Protein 5HFK (pdb70)

Structure (mmCIF, N/CA/C/O backbone):
data_5HFK
#
_entry.id   5HFK
#
_cell.length_a   83.267
_cell.length_b   83.267
_cell.length_c   171.153
_cell.angle_alpha   90.000
_cell.angle_beta   90.000
_cell.angle_gamma   90.000
#
_symmetry.space_group_name_H-M   'P 41 21 2'
#
loop_
_entity.id
_entity.type
_entity.pdbx_description
1 polymer 'Disulfide-bond oxidoreductase YfcG'
2 non-polymer GLUTATHIONE
3 water water
#
loop_
_atom_site.group_PDB
_atom_site.id
_atom_site.type_symbol
_atom_site.label_atom_id
_atom_site.label_alt_id
_atom_site.label_comp_id
_atom_site.label_asym_id
_atom_site.label_entity_id
_atom_site.label_seq_id
_atom_site.pdbx_PDB_ins_code
_atom_site.Cartn_x
_atom_site.Cartn_y
_atom_site.Cartn_z
_atom_site.occupancy
_atom_site.B_iso_or_equiv
_atom_site.auth_seq_id
_atom_site.auth_comp_id
_atom_site.auth_asym_id
_atom_site.auth_atom_id
_atom_site.pdbx_PDB_model_num
ATOM 1 N N . MET A 1 23 ? 76.045 58.676 63.358 1.00 48.97 1 MET A N 1
ATOM 2 C CA . MET A 1 23 ? 74.596 58.680 63.340 1.00 45.16 1 MET A CA 1
ATOM 3 C C . MET A 1 23 ? 74.061 57.249 63.377 1.00 33.95 1 MET A C 1
ATOM 4 O O . MET A 1 23 ? 74.519 56.368 62.636 1.00 33.58 1 MET A O 1
ATOM 9 N N A ILE A 1 24 ? 73.093 57.025 64.256 0.50 28.47 2 ILE A N 1
ATOM 10 N N B ILE A 1 24 ? 73.085 57.039 64.249 0.50 28.47 2 ILE A N 1
ATOM 11 C CA A ILE A 1 24 ? 72.405 55.746 64.357 0.50 25.18 2 ILE A CA 1
ATOM 12 C CA B ILE A 1 24 ? 72.384 55.774 64.364 0.50 25.18 2 ILE A CA 1
ATOM 13 C C A ILE A 1 24 ? 70.973 55.905 63.860 0.50 23.79 2 ILE A C 1
ATOM 14 C C B ILE A 1 24 ? 70.967 55.934 63.834 0.50 23.79 2 ILE A C 1
ATOM 15 O O A ILE A 1 24 ? 70.259 56.803 64.300 0.50 24.52 2 ILE A O 1
ATOM 16 O O B ILE A 1 24 ? 70.253 56.850 64.234 0.50 24.52 2 ILE A O 1
ATOM 25 N N . ASP A 1 25 ? 70.566 55.061 62.919 1.00 21.95 3 ASP A N 1
ATOM 26 C CA . ASP A 1 25 ? 69.173 54.954 62.553 1.00 20.41 3 ASP A CA 1
ATOM 27 C C . ASP A 1 25 ? 68.571 53.822 63.378 1.00 18.94 3 ASP A C 1
ATOM 28 O O . ASP A 1 25 ? 69.107 52.703 63.395 1.00 18.69 3 ASP A O 1
ATOM 33 N N . LEU A 1 26 ? 67.495 54.121 64.077 1.00 16.87 4 LEU A N 1
ATOM 34 C CA . LEU A 1 26 ? 66.780 53.138 64.862 1.00 16.12 4 LEU A CA 1
ATOM 35 C C . LEU A 1 26 ? 65.428 52.879 64.245 1.00 16.54 4 LEU A C 1
ATOM 36 O O . LEU A 1 26 ? 64.570 53.771 64.211 1.00 17.44 4 LEU A O 1
ATOM 41 N N . TYR A 1 27 ? 65.262 51.664 63.736 1.00 14.56 5 TYR A N 1
ATOM 42 C CA . TYR A 1 27 ? 64.007 51.158 63.199 1.00 14.35 5 TYR A CA 1
ATOM 43 C C . TYR A 1 27 ? 63.171 50.641 64.366 1.00 15.04 5 TYR A C 1
ATOM 44 O O . TYR A 1 27 ? 63.588 49.738 65.060 1.00 14.18 5 TYR A O 1
ATOM 53 N N . PHE A 1 28 ? 61.996 51.242 64.552 1.00 16.00 6 PHE A N 1
ATOM 54 C CA . PHE A 1 28 ? 61.328 51.293 65.848 1.00 17.30 6 PHE A CA 1
ATOM 55 C C . PHE A 1 28 ? 59.820 51.125 65.750 1.00 19.47 6 PHE A C 1
ATOM 56 O O . PHE A 1 28 ? 59.176 51.571 64.778 1.00 20.25 6 PHE A O 1
ATOM 64 N N . ALA A 1 29 ? 59.251 50.508 66.784 1.00 17.83 7 ALA A N 1
ATOM 65 C CA . ALA A 1 29 ? 57.838 50.602 67.067 1.00 18.19 7 ALA A CA 1
ATOM 66 C C . ALA A 1 29 ? 57.723 50.756 68.581 1.00 18.29 7 ALA A C 1
ATOM 67 O O . ALA A 1 29 ? 58.602 50.299 69.297 1.00 18.52 7 ALA A O 1
ATOM 69 N N . PRO A 1 30 ? 56.675 51.443 69.058 1.00 19.25 8 PRO A N 1
ATOM 70 C CA . PRO A 1 30 ? 56.538 51.685 70.506 1.00 20.21 8 PRO A CA 1
ATOM 71 C C . PRO A 1 30 ? 56.097 50.417 71.249 1.00 20.39 8 PRO A C 1
ATOM 72 O O . PRO A 1 30 ? 54.940 50.175 71.445 1.00 21.81 8 PRO A O 1
ATOM 76 N N . THR A 1 31 ? 57.082 49.607 71.581 1.00 19.24 9 THR A N 1
ATOM 77 C CA . THR A 1 31 ? 56.920 48.293 72.166 1.00 19.78 9 THR A CA 1
ATOM 78 C C . THR A 1 31 ? 58.036 48.094 73.196 1.00 17.30 9 THR A C 1
ATOM 79 O O . THR A 1 31 ? 59.002 48.849 73.213 1.00 16.77 9 THR A O 1
ATOM 83 N N . PRO A 1 32 ? 57.901 47.082 74.067 1.00 16.96 10 PRO A N 1
ATOM 84 C CA . PRO A 1 32 ? 58.976 46.887 75.053 1.00 17.22 10 PRO A CA 1
ATOM 85 C C . PRO A 1 32 ? 60.352 46.716 74.418 1.00 17.00 10 PRO A C 1
ATOM 86 O O . PRO A 1 32 ? 61.342 47.294 74.892 1.00 17.77 10 PRO A O 1
ATOM 90 N N . ASN A 1 33 ? 60.436 46.002 73.295 1.00 16.29 11 ASN A N 1
ATOM 91 C CA . ASN A 1 33 ? 61.748 45.813 72.682 1.00 15.80 11 ASN A CA 1
ATOM 92 C C . ASN A 1 33 ? 62.287 47.069 71.980 1.00 15.56 11 ASN A C 1
ATOM 93 O O . ASN A 1 33 ? 63.490 47.329 71.992 1.00 14.53 11 ASN A O 1
ATOM 98 N N . GLY A 1 34 ? 61.378 47.882 71.415 1.00 16.12 12 GLY A N 1
ATOM 99 C CA . GLY A 1 34 ? 61.781 49.173 70.864 1.00 16.60 12 GLY A CA 1
ATOM 100 C C . GLY A 1 34 ? 62.337 50.122 71.920 1.00 16.37 12 GLY A C 1
ATOM 101 O O . GLY A 1 34 ? 63.385 50.761 71.708 1.00 16.21 12 GLY A O 1
ATOM 102 N N . HIS A 1 35 ? 61.636 50.209 73.063 1.00 15.94 13 HIS A N 1
ATOM 103 C CA . HIS A 1 35 ? 62.039 51.100 74.138 1.00 16.07 13 HIS A CA 1
ATOM 104 C C . HIS A 1 35 ? 63.400 50.750 74.741 1.00 14.89 13 HIS A C 1
ATOM 105 O O . HIS A 1 35 ? 64.090 51.620 75.297 1.00 15.46 13 HIS A O 1
ATOM 112 N N . LYS A 1 36 ? 63.821 49.505 74.621 1.00 13.43 14 LYS A N 1
ATOM 113 C CA . LYS A 1 36 ? 65.136 49.152 75.117 1.00 12.97 14 LYS A CA 1
ATOM 114 C C . LYS A 1 36 ? 66.198 50.050 74.492 1.00 13.45 14 LYS A C 1
ATOM 115 O O . LYS A 1 36 ? 67.140 50.485 75.144 1.00 14.20 14 LYS A O 1
ATOM 121 N N . ILE A 1 37 ? 66.073 50.255 73.180 1.00 13.79 15 ILE A N 1
ATOM 122 C CA . ILE A 1 37 ? 67.117 50.924 72.450 1.00 14.36 15 ILE A CA 1
ATOM 123 C C . ILE A 1 37 ? 67.052 52.415 72.612 1.00 15.35 15 ILE A C 1
ATOM 124 O O . ILE A 1 37 ? 68.073 53.052 72.724 1.00 14.68 15 ILE A O 1
ATOM 129 N N . THR A 1 38 ? 65.840 52.994 72.631 1.00 16.84 16 THR A N 1
ATOM 130 C CA . THR A 1 38 ? 65.727 54.410 72.905 1.00 17.50 16 THR A CA 1
ATOM 131 C C . THR A 1 38 ? 66.271 54.719 74.300 1.00 17.33 16 THR A C 1
ATOM 132 O O . THR A 1 38 ? 66.938 55.747 74.518 1.00 17.56 16 THR A O 1
ATOM 136 N N . LEU A 1 39 ? 65.989 53.835 75.252 1.00 16.86 17 LEU A N 1
ATOM 137 C CA . LEU A 1 39 ? 66.549 54.005 76.601 1.00 17.68 17 LEU A CA 1
ATOM 138 C C . LEU A 1 39 ? 68.065 54.111 76.549 1.00 16.60 17 LEU A C 1
ATOM 139 O O . LEU A 1 39 ? 68.655 55.055 77.093 1.00 16.12 17 LEU A O 1
ATOM 144 N N . PHE A 1 40 ? 68.701 53.152 75.858 1.00 16.13 18 PHE A N 1
ATOM 145 C CA . PHE A 1 40 ? 70.131 53.169 75.778 1.00 15.29 18 PHE A CA 1
ATOM 146 C C . PHE A 1 40 ? 70.659 54.445 75.116 1.00 15.41 18 PHE A C 1
ATOM 147 O O . PHE A 1 40 ? 71.585 55.123 75.640 1.00 15.05 18 PHE A O 1
ATOM 155 N N . LEU A 1 41 ? 70.066 54.778 73.967 1.00 15.84 19 LEU A N 1
ATOM 156 C CA . LEU A 1 41 ? 70.549 55.921 73.202 1.00 16.97 19 LEU A CA 1
ATOM 157 C C . LEU A 1 41 ? 70.413 57.233 73.975 1.00 18.28 19 LEU A C 1
ATOM 158 O O . LEU A 1 41 ? 71.315 58.113 73.939 1.00 18.88 19 LEU A O 1
ATOM 163 N N . GLU A 1 42 ? 69.318 57.374 74.704 1.00 18.00 20 GLU A N 1
ATOM 164 C CA . GLU A 1 42 ? 69.130 58.556 75.528 1.00 19.80 20 GLU A CA 1
ATOM 165 C C . GLU A 1 42 ? 70.105 58.550 76.692 1.00 19.55 20 GLU A C 1
ATOM 166 O O . GLU A 1 42 ? 70.700 59.582 76.995 1.00 18.98 20 GLU A O 1
ATOM 172 N N . GLU A 1 43 ? 70.317 57.397 77.312 1.00 19.15 21 GLU A N 1
ATOM 173 C CA . GLU A 1 43 ? 71.270 57.326 78.437 1.00 19.43 21 GLU A CA 1
ATOM 174 C C . GLU A 1 43 ? 72.704 57.620 77.988 1.00 20.78 21 GLU A C 1
ATOM 175 O O . GLU A 1 43 ? 73.466 58.281 78.699 1.00 21.71 21 GLU A O 1
ATOM 181 N N . ALA A 1 44 ? 73.051 57.145 76.798 1.00 20.13 22 ALA A N 1
ATOM 182 C CA . ALA A 1 44 ? 74.400 57.322 76.257 1.00 21.07 22 ALA A CA 1
ATOM 183 C C . ALA A 1 44 ? 74.613 58.663 75.599 1.00 23.18 22 ALA A C 1
ATOM 184 O O . ALA A 1 44 ? 75.744 59.038 75.322 1.00 24.72 22 ALA A O 1
ATOM 186 N N . GLY A 1 45 ? 73.533 59.404 75.369 1.00 24.13 23 GLY A N 1
ATOM 187 C CA . GLY A 1 45 ? 73.633 60.704 74.747 1.00 24.60 23 GLY A CA 1
ATOM 188 C C . GLY A 1 45 ? 74.032 60.616 73.291 1.00 25.89 23 GLY A C 1
ATOM 189 O O . GLY A 1 45 ? 74.688 61.512 72.780 1.00 27.97 23 GLY A O 1
ATOM 190 N N . LEU A 1 46 ? 73.651 59.533 72.627 1.00 24.37 24 LEU A N 1
ATOM 191 C CA . LEU A 1 46 ? 73.953 59.362 71.201 1.00 26.27 24 LEU A CA 1
ATOM 192 C C . LEU A 1 46 ? 72.875 60.025 70.340 1.00 30.09 24 LEU A C 1
ATOM 193 O O . LEU A 1 46 ? 71.690 59.939 70.646 1.00 30.71 24 LEU A O 1
ATOM 198 N N . ASP A 1 47 ? 73.306 60.680 69.269 1.00 30.05 25 ASP A N 1
ATOM 199 C CA . ASP A 1 47 ? 72.383 61.202 68.280 1.00 32.85 25 ASP A CA 1
ATOM 200 C C . ASP A 1 47 ? 71.835 60.034 67.484 1.00 28.48 25 ASP A C 1
ATOM 201 O O . ASP A 1 47 ? 72.577 59.122 67.101 1.00 29.07 25 ASP A O 1
ATOM 206 N N . TYR A 1 48 ? 70.527 60.037 67.277 1.00 23.73 26 TYR A N 1
ATOM 207 C CA . TYR A 1 48 ? 69.880 58.993 66.476 1.00 21.39 26 TYR A CA 1
ATOM 208 C C . TYR A 1 48 ? 68.637 59.494 65.780 1.00 22.85 26 TYR A C 1
ATOM 209 O O . TYR A 1 48 ? 68.048 60.490 66.196 1.00 23.44 26 TYR A O 1
ATOM 218 N N . ARG A 1 49 ? 68.257 58.810 64.706 1.00 23.71 27 ARG A N 1
ATOM 219 C CA . ARG A 1 49 ? 67.010 59.090 64.015 1.00 26.63 27 ARG A CA 1
ATOM 220 C C . ARG A 1 49 ? 66.053 57.940 64.255 1.00 25.06 27 ARG A C 1
ATOM 221 O O . ARG A 1 49 ? 66.417 56.772 64.092 1.00 23.96 27 ARG A O 1
ATOM 229 N N . LEU A 1 50 ? 64.841 58.260 64.676 1.00 25.20 28 LEU A N 1
ATOM 230 C CA . LEU A 1 50 ? 63.823 57.247 64.885 1.00 24.78 28 LEU A CA 1
ATOM 231 C C . LEU A 1 50 ? 63.035 57.037 63.607 1.00 24.60 28 LEU A C 1
ATOM 232 O O . LEU A 1 50 ? 62.444 57.964 63.077 1.00 27.20 28 LEU A O 1
ATOM 237 N N . ILE A 1 51 ? 63.039 55.816 63.100 1.00 21.77 29 ILE A N 1
ATOM 238 C CA . ILE A 1 51 ? 62.322 55.485 61.889 1.00 22.70 29 ILE A CA 1
ATOM 239 C C . ILE A 1 51 ? 61.209 54.511 62.257 1.00 22.89 29 ILE A C 1
ATOM 240 O O . ILE A 1 51 ? 61.475 53.404 62.665 1.00 21.57 29 ILE A O 1
ATOM 245 N N . LYS A 1 52 ? 59.965 54.965 62.149 1.00 25.23 30 LYS A N 1
ATOM 246 C CA . LYS A 1 52 ? 58.843 54.176 62.624 1.00 27.45 30 LYS A CA 1
ATOM 247 C C . LYS A 1 52 ? 58.555 53.065 61.643 1.00 25.30 30 LYS A C 1
ATOM 248 O O . LYS A 1 52 ? 58.469 53.298 60.454 1.00 28.33 30 LYS A O 1
ATOM 254 N N . VAL A 1 53 ? 58.450 51.843 62.130 1.00 22.41 31 VAL A N 1
ATOM 255 C CA . VAL A 1 53 ? 58.024 50.733 61.296 1.00 20.47 31 VAL A CA 1
ATOM 256 C C . VAL A 1 53 ? 56.610 50.387 61.731 1.00 21.72 31 VAL A C 1
ATOM 257 O O . VAL A 1 53 ? 56.386 50.117 62.906 1.00 21.60 31 VAL A O 1
ATOM 261 N N . ASP A 1 54 ? 55.657 50.422 60.796 1.00 24.21 32 ASP A N 1
ATOM 262 C CA . ASP A 1 54 ? 54.275 50.157 61.115 1.00 26.59 32 ASP A CA 1
ATOM 263 C C . ASP A 1 54 ? 54.014 48.669 61.125 1.00 25.78 32 ASP A C 1
ATOM 264 O O . ASP A 1 54 ? 53.789 48.069 60.075 1.00 27.45 32 ASP A O 1
ATOM 269 N N . LEU A 1 55 ? 54.031 48.084 62.321 1.00 24.67 33 LEU A N 1
ATOM 270 C CA . LEU A 1 55 ? 53.868 46.644 62.476 1.00 24.85 33 LEU A CA 1
ATOM 271 C C . LEU A 1 55 ? 52.464 46.201 62.162 1.00 26.78 33 LEU A C 1
ATOM 272 O O . LEU A 1 55 ? 52.254 45.060 61.778 1.00 28.08 33 LEU A O 1
ATOM 277 N N . GLY A 1 56 ? 51.506 47.106 62.327 1.00 27.71 34 GLY A N 1
ATOM 278 C CA . GLY A 1 56 ? 50.106 46.797 62.081 1.00 30.55 34 GLY A CA 1
ATOM 279 C C . GLY A 1 56 ? 49.809 46.672 60.605 1.00 31.61 34 GLY A C 1
ATOM 280 O O . GLY A 1 56 ? 48.886 45.967 60.211 1.00 34.03 34 GLY A O 1
ATOM 281 N N . LYS A 1 57 ? 50.608 47.352 59.789 1.00 29.29 35 LYS A N 1
ATOM 282 C CA . LYS A 1 57 ? 50.420 47.338 58.342 1.00 29.70 35 LYS A CA 1
ATOM 283 C C . LYS A 1 57 ? 51.486 46.530 57.604 1.00 26.23 35 LYS A C 1
ATOM 284 O O . LYS A 1 57 ? 51.589 46.620 56.382 1.00 25.84 35 LYS A O 1
ATOM 290 N N . GLY A 1 58 ? 52.284 45.765 58.338 1.00 24.19 36 GLY A N 1
ATOM 291 C CA . GLY A 1 58 ? 53.236 44.876 57.694 1.00 23.41 36 GLY A CA 1
ATOM 292 C C . GLY A 1 58 ? 54.486 45.559 57.177 1.00 23.43 36 GLY A C 1
ATOM 293 O O . GLY A 1 58 ? 55.201 45.011 56.321 1.00 24.48 36 GLY A O 1
ATOM 294 N N . GLY A 1 59 ? 54.808 46.718 57.741 1.00 21.74 37 GLY A N 1
ATOM 295 C CA . GLY A 1 59 ? 56.064 47.397 57.436 1.00 20.18 37 GLY A CA 1
ATOM 296 C C . GLY A 1 59 ? 57.305 46.542 57.675 1.00 18.78 37 GLY A C 1
ATOM 297 O O . GLY A 1 59 ? 58.353 46.723 57.029 1.00 18.00 37 GLY A O 1
ATOM 298 N N . GLN A 1 60 ? 57.203 45.608 58.606 1.00 17.06 38 GLN A N 1
ATOM 299 C CA . GLN A 1 60 ? 58.355 44.759 58.929 1.00 15.76 38 GLN A CA 1
ATOM 300 C C . GLN A 1 60 ? 58.646 43.700 57.867 1.00 17.41 38 GLN A C 1
ATOM 301 O O . GLN A 1 60 ? 59.635 42.957 57.986 1.00 16.76 38 GLN A O 1
ATOM 307 N N . PHE A 1 61 ? 57.775 43.592 56.856 1.00 19.10 39 PHE A N 1
ATOM 308 C CA . PHE A 1 61 ? 57.968 42.639 55.767 1.00 20.17 39 PHE A CA 1
ATOM 309 C C . PHE A 1 61 ? 58.391 43.314 54.464 1.00 21.80 39 PHE A C 1
ATOM 310 O O . PHE A 1 61 ? 58.523 42.656 53.431 1.00 21.79 39 PHE A O 1
ATOM 318 N N . ARG A 1 62 ? 58.615 44.626 54.498 1.00 21.44 40 ARG A N 1
ATOM 319 C CA . ARG A 1 62 ? 59.069 45.305 53.285 1.00 21.63 40 ARG A CA 1
ATOM 320 C C . ARG A 1 62 ? 60.470 44.787 52.903 1.00 19.62 40 ARG A C 1
ATOM 321 O O . ARG A 1 62 ? 61.338 44.684 53.758 1.00 18.91 40 ARG A O 1
ATOM 329 N N . PRO A 1 63 ? 60.692 44.493 51.620 1.00 20.12 41 PRO A N 1
ATOM 330 C CA . PRO A 1 63 ? 61.966 43.931 51.180 1.00 20.87 41 PRO A CA 1
ATOM 331 C C . PRO A 1 63 ? 63.167 44.754 51.629 1.00 19.42 41 PRO A C 1
ATOM 332 O O . PRO A 1 63 ? 64.183 44.178 52.048 1.00 19.37 41 PRO A O 1
ATOM 336 N N . GLU A 1 64 ? 63.065 46.071 51.551 1.00 19.38 42 GLU A N 1
ATOM 337 C CA . GLU A 1 64 ? 64.205 46.911 51.943 1.00 21.26 42 GLU A CA 1
ATOM 338 C C . GLU A 1 64 ? 64.497 46.825 53.441 1.00 19.73 42 GLU A C 1
ATOM 339 O O . GLU A 1 64 ? 65.653 46.970 53.866 1.00 19.66 42 GLU A O 1
ATOM 345 N N . PHE A 1 65 ? 63.461 46.579 54.240 1.00 17.29 43 PHE A N 1
ATOM 346 C CA . PHE A 1 65 ? 63.659 46.424 55.676 1.00 15.90 43 PHE A CA 1
ATOM 347 C C . PHE A 1 65 ? 64.221 45.042 56.028 1.00 15.90 43 PHE A C 1
ATOM 348 O O . PHE A 1 65 ? 65.035 44.903 56.921 1.00 15.84 43 PHE A O 1
ATOM 356 N N . LEU A 1 66 ? 63.761 44.021 55.328 1.00 16.42 44 LEU A N 1
ATOM 357 C CA . LEU A 1 66 ? 64.254 42.675 55.530 1.00 17.35 44 LEU A CA 1
ATOM 358 C C . LEU A 1 66 ? 65.754 42.557 55.293 1.00 17.52 44 LEU A C 1
ATOM 359 O O . LEU A 1 66 ? 66.395 41.688 55.883 1.00 18.64 44 LEU A O 1
ATOM 364 N N . LEU A 1 67 ? 66.321 43.425 54.452 1.00 17.65 45 LEU A N 1
ATOM 365 C CA . LEU A 1 67 ? 67.770 43.452 54.280 1.00 18.79 45 LEU A CA 1
ATOM 366 C C . LEU A 1 67 ? 68.505 43.855 55.579 1.00 19.14 45 LEU A C 1
ATOM 367 O O . LEU A 1 67 ? 69.626 43.429 55.814 1.00 19.82 45 LEU A O 1
ATOM 372 N N . ILE A 1 68 ? 67.866 44.702 56.366 1.00 18.01 46 ILE A N 1
ATOM 373 C CA . ILE A 1 68 ? 68.390 45.201 57.647 1.00 18.40 46 ILE A CA 1
ATOM 374 C C . ILE A 1 68 ? 68.045 44.218 58.764 1.00 17.19 46 ILE A C 1
ATOM 375 O O . ILE A 1 68 ? 68.842 43.991 59.676 1.00 16.70 46 ILE A O 1
ATOM 380 N N . SER A 1 69 ? 66.835 43.658 58.693 1.00 16.25 47 SER A N 1
ATOM 381 C CA . SER A 1 69 ? 66.294 42.820 59.748 1.00 15.42 47 SER A CA 1
ATOM 382 C C . SER A 1 69 ? 65.624 41.594 59.128 1.00 14.61 47 SER A C 1
ATOM 383 O O . SER A 1 69 ? 64.412 41.567 58.938 1.00 14.59 47 SER A O 1
ATOM 386 N N . PRO A 1 70 ? 66.428 40.561 58.779 1.00 15.12 48 PRO A N 1
ATOM 387 C CA . PRO A 1 70 ? 65.857 39.430 58.070 1.00 15.80 48 PRO A CA 1
ATOM 388 C C . PRO A 1 70 ? 64.897 38.593 58.933 1.00 15.25 48 PRO A C 1
ATOM 389 O O . PRO A 1 70 ? 64.202 37.765 58.382 1.00 16.37 48 PRO A O 1
ATOM 393 N N . ASN A 1 71 ? 64.845 38.837 60.253 1.00 13.62 49 ASN A N 1
ATOM 394 C CA . ASN A 1 71 ? 63.893 38.150 61.130 1.00 14.03 49 ASN A CA 1
ATOM 395 C C . ASN A 1 71 ? 62.539 38.899 61.201 1.00 14.59 49 ASN A C 1
ATOM 396 O O . ASN A 1 71 ? 61.639 38.538 61.974 1.00 14.33 49 ASN A O 1
ATOM 401 N N . ASN A 1 72 ? 62.397 39.925 60.355 1.00 14.20 50 ASN A N 1
ATOM 402 C CA . ASN A 1 72 ? 61.154 40.709 60.215 1.00 14.93 50 ASN A CA 1
ATOM 403 C C . ASN A 1 72 ? 60.664 41.293 61.539 1.00 15.59 50 ASN A C 1
ATOM 404 O O . ASN A 1 72 ? 59.488 41.363 61.796 1.00 15.54 50 ASN A O 1
ATOM 409 N N . LYS A 1 73 ? 61.600 41.778 62.344 1.00 15.01 51 LYS A N 1
ATOM 410 C CA . LYS A 1 73 ? 61.247 42.365 63.617 1.00 15.30 51 LYS A CA 1
ATOM 411 C C . LYS A 1 73 ? 62.014 43.658 63.897 1.00 14.10 51 LYS A C 1
ATOM 412 O O . LYS A 1 73 ? 63.095 43.885 63.356 1.00 13.64 51 LYS A O 1
ATOM 418 N N . ILE A 1 74 ? 61.424 44.496 64.756 1.00 13.91 52 ILE A N 1
ATOM 419 C CA . ILE A 1 74 ? 62.129 45.615 65.359 1.00 12.84 52 ILE A CA 1
ATOM 420 C C . ILE A 1 74 ? 62.492 45.222 66.808 1.00 12.49 52 ILE A C 1
ATOM 421 O O . ILE A 1 74 ? 61.891 44.321 67.383 1.00 12.87 52 ILE A O 1
ATOM 426 N N . PRO A 1 75 ? 63.475 45.903 67.405 1.00 12.05 53 PRO A N 1
ATOM 427 C CA . PRO A 1 75 ? 64.295 46.968 66.826 1.00 12.49 53 PRO A CA 1
ATOM 428 C C . PRO A 1 75 ? 65.366 46.453 65.876 1.00 13.42 53 PRO A C 1
ATOM 429 O O . PRO A 1 75 ? 65.777 45.292 65.953 1.00 12.72 53 PRO A O 1
ATOM 433 N N . ALA A 1 76 ? 65.797 47.334 64.980 1.00 13.96 54 ALA A N 1
ATOM 434 C CA . ALA A 1 76 ? 67.013 47.133 64.221 1.00 13.81 54 ALA A CA 1
ATOM 435 C C . ALA A 1 76 ? 67.695 48.482 64.144 1.00 14.81 54 ALA A C 1
ATOM 436 O O . ALA A 1 76 ? 67.010 49.522 64.110 1.00 14.62 54 ALA A O 1
ATOM 438 N N . ILE A 1 77 ? 69.010 48.491 64.107 1.00 14.66 55 ILE A N 1
ATOM 439 C CA . ILE A 1 77 ? 69.740 49.743 63.846 1.00 15.20 55 ILE A CA 1
ATOM 440 C C . ILE A 1 77 ? 70.575 49.668 62.584 1.00 15.74 55 ILE A C 1
ATOM 441 O O . ILE A 1 77 ? 70.977 48.585 62.133 1.00 15.25 55 ILE A O 1
ATOM 446 N N . VAL A 1 78 ? 70.882 50.846 62.058 1.00 16.80 56 VAL A N 1
ATOM 447 C CA . VAL A 1 78 ? 71.926 51.008 61.074 1.00 17.48 56 VAL A CA 1
ATOM 448 C C . VAL A 1 78 ? 72.880 52.033 61.645 1.00 18.08 56 VAL A C 1
ATOM 449 O O . VAL A 1 78 ? 72.478 53.149 61.930 1.00 18.33 56 VAL A O 1
ATOM 453 N N . ASP A 1 79 ? 74.121 51.610 61.865 1.00 17.69 57 ASP A N 1
ATOM 454 C CA . ASP A 1 79 ? 75.170 52.486 62.381 1.00 18.84 57 ASP A CA 1
ATOM 455 C C . ASP A 1 79 ? 75.950 53.056 61.212 1.00 19.85 57 ASP A C 1
ATOM 456 O O . ASP A 1 79 ? 76.655 52.327 60.508 1.00 20.10 57 ASP A O 1
ATOM 461 N N . HIS A 1 80 ? 75.812 54.355 61.006 1.00 21.18 58 HIS A N 1
ATOM 462 C CA . HIS A 1 80 ? 76.495 55.035 59.908 1.00 23.38 58 HIS A CA 1
ATOM 463 C C . HIS A 1 80 ? 77.919 55.458 60.247 1.00 24.43 58 HIS A C 1
ATOM 464 O O . HIS A 1 80 ? 78.615 55.976 59.378 1.00 24.73 58 HIS A O 1
ATOM 471 N N . SER A 1 81 ? 78.365 55.260 61.487 1.00 25.14 59 SER A N 1
ATOM 472 C CA . SER A 1 81 ? 79.763 55.530 61.805 1.00 29.40 59 SER A CA 1
ATOM 473 C C . SER A 1 81 ? 80.347 54.365 62.595 1.00 27.13 59 SER A C 1
ATOM 474 O O . SER A 1 81 ? 80.724 54.510 63.751 1.00 24.74 59 SER A O 1
ATOM 477 N N . PRO A 1 82 ? 80.427 53.186 61.957 1.00 25.88 60 PRO A N 1
ATOM 478 C CA . PRO A 1 82 ? 80.983 52.027 62.625 1.00 26.21 60 PRO A CA 1
ATOM 479 C C . PRO A 1 82 ? 82.449 52.241 62.955 1.00 26.22 60 PRO A C 1
ATOM 480 O O . PRO A 1 82 ? 83.121 53.051 62.307 1.00 26.31 60 PRO A O 1
ATOM 484 N N . ALA A 1 83 ? 82.945 51.480 63.928 1.00 27.86 61 ALA A N 1
ATOM 485 C CA . ALA A 1 83 ? 84.316 51.670 64.422 1.00 29.62 61 ALA A CA 1
ATOM 486 C C . ALA A 1 83 ? 85.364 51.421 63.361 1.00 28.23 61 ALA A C 1
ATOM 487 O O . ALA A 1 83 ? 86.412 52.050 63.365 1.00 29.53 61 ALA A O 1
ATOM 489 N N . ASP A 1 84 ? 85.098 50.518 62.424 1.00 27.79 62 ASP A N 1
ATOM 490 C CA . ASP A 1 84 ? 86.099 50.209 61.407 1.00 27.59 62 ASP A CA 1
ATOM 491 C C . ASP A 1 84 ? 86.132 51.226 60.250 1.00 27.36 62 ASP A C 1
ATOM 492 O O . ASP A 1 84 ? 86.879 51.061 59.315 1.00 28.17 62 ASP A O 1
ATOM 497 N N . GLY A 1 85 ? 85.316 52.272 60.328 1.00 26.83 63 GLY A N 1
ATOM 498 C CA . GLY A 1 85 ? 85.257 53.294 59.285 1.00 27.38 63 GLY A CA 1
ATOM 499 C C . GLY A 1 85 ? 84.661 52.848 57.959 1.00 27.64 63 GLY A C 1
ATOM 500 O O . GLY A 1 85 ? 84.846 53.508 56.923 1.00 29.84 63 GLY A O 1
ATOM 501 N N . GLY A 1 86 ? 83.938 51.746 57.969 1.00 26.28 64 GLY A N 1
ATOM 502 C CA . GLY A 1 86 ? 83.410 51.174 56.735 1.00 26.71 64 GLY A CA 1
ATOM 503 C C . GLY A 1 86 ? 81.961 51.555 56.398 1.00 25.07 64 GLY A C 1
ATOM 504 O O . GLY A 1 86 ? 81.424 52.556 56.857 1.00 25.09 64 GLY A O 1
ATOM 505 N N . GLU A 1 87 ? 81.330 50.691 55.622 1.00 25.39 65 GLU A N 1
ATOM 506 C CA . GLU A 1 87 ? 79.950 50.861 55.178 1.00 25.70 65 GLU A CA 1
ATOM 507 C C . GLU A 1 87 ? 78.967 50.750 56.363 1.00 23.57 65 GLU A C 1
ATOM 508 O O . GLU A 1 87 ? 79.294 50.182 57.416 1.00 20.84 65 GLU A O 1
ATOM 514 N N . PRO A 1 88 ? 77.764 51.321 56.215 1.00 23.63 66 PRO A N 1
ATOM 515 C CA . PRO A 1 88 ? 76.801 51.240 57.313 1.00 24.16 66 PRO A CA 1
ATOM 516 C C . PRO A 1 88 ? 76.611 49.823 57.826 1.00 22.43 66 PRO A C 1
ATOM 517 O O . PRO A 1 88 ? 76.590 48.866 57.055 1.00 22.40 66 PRO A O 1
ATOM 521 N N . LEU A 1 89 ? 76.514 49.704 59.138 1.00 20.00 67 LEU A N 1
ATOM 522 C CA . LEU A 1 89 ? 76.445 48.420 59.769 1.00 18.91 67 LEU A CA 1
ATOM 523 C C . LEU A 1 89 ? 75.045 48.221 60.296 1.00 17.50 67 LEU A C 1
ATOM 524 O O . LEU A 1 89 ? 74.600 48.963 61.188 1.00 16.94 67 LEU A O 1
ATOM 529 N N . SER A 1 90 ? 74.347 47.210 59.759 1.00 16.84 68 SER A N 1
ATOM 530 C CA . SER A 1 90 ? 73.000 46.922 60.219 1.00 17.05 68 SER A CA 1
ATOM 531 C C . SER A 1 90 ? 73.017 45.830 61.280 1.00 15.49 68 SER A C 1
ATOM 532 O O . SER A 1 90 ? 73.844 44.912 61.224 1.00 14.31 68 SER A O 1
ATOM 535 N N . LEU A 1 91 ? 72.091 45.918 62.224 1.00 15.08 69 LEU A N 1
ATOM 536 C CA . LEU A 1 91 ? 72.008 44.948 63.296 1.00 15.68 69 LEU A CA 1
ATOM 537 C C . LEU A 1 91 ? 70.607 44.807 63.821 1.00 14.64 69 LEU A C 1
ATOM 538 O O . LEU A 1 91 ? 69.955 45.803 64.101 1.00 14.86 69 LEU A O 1
ATOM 543 N N . PHE A 1 92 ? 70.115 43.572 63.947 1.00 13.62 70 PHE A N 1
ATOM 544 C CA . PHE A 1 92 ? 68.848 43.330 64.648 1.00 13.90 70 PHE A CA 1
ATOM 545 C C . PHE A 1 92 ? 69.124 42.499 65.917 1.00 12.78 70 PHE A C 1
ATOM 546 O O . PHE A 1 92 ? 70.287 42.097 66.167 1.00 11.92 70 PHE A O 1
ATOM 554 N N . GLU A 1 93 ? 68.043 42.283 66.672 1.00 12.47 71 GLU A N 1
ATOM 555 C CA . GLU A 1 93 ? 68.020 41.703 68.036 1.00 12.83 71 GLU A CA 1
ATOM 556 C C . GLU A 1 93 ? 68.416 42.745 69.077 1.00 13.90 71 GLU A C 1
ATOM 557 O O . GLU A 1 93 ? 69.579 43.153 69.142 1.00 14.56 71 GLU A O 1
ATOM 563 N N . SER A 1 94 ? 67.439 43.154 69.889 1.00 13.29 72 SER A N 1
ATOM 564 C CA . SER A 1 94 ? 67.662 44.179 70.894 1.00 12.77 72 SER A CA 1
ATOM 565 C C . SER A 1 94 ? 68.884 43.877 71.780 1.00 12.38 72 SER A C 1
ATOM 566 O O . SER A 1 94 ? 69.655 44.766 72.102 1.00 13.41 72 SER A O 1
ATOM 569 N N . GLY A 1 95 ? 69.074 42.611 72.141 1.00 14.08 73 GLY A N 1
ATOM 570 C CA . GLY A 1 95 ? 70.205 42.243 72.983 1.00 14.41 73 GLY A CA 1
ATOM 571 C C . GLY A 1 95 ? 71.560 42.419 72.298 1.00 13.96 73 GLY A C 1
ATOM 572 O O . GLY A 1 95 ? 72.514 42.897 72.908 1.00 13.80 73 GLY A O 1
ATOM 573 N N . ALA A 1 96 ? 71.631 42.071 71.009 1.00 12.29 74 ALA A N 1
ATOM 574 C CA . ALA A 1 96 ? 72.843 42.274 70.244 1.00 12.16 74 ALA A CA 1
ATOM 575 C C . ALA A 1 96 ? 73.124 43.761 70.043 1.00 11.45 74 ALA A C 1
ATOM 576 O O . ALA A 1 96 ? 74.269 44.197 70.027 1.00 12.09 74 ALA A O 1
ATOM 578 N N . ILE A 1 97 ? 72.055 44.548 69.845 1.00 11.53 75 ILE A N 1
ATOM 579 C CA . ILE A 1 97 ? 72.174 45.971 69.679 1.00 11.83 75 ILE A CA 1
ATOM 580 C C . ILE A 1 97 ? 72.700 46.621 70.962 1.00 12.38 75 ILE A C 1
ATOM 581 O O . ILE A 1 97 ? 73.613 47.450 70.917 1.00 12.84 75 ILE A O 1
ATOM 586 N N . LEU A 1 98 ? 72.127 46.254 72.099 1.00 12.29 76 LEU A N 1
ATOM 587 C CA . LEU A 1 98 ? 72.586 46.794 73.371 1.00 12.79 76 LEU A CA 1
ATOM 588 C C . LEU A 1 98 ? 74.055 46.461 73.592 1.00 12.41 76 LEU A C 1
ATOM 589 O O . LEU A 1 98 ? 74.853 47.306 74.011 1.00 13.01 76 LEU A O 1
ATOM 594 N N . LEU A 1 99 ? 74.435 45.240 73.293 1.00 12.99 77 LEU A N 1
ATOM 595 C CA . LEU A 1 99 ? 75.800 44.787 73.529 1.00 13.61 77 LEU A CA 1
ATOM 596 C C . LEU A 1 99 ? 76.760 45.525 72.584 1.00 14.26 77 LEU A C 1
ATOM 597 O O . LEU A 1 99 ? 77.799 46.034 72.981 1.00 14.82 77 LEU A O 1
ATOM 602 N N . TYR A 1 100 ? 76.370 45.598 71.310 1.00 13.82 78 TYR A N 1
ATOM 603 C CA . TYR A 1 100 ? 77.140 46.326 70.336 1.00 13.64 78 TYR A CA 1
ATOM 604 C C . TYR A 1 100 ? 77.365 47.775 70.727 1.00 14.04 78 TYR A C 1
ATOM 605 O O . TYR A 1 100 ? 78.483 48.284 70.658 1.00 14.46 78 TYR A O 1
ATOM 614 N N . LEU A 1 101 ? 76.288 48.460 71.128 1.00 14.74 79 LEU A N 1
ATOM 615 C CA . LEU A 1 101 ? 76.406 49.864 71.447 1.00 15.17 79 LEU A CA 1
ATOM 616 C C . LEU A 1 101 ? 77.183 50.057 72.753 1.00 14.73 79 LEU A C 1
ATOM 617 O O . LEU A 1 101 ? 77.926 51.019 72.898 1.00 14.22 79 LEU A O 1
ATOM 622 N N . ALA A 1 102 ? 77.025 49.133 73.671 1.00 15.05 80 ALA A N 1
ATOM 623 C CA . ALA A 1 102 ? 77.757 49.194 74.936 1.00 14.77 80 ALA A CA 1
ATOM 624 C C . ALA A 1 102 ? 79.243 49.018 74.688 1.00 16.50 80 ALA A C 1
ATOM 625 O O . ALA A 1 102 ? 80.054 49.744 75.292 1.00 16.60 80 ALA A O 1
ATOM 627 N N . GLU A 1 103 ? 79.606 48.079 73.811 1.00 19.35 81 GLU A N 1
ATOM 628 C CA . GLU A 1 103 ? 80.996 47.877 73.481 1.00 21.14 81 GLU A CA 1
ATOM 629 C C . GLU A 1 103 ? 81.555 49.068 72.724 1.00 20.90 81 GLU A C 1
ATOM 630 O O . GLU A 1 103 ? 82.690 49.504 72.967 1.00 21.17 81 GLU A O 1
ATOM 636 N N . LYS A 1 104 ? 80.748 49.639 71.829 1.00 19.94 82 LYS A N 1
ATOM 637 C CA . LYS A 1 104 ? 81.201 50.750 71.031 1.00 19.25 82 LYS A CA 1
ATOM 638 C C . LYS A 1 104 ? 81.489 51.982 71.873 1.00 19.48 82 LYS A C 1
ATOM 639 O O . LYS A 1 104 ? 82.514 52.622 71.703 1.00 20.67 82 LYS A O 1
ATOM 645 N N . THR A 1 105 ? 80.572 52.304 72.776 1.00 18.69 83 THR A N 1
ATOM 646 C CA . THR A 1 105 ? 80.641 53.515 73.585 1.00 20.50 83 THR A CA 1
ATOM 647 C C . THR A 1 105 ? 81.424 53.357 74.879 1.00 21.25 83 THR A C 1
ATOM 648 O O . THR A 1 105 ? 81.856 54.340 75.449 1.00 20.67 83 THR A O 1
ATOM 652 N N . GLY A 1 106 ? 81.595 52.127 75.336 1.00 19.21 84 GLY A N 1
ATOM 653 C CA . GLY A 1 106 ? 82.203 51.893 76.640 1.00 20.29 84 GLY A CA 1
ATOM 654 C C . GLY A 1 106 ? 81.246 52.135 77.783 1.00 21.91 84 GLY A C 1
ATOM 655 O O . GLY A 1 106 ? 81.667 52.150 78.947 1.00 23.47 84 GLY A O 1
ATOM 656 N N . LEU A 1 107 ? 79.957 52.304 77.478 1.00 20.54 85 LEU A N 1
ATOM 657 C CA . LEU A 1 107 ? 78.972 52.666 78.491 1.00 19.78 85 LEU A CA 1
ATOM 658 C C . LEU A 1 107 ? 77.981 51.524 78.797 1.00 18.57 85 LEU A C 1
ATOM 659 O O . LEU A 1 107 ? 77.581 50.775 77.899 1.00 17.47 85 LEU A O 1
ATOM 664 N N . PHE A 1 108 ? 77.597 51.414 80.073 1.00 16.83 86 PHE A N 1
ATOM 665 C CA . PHE A 1 108 ? 76.541 50.486 80.518 1.00 16.05 86 PHE A CA 1
ATOM 666 C C . PHE A 1 108 ? 76.873 49.011 80.337 1.00 15.85 86 PHE A C 1
ATOM 667 O O . PHE A 1 108 ? 75.980 48.142 80.326 1.00 15.35 86 PHE A O 1
ATOM 675 N N . LEU A 1 109 ? 78.156 48.727 80.254 1.00 16.38 87 LEU A N 1
ATOM 676 C CA . LEU A 1 109 ? 78.653 47.362 80.345 1.00 16.52 87 LEU A CA 1
ATOM 677 C C . LEU A 1 109 ? 80.078 47.406 80.833 1.00 17.33 87 LEU A C 1
ATOM 678 O O . LEU A 1 109 ? 80.961 47.970 80.172 1.00 17.83 87 LEU A O 1
ATOM 683 N N . SER A 1 110 ? 80.308 46.807 81.986 1.00 19.12 88 SER A N 1
ATOM 684 C CA . SER A 1 110 ? 81.624 46.803 82.613 1.00 20.62 88 SER A CA 1
ATOM 685 C C . SER A 1 110 ? 82.634 45.994 81.792 1.00 20.67 88 SER A C 1
ATOM 686 O O . SER A 1 110 ? 82.268 45.038 81.113 1.00 20.27 88 SER A O 1
ATOM 689 N N . HIS A 1 111 ? 83.895 46.420 81.856 1.00 22.07 89 HIS A N 1
ATOM 690 C CA . HIS A 1 111 ? 84.998 45.634 81.313 1.00 24.95 89 HIS A CA 1
ATOM 691 C C . HIS A 1 111 ? 85.577 44.691 82.366 1.00 26.79 89 HIS A C 1
ATOM 692 O O . HIS A 1 111 ? 86.348 43.783 82.041 1.00 29.32 89 HIS A O 1
ATOM 699 N N . GLU A 1 112 ? 85.225 44.898 83.630 1.00 25.25 90 GLU A N 1
ATOM 700 C CA . GLU A 1 112 ? 85.731 44.040 84.712 1.00 26.50 90 GLU A CA 1
ATOM 701 C C . GLU A 1 112 ? 85.000 42.693 84.646 1.00 27.41 90 GLU A C 1
ATOM 702 O O . GLU A 1 112 ? 83.793 42.649 84.489 1.00 25.65 90 GLU A O 1
ATOM 708 N N . THR A 1 113 ? 85.736 41.597 84.788 1.00 29.41 91 THR A N 1
ATOM 709 C CA . THR A 1 113 ? 85.193 40.295 84.422 1.00 33.38 91 THR A CA 1
ATOM 710 C C . THR A 1 113 ? 83.968 39.861 85.207 1.00 27.98 91 THR A C 1
ATOM 711 O O . THR A 1 113 ? 83.056 39.310 84.614 1.00 27.18 91 THR A O 1
ATOM 715 N N . ARG A 1 114 ? 83.941 40.108 86.516 1.00 26.57 92 ARG A N 1
ATOM 716 C CA . ARG A 1 114 ? 82.809 39.679 87.359 1.00 29.21 92 ARG A CA 1
ATOM 717 C C . ARG A 1 114 ? 81.544 40.448 87.029 1.00 24.35 92 ARG A C 1
ATOM 718 O O . ARG A 1 114 ? 80.492 39.855 86.832 1.00 23.87 92 ARG A O 1
ATOM 726 N N . GLU A 1 115 ? 81.650 41.775 87.026 1.00 21.13 93 GLU A N 1
ATOM 727 C CA . GLU A 1 115 ? 80.485 42.602 86.749 1.00 20.41 93 GLU A CA 1
ATOM 728 C C . GLU A 1 115 ? 80.011 42.359 85.301 1.00 19.06 93 GLU A C 1
ATOM 729 O O . GLU A 1 115 ? 78.807 42.331 85.004 1.00 19.85 93 GLU A O 1
ATOM 735 N N . ARG A 1 116 ? 80.962 42.204 84.400 1.00 17.78 94 ARG A N 1
ATOM 736 C CA . ARG A 1 116 ? 80.632 41.966 82.990 1.00 18.27 94 ARG A CA 1
ATOM 737 C C . ARG A 1 116 ? 79.887 40.636 82.840 1.00 17.43 94 ARG A C 1
ATOM 738 O O . ARG A 1 116 ? 78.850 40.577 82.215 1.00 15.86 94 ARG A O 1
ATOM 746 N N . ALA A 1 117 ? 80.409 39.584 83.458 1.00 17.00 95 ALA A N 1
ATOM 747 C CA . ALA A 1 117 ? 79.724 38.293 83.437 1.00 18.26 95 ALA A CA 1
ATOM 748 C C . ALA A 1 117 ? 78.311 38.374 84.018 1.00 17.71 95 ALA A C 1
ATOM 749 O O . ALA A 1 117 ? 77.358 37.841 83.446 1.00 16.67 95 ALA A O 1
ATOM 751 N N . ALA A 1 118 ? 78.157 39.025 85.156 1.00 17.25 96 ALA A N 1
ATOM 752 C CA . ALA A 1 118 ? 76.836 39.103 85.806 1.00 17.79 96 ALA A CA 1
ATOM 753 C C . ALA A 1 118 ? 75.878 39.903 84.934 1.00 16.66 96 ALA A C 1
ATOM 754 O O . ALA A 1 118 ? 74.710 39.550 84.783 1.00 16.94 96 ALA A O 1
ATOM 756 N N . THR A 1 119 ? 76.400 40.956 84.313 1.00 15.16 97 THR A N 1
ATOM 757 C CA . THR A 1 119 ? 75.580 41.805 83.453 1.00 14.34 97 THR A CA 1
ATOM 758 C C . THR A 1 119 ? 75.062 41.003 82.236 1.00 13.99 97 THR A C 1
ATOM 759 O O . THR A 1 119 ? 73.878 41.062 81.892 1.00 13.72 97 THR A O 1
ATOM 763 N N . LEU A 1 120 ? 75.964 40.258 81.602 1.00 13.46 98 LEU A N 1
ATOM 764 C CA . LEU A 1 120 ? 75.616 39.457 80.448 1.00 13.68 98 LEU A CA 1
ATOM 765 C C . LEU A 1 120 ? 74.641 38.345 80.829 1.00 13.02 98 LEU A C 1
ATOM 766 O O . LEU A 1 120 ? 73.701 38.039 80.090 1.00 13.16 98 LEU A O 1
ATOM 771 N N . GLN A 1 121 ? 74.868 37.736 81.985 1.00 12.53 99 GLN A N 1
ATOM 772 C CA . GLN A 1 121 ? 73.952 36.725 82.501 1.00 13.48 99 GLN A CA 1
ATOM 773 C C . GLN A 1 121 ? 72.515 37.232 82.514 1.00 13.43 99 GLN A C 1
ATOM 774 O O . GLN A 1 121 ? 71.606 36.588 81.982 1.00 13.15 99 GLN A O 1
ATOM 780 N N . TRP A 1 122 ? 72.296 38.390 83.119 1.00 12.54 100 TRP A N 1
ATOM 781 C C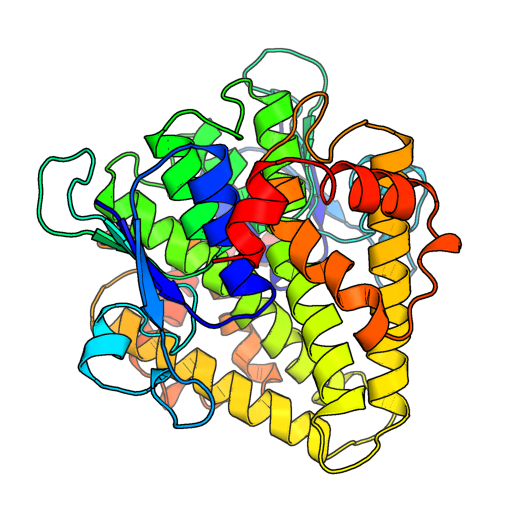A . TRP A 1 122 ? 70.949 38.918 83.239 1.00 12.35 100 TRP A CA 1
ATOM 782 C C . TRP A 1 122 ? 70.417 39.434 81.905 1.00 12.72 100 TRP A C 1
ATOM 783 O O . TRP A 1 122 ? 69.220 39.333 81.654 1.00 12.94 100 TRP A O 1
ATOM 794 N N . LEU A 1 123 ? 71.293 39.949 81.039 1.00 12.83 101 LEU A N 1
ATOM 795 C CA . LEU A 1 123 ? 70.869 40.362 79.705 1.00 12.21 101 LEU A CA 1
ATOM 796 C C . LEU A 1 123 ? 70.321 39.148 78.915 1.00 11.91 101 LEU A C 1
ATOM 797 O O . LEU A 1 123 ? 69.240 39.210 78.330 1.00 12.00 101 LEU A O 1
ATOM 802 N N . PHE A 1 124 ? 71.091 38.048 78.881 1.00 11.21 102 PHE A N 1
ATOM 803 C CA . PHE A 1 124 ? 70.626 36.876 78.190 1.00 10.98 102 PHE A CA 1
ATOM 804 C C . PHE A 1 124 ? 69.387 36.266 78.857 1.00 11.69 102 PHE A C 1
ATOM 805 O O . PHE A 1 124 ? 68.528 35.689 78.189 1.00 12.36 102 PHE A O 1
ATOM 813 N N . TRP A 1 125 ? 69.291 36.366 80.176 1.00 12.04 103 TRP A N 1
ATOM 814 C CA . TRP A 1 125 ? 68.091 35.872 80.883 1.00 12.10 103 TRP A CA 1
ATOM 815 C C . TRP A 1 125 ? 66.851 36.664 80.411 1.00 12.54 103 TRP A C 1
ATOM 816 O O . TRP A 1 125 ? 65.782 36.096 80.208 1.00 12.96 103 TRP A O 1
ATOM 827 N N . GLN A 1 126 ? 67.011 37.963 80.218 1.00 11.93 104 GLN A N 1
ATOM 828 C CA . GLN A 1 126 ? 65.913 38.789 79.693 1.00 11.78 104 GLN A CA 1
ATOM 829 C C . GLN A 1 126 ? 65.552 38.315 78.288 1.00 11.85 104 GLN A C 1
ATOM 830 O O . GLN A 1 126 ? 64.373 38.115 77.963 1.00 12.05 104 GLN A O 1
ATOM 836 N N . VAL A 1 127 ? 66.569 38.143 77.442 1.00 11.04 105 VAL A N 1
ATOM 837 C CA . VAL A 1 127 ? 66.303 37.836 76.038 1.00 11.23 105 VAL A CA 1
ATOM 838 C C . VAL A 1 127 ? 65.645 36.485 75.887 1.00 11.87 105 VAL A C 1
ATOM 839 O O . VAL A 1 127 ? 64.762 36.318 75.051 1.00 11.20 105 VAL A O 1
ATOM 843 N N . GLY A 1 128 ? 66.090 35.507 76.683 1.00 13.14 106 GLY A N 1
ATOM 844 C CA . GLY A 1 128 ? 65.634 34.135 76.525 1.00 13.59 106 GLY A CA 1
ATOM 845 C C . GLY A 1 128 ? 64.446 33.768 77.410 1.00 15.53 106 GLY A C 1
ATOM 846 O O . GLY A 1 128 ? 63.790 32.763 77.162 1.00 16.65 106 GLY A O 1
ATOM 847 N N . GLY A 1 129 ? 64.180 34.571 78.437 1.00 14.83 107 GLY A N 1
ATOM 848 C CA . GLY A 1 129 ? 63.151 34.238 79.413 1.00 14.36 107 GLY A CA 1
ATOM 849 C C . GLY A 1 129 ? 62.105 35.305 79.585 1.00 13.61 107 GLY A C 1
ATOM 850 O O . GLY A 1 129 ? 60.941 35.103 79.225 1.00 14.46 107 GLY A O 1
ATOM 851 N N . LEU A 1 130 ? 62.508 36.444 80.132 1.00 12.19 108 LEU A N 1
ATOM 852 C CA . LEU A 1 130 ? 61.548 37.512 80.461 1.00 12.97 108 LEU A CA 1
ATOM 853 C C . LEU A 1 130 ? 60.744 37.991 79.233 1.00 14.30 108 LEU A C 1
ATOM 854 O O . LEU A 1 130 ? 59.506 38.052 79.248 1.00 15.47 108 LEU A O 1
ATOM 859 N N . GLY A 1 131 ? 61.451 38.354 78.179 1.00 12.90 109 GLY A N 1
ATOM 860 C CA . GLY A 1 131 ? 60.794 38.846 76.975 1.00 13.62 109 GLY A CA 1
ATOM 861 C C . GLY A 1 131 ? 59.883 37.818 76.344 1.00 13.94 109 GLY A C 1
ATOM 862 O O . GLY A 1 131 ? 58.697 38.069 76.127 1.00 14.28 109 GLY A O 1
ATOM 863 N N . PRO A 1 132 ? 60.430 36.656 75.991 1.00 13.86 110 PRO A N 1
ATOM 864 C CA . PRO A 1 132 ? 59.588 35.650 75.312 1.00 14.66 110 PRO A CA 1
ATOM 865 C C . PRO A 1 132 ? 58.372 35.211 76.130 1.00 14.67 110 PRO A C 1
ATOM 866 O O . PRO A 1 132 ? 57.292 35.076 75.569 1.00 14.94 110 PRO A O 1
ATOM 870 N N . MET A 1 133 ? 58.535 35.006 77.433 1.00 14.19 111 MET A N 1
ATOM 871 C CA . MET A 1 133 ? 57.431 34.475 78.225 1.00 14.58 111 MET A CA 1
ATOM 872 C C . MET A 1 133 ? 56.386 35.538 78.499 1.00 15.01 111 MET A C 1
ATOM 873 O O . MET A 1 133 ? 55.202 35.273 78.450 1.00 15.22 111 MET A O 1
ATOM 878 N N . LEU A 1 134 ? 56.818 36.744 78.819 1.00 15.09 112 LEU A N 1
ATOM 879 C CA . LEU A 1 134 ? 55.840 37.821 79.034 1.00 15.41 112 LEU A CA 1
ATOM 880 C C . LEU A 1 134 ? 55.124 38.108 77.719 1.00 14.95 112 LEU A C 1
ATOM 881 O O . LEU A 1 134 ? 53.954 38.476 77.703 1.00 16.14 112 LEU A O 1
ATOM 886 N N . GLY A 1 135 ? 55.850 37.938 76.612 1.00 14.40 113 GLY A N 1
ATOM 887 C CA . GLY A 1 135 ? 55.236 38.119 75.297 1.00 15.47 113 GLY A CA 1
ATOM 888 C C . GLY A 1 135 ? 54.130 37.104 75.048 1.00 16.08 113 GLY A C 1
ATOM 889 O O . GLY A 1 135 ? 53.098 37.427 74.445 1.00 17.29 113 GLY A O 1
ATOM 890 N N . GLN A 1 136 ? 54.326 35.874 75.509 1.00 16.08 114 GLN A N 1
ATOM 891 C CA . GLN A 1 136 ? 53.276 34.859 75.345 1.00 16.72 114 GLN A CA 1
ATOM 892 C C . GLN A 1 136 ? 52.092 35.158 76.262 1.00 18.82 114 GLN A C 1
ATOM 893 O O . GLN A 1 136 ? 50.948 34.935 75.888 1.00 20.30 114 GLN A O 1
ATOM 899 N N . ASN A 1 137 ? 52.390 35.656 77.465 1.00 18.17 115 ASN A N 1
ATOM 900 C CA . ASN A 1 137 ? 51.376 36.145 78.381 1.00 18.15 115 ASN A CA 1
ATOM 901 C C . ASN A 1 137 ? 50.522 37.184 77.663 1.00 18.52 115 ASN A C 1
ATOM 902 O O . ASN A 1 137 ? 49.311 37.048 77.591 1.00 19.02 115 ASN A O 1
ATOM 907 N N . HIS A 1 138 ? 51.159 38.196 77.076 1.00 18.86 116 HIS A N 1
ATOM 908 C CA . HIS A 1 138 ? 50.413 39.235 76.329 1.00 19.57 116 HIS A CA 1
ATOM 909 C C . HIS A 1 138 ? 49.541 38.610 75.253 1.00 20.92 116 HIS A C 1
ATOM 910 O O . HIS A 1 138 ? 48.366 38.966 75.104 1.00 21.96 116 HIS A O 1
ATOM 917 N N . HIS A 1 139 ? 50.109 37.672 74.507 1.00 21.02 117 HIS A N 1
ATOM 918 C CA . HIS A 1 139 ? 49.399 37.097 73.378 1.00 20.37 117 HIS A CA 1
ATOM 919 C C . HIS A 1 139 ? 48.128 36.370 73.802 1.00 20.67 117 HIS A C 1
ATOM 920 O O . HIS A 1 139 ? 47.038 36.660 73.294 1.00 22.51 117 HIS A O 1
ATOM 927 N N . PHE A 1 140 ? 48.253 35.449 74.745 1.00 20.66 118 PHE A N 1
ATOM 928 C CA . PHE A 1 140 ? 47.110 34.625 75.122 1.00 21.34 118 PHE A CA 1
ATOM 929 C C . PHE A 1 140 ? 46.061 35.402 75.924 1.00 24.12 118 PHE A C 1
ATOM 930 O O . PHE A 1 140 ? 44.890 35.031 75.955 1.00 24.37 118 PHE A O 1
ATOM 938 N N . ASN A 1 141 ? 46.472 36.483 76.568 1.00 25.76 119 ASN A N 1
ATOM 939 C CA . ASN A 1 141 ? 45.495 37.290 77.307 1.00 26.55 119 ASN A CA 1
ATOM 940 C C . ASN A 1 141 ? 44.819 38.348 76.466 1.00 27.87 119 ASN A C 1
ATOM 941 O O . ASN A 1 141 ? 43.703 38.711 76.748 1.00 29.26 119 ASN A O 1
ATOM 946 N N . HIS A 1 142 ? 45.491 38.863 75.448 1.00 28.08 120 HIS A N 1
ATOM 947 C CA . HIS A 1 142 ? 44.983 40.040 74.734 1.00 29.48 120 HIS A CA 1
ATOM 948 C C . HIS A 1 142 ? 44.815 39.895 73.235 1.00 30.55 120 HIS A C 1
ATOM 949 O O . HIS A 1 142 ? 43.988 40.561 72.670 1.00 34.50 120 HIS A O 1
ATOM 956 N N . ALA A 1 143 ? 45.620 39.071 72.589 1.00 28.54 121 ALA A N 1
ATOM 957 C CA . ALA A 1 143 ? 45.601 39.001 71.131 1.00 28.39 121 ALA A CA 1
ATOM 958 C C . ALA A 1 143 ? 44.949 37.742 70.588 1.00 31.88 121 ALA A C 1
ATOM 959 O O . ALA A 1 143 ? 44.439 37.753 69.493 1.00 34.21 121 ALA A O 1
ATOM 961 N N . ALA A 1 144 ? 44.995 36.646 71.331 1.00 29.31 122 ALA A N 1
ATOM 962 C CA . ALA A 1 144 ? 44.450 35.378 70.842 1.00 28.45 122 ALA A CA 1
ATOM 963 C C . ALA A 1 144 ? 42.955 35.493 70.615 1.00 32.33 122 ALA A C 1
ATOM 964 O O . ALA A 1 144 ? 42.272 36.109 71.405 1.00 30.19 122 ALA A O 1
ATOM 966 N N . PRO A 1 145 ? 42.445 34.899 69.526 1.00 38.67 123 PRO A N 1
ATOM 967 C CA . PRO A 1 145 ? 41.020 35.027 69.200 1.00 40.68 123 PRO A CA 1
ATOM 968 C C . PRO A 1 145 ? 40.134 34.187 70.099 1.00 39.50 123 PRO A C 1
ATOM 969 O O . PRO A 1 145 ? 38.941 34.348 70.088 1.00 41.77 123 PRO A O 1
ATOM 973 N N . GLN A 1 146 ? 40.724 33.285 70.862 1.00 37.89 124 GLN A N 1
ATOM 974 C CA . GLN A 1 146 ? 39.950 32.430 71.756 1.00 42.31 124 GLN A CA 1
ATOM 975 C C . GLN A 1 146 ? 40.645 32.435 73.118 1.00 35.08 124 GLN A C 1
ATOM 976 O O . GLN A 1 146 ? 41.841 32.629 73.202 1.00 32.56 124 GLN A O 1
ATOM 982 N N . THR A 1 147 ? 39.864 32.252 74.175 1.00 36.48 125 THR A N 1
ATOM 983 C CA . THR A 1 147 ? 40.396 32.160 75.519 1.00 35.91 125 THR A CA 1
ATOM 984 C C . THR A 1 147 ? 40.816 30.726 75.775 1.00 32.87 125 THR A C 1
ATOM 985 O O . THR A 1 147 ? 40.004 29.816 75.724 1.00 31.24 125 THR A O 1
ATOM 989 N N . ILE A 1 148 ? 42.088 30.533 76.067 1.00 30.66 126 ILE A N 1
ATOM 990 C CA . ILE A 1 148 ? 42.647 29.190 76.243 1.00 29.92 126 ILE A CA 1
ATOM 991 C C . ILE A 1 148 ? 43.244 29.072 77.649 1.00 29.19 126 ILE A C 1
ATOM 992 O O . ILE A 1 148 ? 44.399 29.422 77.865 1.00 26.50 126 ILE A O 1
ATOM 997 N N . PRO A 1 149 ? 42.454 28.576 78.607 1.00 29.79 127 PRO A N 1
ATOM 998 C CA . PRO A 1 149 ? 42.876 28.617 80.003 1.00 29.49 127 PRO A CA 1
ATOM 999 C C . PRO A 1 149 ? 44.182 27.895 80.299 1.00 28.71 127 PRO A C 1
ATOM 1000 O O . PRO A 1 149 ? 44.948 28.379 81.133 1.00 31.24 127 PRO A O 1
ATOM 1004 N N . TYR A 1 150 ? 44.448 26.768 79.635 1.00 28.11 128 TYR A N 1
ATOM 1005 C CA . TYR A 1 150 ? 45.693 26.046 79.872 1.00 26.80 128 TYR A CA 1
ATOM 1006 C C . TYR A 1 150 ? 46.908 26.925 79.533 1.00 25.97 128 TYR A C 1
ATOM 1007 O O . TYR A 1 150 ? 47.877 27.001 80.285 1.00 25.43 128 TYR A O 1
ATOM 1016 N N . ALA A 1 151 ? 46.836 27.594 78.393 1.00 24.01 129 ALA A N 1
ATOM 1017 C CA . ALA A 1 151 ? 47.953 28.422 77.925 1.00 22.58 129 ALA A CA 1
ATOM 1018 C C . ALA A 1 151 ? 48.075 29.669 78.769 1.00 21.76 129 ALA A C 1
ATOM 1019 O O . ALA A 1 151 ? 49.161 30.098 79.101 1.00 21.42 129 ALA A O 1
ATOM 1021 N N . ILE A 1 152 ? 46.929 30.274 79.090 1.00 22.86 130 ILE A N 1
ATOM 1022 C CA . ILE A 1 152 ? 46.900 31.482 79.899 1.00 23.14 130 ILE A CA 1
ATOM 1023 C C . ILE A 1 152 ? 47.549 31.186 81.254 1.00 23.14 130 ILE A C 1
ATOM 1024 O O . ILE A 1 152 ? 48.367 31.954 81.755 1.00 22.74 130 ILE A O 1
ATOM 1029 N N . GLU A 1 153 ? 47.191 30.053 81.827 1.00 23.29 131 GLU A N 1
ATOM 1030 C CA . GLU A 1 153 ? 47.720 29.651 83.123 1.00 25.82 131 GLU A CA 1
ATOM 1031 C C . GLU A 1 153 ? 49.210 29.341 83.040 1.00 22.47 131 GLU A C 1
ATOM 1032 O O . GLU A 1 153 ? 49.987 29.752 83.908 1.00 22.74 131 GLU A O 1
ATOM 1038 N N . ARG A 1 154 ? 49.609 28.616 81.996 1.00 21.23 132 ARG A N 1
ATOM 1039 C CA . ARG A 1 154 ? 51.010 28.289 81.792 1.00 20.69 132 ARG A CA 1
ATOM 1040 C C . ARG A 1 154 ? 51.891 29.545 81.792 1.00 19.73 132 ARG A C 1
ATOM 1041 O O . ARG A 1 154 ? 52.890 29.581 82.473 1.00 19.47 132 ARG A O 1
ATOM 1049 N N . TYR A 1 155 ? 51.490 30.574 81.042 1.00 18.35 133 TYR A N 1
ATOM 1050 C CA . TYR A 1 155 ? 52.335 31.752 80.919 1.00 18.07 133 TYR A CA 1
ATOM 1051 C C . TYR A 1 155 ? 52.147 32.681 82.103 1.00 18.75 133 TYR A C 1
ATOM 1052 O O . TYR A 1 155 ? 53.036 33.479 82.409 1.00 18.69 133 TYR A O 1
ATOM 1061 N N . GLN A 1 156 ? 51.026 32.560 82.794 1.00 20.35 134 GLN A N 1
ATOM 1062 C CA . GLN A 1 156 ? 50.834 33.334 84.018 1.00 21.40 134 GLN A CA 1
ATOM 1063 C C . GLN A 1 156 ? 51.746 32.840 85.127 1.00 21.20 134 GLN A C 1
ATOM 1064 O O . GLN A 1 156 ? 52.465 33.626 85.769 1.00 21.28 134 GLN A O 1
ATOM 1070 N N . VAL A 1 157 ? 51.744 31.533 85.340 1.00 20.32 135 VAL A N 1
ATOM 1071 C CA . VAL A 1 157 ? 52.642 30.945 86.331 1.00 20.60 135 VAL A CA 1
ATOM 1072 C C . VAL A 1 157 ? 54.122 31.244 85.991 1.00 19.48 135 VAL A C 1
ATOM 1073 O O . VAL A 1 157 ? 54.908 31.603 86.867 1.00 18.78 135 VAL A O 1
ATOM 1077 N N . GLU A 1 158 ? 54.486 31.153 84.715 1.00 18.62 136 GLU A N 1
ATOM 1078 C CA . GLU A 1 158 ? 55.862 31.425 84.314 1.00 17.97 136 GLU A CA 1
ATOM 1079 C C . GLU A 1 158 ? 56.219 32.907 84.487 1.00 17.17 136 GLU A C 1
ATOM 1080 O O . GLU A 1 158 ? 57.316 33.241 84.886 1.00 16.77 136 GLU A O 1
ATOM 1086 N N . THR A 1 159 ? 55.263 33.788 84.211 1.00 16.98 137 THR A N 1
ATOM 1087 C CA . THR A 1 159 ? 55.448 35.223 84.431 1.00 17.11 137 THR A CA 1
ATOM 1088 C C . THR A 1 159 ? 55.743 35.508 85.903 1.00 16.66 137 THR A C 1
ATOM 1089 O O . THR A 1 159 ? 56.690 36.225 86.237 1.00 16.72 137 THR A O 1
ATOM 1093 N N . GLN A 1 160 ? 54.946 34.924 86.790 1.00 17.09 138 GLN A N 1
ATOM 1094 C CA . GLN A 1 160 ? 55.174 35.057 88.224 1.00 19.28 138 GLN A CA 1
ATOM 1095 C C . GLN A 1 160 ? 56.529 34.497 88.646 1.00 18.59 138 GLN A C 1
ATOM 1096 O O . GLN A 1 160 ? 57.206 35.088 89.488 1.00 18.96 138 GLN A O 1
ATOM 1102 N N . ARG A 1 161 ? 56.921 33.367 88.068 1.00 17.38 139 ARG A N 1
ATOM 1103 C CA . ARG A 1 161 ? 58.227 32.792 88.391 1.00 16.60 139 ARG A CA 1
ATOM 1104 C C . ARG A 1 161 ? 59.324 33.781 88.016 1.00 16.12 139 ARG A C 1
ATOM 1105 O O . ARG A 1 161 ? 60.254 34.011 88.786 1.00 16.83 139 ARG A O 1
ATOM 1113 N N . LEU A 1 162 ? 59.202 34.383 86.836 1.00 15.75 140 LEU A N 1
ATOM 1114 C CA . LEU A 1 162 ? 60.236 35.294 86.359 1.00 16.38 140 LEU A CA 1
ATOM 1115 C C . LEU A 1 162 ? 60.321 36.549 87.229 1.00 16.87 140 LEU A C 1
ATOM 1116 O O . LEU A 1 162 ? 61.414 37.051 87.493 1.00 17.33 140 LEU A O 1
ATOM 1121 N N . TYR A 1 163 ? 59.167 37.060 87.658 1.00 17.59 141 TYR A N 1
ATOM 1122 C CA . TYR A 1 163 ? 59.170 38.231 88.523 1.00 18.36 141 TYR A CA 1
ATOM 1123 C C . TYR A 1 163 ? 59.779 37.888 89.878 1.00 18.22 141 TYR A C 1
ATOM 1124 O O . TYR A 1 163 ? 60.485 38.692 90.487 1.00 18.18 141 TYR A O 1
ATOM 1133 N N . HIS A 1 164 ? 59.534 36.672 90.328 1.00 18.70 142 HIS A N 1
ATOM 1134 C CA . HIS A 1 164 ? 60.131 36.195 91.588 1.00 19.33 142 HIS A CA 1
ATOM 1135 C C . HIS A 1 164 ? 61.649 36.111 91.498 1.00 17.77 142 HIS A C 1
ATOM 1136 O O . HIS A 1 164 ? 62.354 36.568 92.402 1.00 17.85 142 HIS A O 1
ATOM 1143 N N . VAL A 1 165 ? 62.163 35.565 90.388 1.00 15.69 143 VAL A N 1
ATOM 1144 C CA . VAL A 1 165 ? 63.605 35.501 90.179 1.00 16.04 143 VAL A CA 1
ATOM 1145 C C . VAL A 1 165 ? 64.201 36.904 90.112 1.00 15.78 143 VAL A C 1
ATOM 1146 O O . VAL A 1 165 ? 65.218 37.210 90.732 1.00 15.17 143 VAL A O 1
ATOM 1150 N N . LEU A 1 166 ? 63.521 37.785 89.379 1.00 17.31 144 LEU A N 1
ATOM 1151 C CA . LEU A 1 166 ? 64.008 39.132 89.197 1.00 15.98 144 LEU A CA 1
ATOM 1152 C C . LEU A 1 166 ? 64.052 39.869 90.537 1.00 15.58 144 LEU A C 1
ATOM 1153 O O . LEU A 1 166 ? 65.028 40.562 90.862 1.00 16.12 144 LEU A O 1
ATOM 1158 N N . ASN A 1 167 ? 62.981 39.716 91.302 1.00 15.80 145 ASN A N 1
ATOM 1159 C CA . ASN A 1 167 ? 62.864 40.303 92.628 1.00 16.94 145 ASN A CA 1
ATOM 1160 C C . ASN A 1 167 ? 63.956 39.824 93.576 1.00 17.96 145 ASN A C 1
ATOM 1161 O O . ASN A 1 167 ? 64.559 40.634 94.296 1.00 18.10 145 ASN A O 1
ATOM 1166 N N . LYS A 1 168 ? 64.234 38.521 93.553 1.00 18.62 146 LYS A N 1
ATOM 1167 C CA . LYS A 1 168 ? 65.260 37.970 94.462 1.00 20.26 146 LYS A CA 1
ATOM 1168 C C . LYS A 1 168 ? 66.622 38.586 94.113 1.00 17.76 146 LYS A C 1
ATOM 1169 O O . LYS A 1 168 ? 67.409 38.906 95.000 1.00 18.64 146 LYS A O 1
ATOM 1175 N N . ARG A 1 169 ? 66.896 38.768 92.836 1.00 16.44 147 ARG A N 1
ATOM 1176 C CA . ARG A 1 169 ? 68.174 39.381 92.467 1.00 16.55 147 ARG A CA 1
ATOM 1177 C C . ARG A 1 169 ? 68.226 40.831 92.932 1.00 17.40 147 ARG A C 1
ATOM 1178 O O . ARG A 1 169 ? 69.232 41.279 93.478 1.00 17.76 147 ARG A O 1
ATOM 1186 N N . LEU A 1 170 ? 67.146 41.570 92.704 1.00 17.98 148 LEU A N 1
ATOM 1187 C CA . LEU A 1 170 ? 67.131 42.991 93.020 1.00 18.25 148 LEU A CA 1
ATOM 1188 C C . LEU A 1 170 ? 67.079 43.259 94.527 1.00 20.08 148 LEU A C 1
ATOM 1189 O O . LEU A 1 170 ? 67.411 44.347 94.975 1.00 20.52 148 LEU A O 1
ATOM 1194 N N . GLU A 1 171 ? 66.703 42.248 95.303 1.00 21.24 149 GLU A N 1
ATOM 1195 C CA . GLU A 1 171 ? 66.831 42.330 96.757 1.00 24.58 149 GLU A CA 1
ATOM 1196 C C . GLU A 1 171 ? 68.290 42.252 97.200 1.00 27.15 149 GLU A C 1
ATOM 1197 O O . GLU A 1 171 ? 68.612 42.632 98.325 1.00 29.93 149 GLU A O 1
ATOM 1203 N N . ASN A 1 172 ? 69.158 41.760 96.321 1.00 25.76 150 ASN A N 1
ATOM 1204 C CA . ASN A 1 172 ? 70.528 41.435 96.703 1.00 24.94 150 ASN A CA 1
ATOM 1205 C C . ASN A 1 172 ? 71.530 42.410 96.099 1.00 23.94 150 ASN A C 1
ATOM 1206 O O . ASN A 1 172 ? 72.696 42.438 96.480 1.00 25.16 150 ASN A O 1
ATOM 1211 N N . SER A 1 173 ? 71.059 43.211 95.152 1.00 21.31 151 SER A N 1
ATOM 1212 C CA . SER A 1 173 ? 71.911 44.136 94.416 1.00 19.47 151 SER A CA 1
ATOM 1213 C C . SER A 1 173 ? 71.070 45.309 93.935 1.00 19.73 151 SER A C 1
ATOM 1214 O O . SER A 1 173 ? 69.927 45.113 93.550 1.00 19.67 151 SER A O 1
ATOM 1217 N N . PRO A 1 174 ? 71.644 46.523 93.905 1.00 21.90 152 PRO A N 1
ATOM 1218 C CA . PRO A 1 174 ? 70.901 47.695 93.445 1.00 22.33 152 PRO A CA 1
ATOM 1219 C C . PRO A 1 174 ? 70.470 47.553 91.996 1.00 19.75 152 PRO A C 1
ATOM 1220 O O . PRO A 1 174 ? 69.392 47.970 91.608 1.00 19.89 152 PRO A O 1
ATOM 1224 N N . TRP A 1 175 ? 71.354 46.972 91.207 1.00 18.14 153 TRP A N 1
ATOM 1225 C CA . TRP A 1 175 ? 71.114 46.782 89.786 1.00 17.12 153 TRP A CA 1
ATOM 1226 C C . TRP A 1 175 ? 71.414 45.332 89.425 1.00 16.78 153 TRP A C 1
ATOM 1227 O O . TRP A 1 175 ? 72.091 44.630 90.182 1.00 16.25 153 TRP A O 1
ATOM 1238 N N . LEU A 1 176 ? 70.925 44.880 88.261 1.00 17.12 154 LEU A N 1
ATOM 1239 C CA . LEU A 1 176 ? 71.046 43.469 87.923 1.00 17.39 154 LEU A CA 1
ATOM 1240 C C . LEU A 1 176 ? 72.486 42.990 87.850 1.00 17.48 154 LEU A C 1
ATOM 1241 O O . LEU A 1 176 ? 72.804 41.894 88.320 1.00 18.15 154 LEU A O 1
ATOM 1246 N N . GLY A 1 177 ? 73.371 43.808 87.303 1.00 16.72 155 GLY A N 1
ATOM 1247 C CA . GLY A 1 177 ? 74.730 43.358 87.037 1.00 17.72 155 GLY A CA 1
ATOM 1248 C C . GLY A 1 177 ? 75.733 43.650 88.138 1.00 18.63 155 GLY A C 1
ATOM 1249 O O . GLY A 1 177 ? 76.883 43.192 88.065 1.00 18.71 155 GLY A O 1
ATOM 1250 N N . GLY A 1 178 ? 75.291 44.382 89.161 1.00 18.98 156 GLY A N 1
ATOM 1251 C CA . GLY A 1 178 ? 76.156 44.838 90.240 1.00 20.02 156 GLY A CA 1
ATOM 1252 C C . GLY A 1 178 ? 75.763 46.222 90.723 1.00 21.31 156 GLY A C 1
ATOM 1253 O O . GLY A 1 178 ? 74.580 46.537 90.833 1.00 21.53 156 GLY A O 1
ATOM 1254 N N . GLU A 1 179 ? 76.769 47.060 90.999 1.00 22.62 157 GLU A N 1
ATOM 1255 C CA . GLU A 1 179 ? 76.539 48.369 91.584 1.00 22.81 157 GLU A CA 1
ATOM 1256 C C . GLU A 1 179 ? 76.205 49.437 90.557 1.00 21.98 157 GLU A C 1
ATOM 1257 O O . GLU A 1 179 ? 75.911 50.568 90.944 1.00 23.68 157 GLU A O 1
ATOM 1263 N N . ASN A 1 180 ? 76.279 49.093 89.268 1.00 20.21 158 ASN A N 1
ATOM 1264 C CA . ASN A 1 180 ? 76.077 50.073 88.197 1.00 20.03 158 ASN A CA 1
ATOM 1265 C C . ASN A 1 180 ? 74.942 49.688 87.271 1.00 18.84 158 ASN A C 1
ATOM 1266 O O . ASN A 1 180 ? 74.803 48.544 86.881 1.00 18.13 158 ASN A O 1
ATOM 1271 N N . TYR A 1 181 ? 74.115 50.678 86.942 1.00 19.22 159 TYR A N 1
ATOM 1272 C CA . TYR A 1 181 ? 73.098 50.556 85.931 1.00 17.95 159 TYR A CA 1
ATOM 1273 C C . TYR A 1 181 ? 73.764 50.068 84.647 1.00 15.97 159 TYR A C 1
ATOM 1274 O O . TYR A 1 181 ? 74.848 50.525 84.298 1.00 15.35 159 TYR A O 1
ATOM 1283 N N . SER A 1 182 ? 73.118 49.137 83.957 1.00 14.52 160 SER A N 1
ATOM 1284 C CA . SER A 1 182 ? 73.714 48.520 82.782 1.00 14.00 160 SER A CA 1
ATOM 1285 C C . SER A 1 182 ? 72.681 48.085 81.759 1.00 13.98 160 SER A C 1
ATOM 1286 O O . SER A 1 182 ? 71.462 48.239 81.959 1.00 13.36 160 SER A O 1
ATOM 1289 N N . ILE A 1 183 ? 73.176 47.540 80.650 1.00 13.86 161 ILE A N 1
ATOM 1290 C CA . ILE A 1 183 ? 72.298 47.067 79.601 1.00 13.14 161 ILE A CA 1
ATOM 1291 C C . ILE A 1 183 ? 71.388 45.953 80.051 1.00 12.96 161 ILE A C 1
ATOM 1292 O O . ILE A 1 183 ? 70.361 45.734 79.428 1.00 13.47 161 ILE A O 1
ATOM 1297 N N . ALA A 1 184 ? 71.752 45.244 81.121 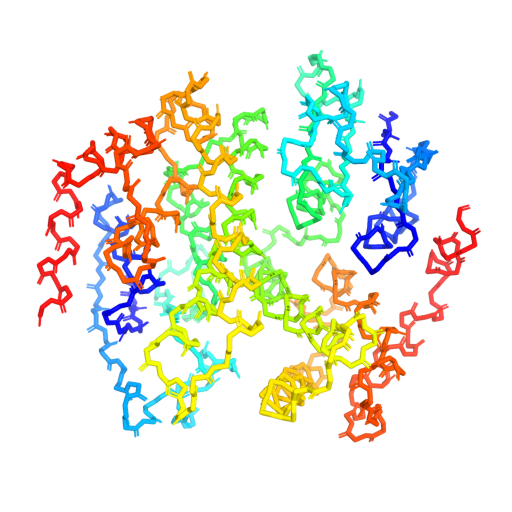1.00 11.74 162 ALA A N 1
ATOM 1298 C CA . ALA A 1 184 ? 70.811 44.262 81.676 1.00 12.05 162 ALA A CA 1
ATOM 1299 C C . ALA A 1 184 ? 69.546 44.947 82.233 1.00 12.44 162 ALA A C 1
ATOM 1300 O O . ALA A 1 184 ? 68.440 44.465 82.008 1.00 12.31 162 ALA A O 1
ATOM 1302 N N . ASP A 1 185 ? 69.711 46.019 82.986 1.00 12.89 163 ASP A N 1
ATOM 1303 C CA . ASP A 1 185 ? 68.533 46.728 83.521 1.00 13.18 163 ASP A CA 1
ATOM 1304 C C . ASP A 1 185 ? 67.725 47.337 82.378 1.00 13.27 163 ASP A C 1
ATOM 1305 O O . ASP A 1 185 ? 66.495 47.266 82.366 1.00 13.38 163 ASP A O 1
ATOM 1310 N N . ILE A 1 186 ? 68.441 47.946 81.428 1.00 12.84 164 ILE A N 1
ATOM 1311 C CA . ILE A 1 186 ? 67.814 48.569 80.288 1.00 12.66 164 ILE A CA 1
ATOM 1312 C C . ILE A 1 186 ? 66.993 47.551 79.514 1.00 12.74 164 ILE A C 1
ATOM 1313 O O . ILE A 1 186 ? 65.874 47.853 79.081 1.00 12.71 164 ILE A O 1
ATOM 1318 N N . ALA A 1 187 ? 67.532 46.357 79.315 1.00 12.60 165 ALA A N 1
ATOM 1319 C CA . ALA A 1 187 ? 66.778 45.317 78.597 1.00 12.28 165 ALA A CA 1
ATOM 1320 C C . ALA A 1 187 ? 65.495 44.896 79.342 1.00 12.26 165 ALA A C 1
ATOM 1321 O O . ALA A 1 187 ? 64.455 44.655 78.725 1.00 12.43 165 ALA A O 1
ATOM 1323 N N . CYS A 1 188 ? 65.576 44.785 80.660 1.00 12.06 166 CYS A N 1
ATOM 1324 C CA . CYS A 1 188 ? 64.426 44.285 81.419 1.00 11.83 166 CYS A CA 1
ATOM 1325 C C . CYS A 1 188 ? 63.324 45.337 81.624 1.00 12.34 166 CYS A C 1
ATOM 1326 O O . CYS A 1 188 ? 62.162 44.980 81.707 1.00 13.08 166 CYS A O 1
ATOM 1329 N N . TRP A 1 189 ? 63.698 46.593 81.768 1.00 12.47 167 TRP A N 1
ATOM 1330 C CA . TRP A 1 189 ? 62.755 47.606 82.256 1.00 13.09 167 TRP A CA 1
ATOM 1331 C C . TRP A 1 189 ? 61.495 47.743 81.402 1.00 13.55 167 TRP A C 1
ATOM 1332 O O . TRP A 1 189 ? 60.393 47.804 81.928 1.00 13.40 167 TRP A O 1
ATOM 1343 N N . PRO A 1 190 ? 61.630 47.785 80.064 1.00 14.37 168 PRO A N 1
ATOM 1344 C CA . PRO A 1 190 ? 60.405 48.043 79.294 1.00 15.21 168 PRO A CA 1
ATOM 1345 C C . PRO A 1 190 ? 59.401 46.896 79.409 1.00 14.74 168 PRO A C 1
ATOM 1346 O O . PRO A 1 190 ? 58.195 47.109 79.301 1.00 14.58 168 PRO A O 1
ATOM 1350 N N . TRP A 1 191 ? 59.903 45.709 79.664 1.00 15.02 169 TRP A N 1
ATOM 1351 C CA . TRP A 1 191 ? 59.020 44.559 79.875 1.00 14.35 169 TRP A CA 1
ATOM 1352 C C . TRP A 1 191 ? 58.345 44.606 81.239 1.00 15.06 169 TRP A C 1
ATOM 1353 O O . TRP A 1 191 ? 57.143 44.316 81.377 1.00 16.56 169 TRP A O 1
ATOM 1364 N N . VAL A 1 192 ? 59.113 44.985 82.255 1.00 14.32 170 VAL A N 1
ATOM 1365 C CA . VAL A 1 192 ? 58.530 45.191 83.569 1.00 14.69 170 VAL A CA 1
ATOM 1366 C C . VAL A 1 192 ? 57.543 46.365 83.512 1.00 16.03 170 VAL A C 1
ATOM 1367 O O . VAL A 1 192 ? 56.512 46.372 84.189 1.00 16.68 170 VAL A O 1
ATOM 1371 N N . ASN A 1 193 ? 57.863 47.359 82.701 1.00 16.45 171 ASN A N 1
ATOM 1372 C CA . ASN A 1 193 ? 56.955 48.492 82.544 1.00 17.16 171 ASN A CA 1
ATOM 1373 C C . ASN A 1 193 ? 55.622 48.122 81.965 1.00 18.16 171 ASN A C 1
ATOM 1374 O O . ASN A 1 193 ? 54.643 48.890 82.098 1.00 20.03 171 ASN A O 1
ATOM 1379 N N . ALA A 1 194 ? 55.548 46.972 81.325 1.00 16.47 172 ALA A N 1
ATOM 1380 C CA . ALA A 1 194 ? 54.292 46.444 80.784 1.00 16.34 172 ALA A CA 1
ATOM 1381 C C . ALA A 1 194 ? 53.564 45.528 81.764 1.00 17.71 172 ALA A C 1
ATOM 1382 O O . ALA A 1 194 ? 52.616 44.852 81.390 1.00 18.77 172 ALA A O 1
ATOM 1384 N N . TRP A 1 195 ? 53.949 45.563 83.034 1.00 18.73 173 TRP A N 1
ATOM 1385 C CA . TRP A 1 195 ? 53.315 44.715 84.042 1.00 18.84 173 TRP A CA 1
ATOM 1386 C C . TRP A 1 195 ? 51.803 44.841 84.083 1.00 20.23 173 TRP A C 1
ATOM 1387 O O . TRP A 1 195 ? 51.105 43.887 84.422 1.00 21.12 173 TRP A O 1
ATOM 1398 N N . THR A 1 196 ? 51.321 46.032 83.738 1.00 22.17 174 THR A N 1
ATOM 1399 C CA . THR A 1 196 ? 49.900 46.372 83.737 1.00 26.28 174 THR A CA 1
ATOM 1400 C C . THR A 1 196 ? 49.095 45.499 82.771 1.00 28.50 174 THR A C 1
ATOM 1401 O O . THR A 1 196 ? 47.908 45.346 82.932 1.00 30.69 174 THR A O 1
ATOM 1405 N N . ARG A 1 197 ? 49.757 44.964 81.749 1.00 26.88 175 ARG A N 1
ATOM 1406 C CA . ARG A 1 197 ? 49.154 44.051 80.758 1.00 27.64 175 ARG A CA 1
ATOM 1407 C C . ARG A 1 197 ? 49.270 42.569 81.134 1.00 26.40 175 ARG A C 1
ATOM 1408 O O . ARG A 1 197 ? 48.701 41.709 80.450 1.00 27.48 175 ARG A O 1
ATOM 1416 N N . GLN A 1 198 ? 50.054 42.272 82.171 1.00 25.23 176 GLN A N 1
ATOM 1417 C CA . GLN A 1 198 ? 50.456 40.892 82.488 1.00 24.61 176 GLN A CA 1
ATOM 1418 C C . GLN A 1 198 ? 49.716 40.225 83.654 1.00 25.87 176 GLN A C 1
ATOM 1419 O O . GLN A 1 198 ? 50.074 39.104 84.040 1.00 26.05 176 GLN A O 1
ATOM 1425 N N . ARG A 1 199 ? 48.721 40.910 84.202 1.00 27.12 177 ARG A N 1
ATOM 1426 C CA . ARG A 1 199 ? 47.891 40.392 85.305 1.00 31.07 177 ARG A CA 1
ATOM 1427 C C . ARG A 1 199 ? 48.787 40.112 86.513 1.00 29.77 177 ARG A C 1
ATOM 1428 O O . ARG A 1 199 ? 48.584 39.170 87.253 1.00 29.61 177 ARG A O 1
ATOM 1436 N N . ILE A 1 200 ? 49.772 40.987 86.679 1.00 27.71 178 ILE A N 1
ATOM 1437 C CA . ILE A 1 200 ? 50.747 40.939 87.756 1.00 31.34 178 ILE A CA 1
ATOM 1438 C C . ILE A 1 200 ? 50.436 42.061 88.745 1.00 31.10 178 ILE A C 1
ATOM 1439 O O . ILE A 1 200 ? 50.105 43.171 88.341 1.00 31.04 178 ILE A O 1
ATOM 1444 N N . ASP A 1 201 ? 50.549 41.774 90.040 1.00 29.05 179 ASP A N 1
ATOM 1445 C CA . ASP A 1 201 ? 50.560 42.821 91.043 1.00 29.20 179 ASP A CA 1
ATOM 1446 C C . ASP A 1 201 ? 52.008 43.185 91.380 1.00 27.08 179 ASP A C 1
ATOM 1447 O O . ASP A 1 201 ? 52.684 42.481 92.131 1.00 26.78 179 ASP A O 1
ATOM 1452 N N . LEU A 1 202 ? 52.488 44.290 90.834 1.00 25.66 180 LEU A N 1
ATOM 1453 C CA . LEU A 1 202 ? 53.885 44.667 90.987 1.00 26.16 180 LEU A CA 1
ATOM 1454 C C . LEU A 1 202 ? 54.283 44.890 92.439 1.00 27.11 180 LEU A C 1
ATOM 1455 O O . LEU A 1 202 ? 55.453 44.714 92.795 1.00 27.08 180 LEU A O 1
ATOM 1460 N N . ALA A 1 203 ? 53.317 45.237 93.290 1.00 28.86 181 ALA A N 1
ATOM 1461 C CA . ALA A 1 203 ? 53.593 45.423 94.716 1.00 30.71 181 ALA A CA 1
ATOM 1462 C C . ALA A 1 203 ? 53.974 44.127 95.416 1.00 29.14 181 ALA A C 1
ATOM 1463 O O . ALA A 1 203 ? 54.524 44.146 96.504 1.00 30.87 181 ALA A O 1
ATOM 1465 N N . MET A 1 204 ? 53.669 42.993 94.799 1.00 28.84 182 MET A N 1
ATOM 1466 C CA . MET A 1 204 ? 54.065 41.686 95.331 1.00 28.08 182 MET A CA 1
ATOM 1467 C C . MET A 1 204 ? 55.548 41.418 95.162 1.00 25.02 182 MET A C 1
ATOM 1468 O O . MET A 1 204 ? 56.074 40.460 95.718 1.00 25.20 182 MET A O 1
ATOM 1473 N N . TYR A 1 205 ? 56.213 42.258 94.381 1.00 21.63 183 TYR A N 1
ATOM 1474 C CA . TYR A 1 205 ? 57.630 42.141 94.096 1.00 20.76 183 TYR A CA 1
ATOM 1475 C C . TYR A 1 205 ? 58.282 43.498 94.427 1.00 20.20 183 TYR A C 1
ATOM 1476 O O . TYR A 1 205 ? 58.633 44.263 93.523 1.00 18.84 183 TYR A O 1
ATOM 1485 N N . PRO A 1 206 ? 58.455 43.793 95.712 1.00 21.84 184 PRO A N 1
ATOM 1486 C CA . PRO A 1 206 ? 58.826 45.152 96.122 1.00 22.35 184 PRO A CA 1
ATOM 1487 C C . PRO A 1 206 ? 60.146 45.643 95.561 1.00 20.82 184 PRO A C 1
ATOM 1488 O O . PRO A 1 206 ? 60.265 46.818 95.241 1.00 22.53 184 PRO A O 1
ATOM 1492 N N . ALA A 1 207 ? 61.145 44.770 95.459 1.00 19.33 185 ALA A N 1
ATOM 1493 C CA . ALA A 1 207 ? 62.427 45.198 94.900 1.00 18.47 185 ALA A CA 1
ATOM 1494 C C . ALA A 1 207 ? 62.271 45.536 93.419 1.00 17.15 185 ALA A C 1
ATOM 1495 O O . ALA A 1 207 ? 62.890 46.486 92.913 1.00 17.66 185 ALA A O 1
ATOM 1497 N N . VAL A 1 208 ? 61.452 44.757 92.712 1.00 17.02 186 VAL A N 1
ATOM 1498 C CA . VAL A 1 208 ? 61.209 45.061 91.281 1.00 16.89 186 VAL A CA 1
ATOM 1499 C C . VAL A 1 208 ? 60.477 46.390 91.189 1.00 18.17 186 VAL A C 1
ATOM 1500 O O . VAL A 1 208 ? 60.816 47.236 90.356 1.00 16.88 186 VAL A O 1
ATOM 1504 N N . LYS A 1 209 ? 59.477 46.565 92.048 1.00 19.83 187 LYS A N 1
ATOM 1505 C CA . LYS A 1 209 ? 58.695 47.809 92.059 1.00 20.68 187 LYS A CA 1
ATOM 1506 C C . LYS A 1 209 ? 59.577 49.035 92.256 1.00 21.36 187 LYS A C 1
ATOM 1507 O O . LYS A 1 209 ? 59.461 50.015 91.512 1.00 20.29 187 LYS A O 1
ATOM 1513 N N . ASN A 1 210 ? 60.482 48.972 93.235 1.00 20.72 188 ASN A N 1
ATOM 1514 C CA . ASN A 1 210 ? 61.370 50.118 93.516 1.00 21.19 188 ASN A CA 1
ATOM 1515 C C . ASN A 1 210 ? 62.356 50.391 92.375 1.00 19.99 188 ASN A C 1
ATOM 1516 O O . ASN A 1 210 ? 62.621 51.542 92.028 1.00 19.75 188 ASN A O 1
ATOM 1521 N N . TRP A 1 211 ? 62.891 49.316 91.801 1.00 17.93 189 TRP A N 1
ATOM 1522 C CA . TRP A 1 211 ? 63.799 49.400 90.674 1.00 17.06 189 TRP A CA 1
ATOM 1523 C C . TRP A 1 211 ? 63.093 49.958 89.441 1.00 16.19 189 TRP A C 1
ATOM 1524 O O . TRP A 1 211 ? 63.635 50.828 88.722 1.00 16.12 189 TRP A O 1
ATOM 1535 N N . HIS A 1 212 ? 61.873 49.518 89.230 1.00 16.64 190 HIS A N 1
ATOM 1536 C CA . HIS A 1 212 ? 61.081 50.012 88.103 1.00 18.94 190 HIS A CA 1
ATOM 1537 C C . HIS A 1 212 ? 60.833 51.516 88.244 1.00 18.86 190 HIS A C 1
ATOM 1538 O O . HIS A 1 212 ? 60.972 52.279 87.288 1.00 18.05 190 HIS A O 1
ATOM 1545 N N . GLU A 1 213 ? 60.482 51.926 89.451 1.00 19.88 191 GLU A N 1
ATOM 1546 C CA . GLU A 1 213 ? 60.263 53.342 89.748 1.00 20.31 191 GLU A CA 1
ATOM 1547 C C . GLU A 1 213 ? 61.554 54.153 89.573 1.00 20.11 191 GLU A C 1
ATOM 1548 O O . GLU A 1 213 ? 61.541 55.255 89.018 1.00 20.10 191 GLU A O 1
ATOM 1554 N N . ARG A 1 214 ? 62.655 53.612 90.090 1.00 19.12 192 ARG A N 1
ATOM 1555 C CA . ARG A 1 214 ? 63.938 54.292 90.013 1.00 19.88 192 ARG A CA 1
ATOM 1556 C C . ARG A 1 214 ? 64.310 54.575 88.560 1.00 18.12 192 ARG A C 1
ATOM 1557 O O . ARG A 1 214 ? 64.692 55.692 88.216 1.00 17.69 192 ARG A O 1
ATOM 1565 N N . ILE A 1 215 ? 64.204 53.554 87.707 1.00 17.68 193 ILE A N 1
ATOM 1566 C CA . ILE A 1 215 ? 64.555 53.717 86.298 1.00 17.45 193 ILE A CA 1
ATOM 1567 C C . ILE A 1 215 ? 63.570 54.700 85.623 1.00 18.51 193 ILE A C 1
ATOM 1568 O O . ILE A 1 215 ? 63.977 55.544 84.819 1.00 17.77 193 ILE A O 1
ATOM 1573 N N . ARG A 1 216 ? 62.295 54.614 85.965 1.00 18.40 194 ARG A N 1
ATOM 1574 C CA . ARG A 1 216 ? 61.298 55.509 85.379 1.00 18.05 194 ARG A CA 1
ATOM 1575 C C . ARG A 1 216 ? 61.656 56.958 85.670 1.00 18.96 194 ARG A C 1
ATOM 1576 O O . ARG A 1 216 ? 61.453 57.855 84.815 1.00 19.23 194 ARG A O 1
ATOM 1584 N N . SER A 1 217 ? 62.213 57.201 86.850 1.00 19.30 195 SER A N 1
ATOM 1585 C CA . SER A 1 217 ? 62.594 58.555 87.245 1.00 20.57 195 SER A CA 1
ATOM 1586 C C . SER A 1 217 ? 63.899 59.085 86.626 1.00 21.17 195 SER A C 1
ATOM 1587 O O . SER A 1 217 ? 64.214 60.257 86.779 1.00 22.59 195 SER A O 1
ATOM 1590 N N . ARG A 1 218 ? 64.673 58.232 85.972 1.00 20.83 196 ARG A N 1
ATOM 1591 C CA . ARG A 1 218 ? 65.867 58.726 85.309 1.00 21.14 196 ARG A CA 1
ATOM 1592 C C . ARG A 1 218 ? 65.434 59.606 84.140 1.00 21.01 196 ARG A C 1
ATOM 1593 O O . ARG A 1 218 ? 64.512 59.257 83.409 1.00 20.78 196 ARG A O 1
ATOM 1601 N N . PRO A 1 219 ? 66.095 60.752 83.952 1.00 23.56 197 PRO A N 1
ATOM 1602 C CA . PRO A 1 219 ? 65.698 61.668 82.879 1.00 24.78 197 PRO A CA 1
ATOM 1603 C C . PRO A 1 219 ? 65.725 61.025 81.492 1.00 21.78 197 PRO A C 1
ATOM 1604 O O . PRO A 1 219 ? 64.875 61.336 80.672 1.00 21.31 197 PRO A O 1
ATOM 1608 N N . ALA A 1 220 ? 66.680 60.131 81.230 1.00 19.92 198 ALA A N 1
ATOM 1609 C CA . ALA A 1 220 ? 66.756 59.524 79.915 1.00 18.99 198 ALA A CA 1
ATOM 1610 C C . ALA A 1 220 ? 65.505 58.681 79.626 1.00 18.78 198 ALA A C 1
ATOM 1611 O O . ALA A 1 220 ? 65.082 58.551 78.479 1.00 18.66 198 ALA A O 1
ATOM 1613 N N . THR A 1 221 ? 64.954 58.067 80.659 1.00 18.49 199 THR A N 1
ATOM 1614 C CA . THR A 1 221 ? 63.781 57.223 80.470 1.00 18.10 199 THR A CA 1
ATOM 1615 C C . THR A 1 221 ? 62.604 58.084 80.012 1.00 19.01 199 THR A C 1
ATOM 1616 O O . THR A 1 221 ? 61.898 57.737 79.050 1.00 19.46 199 THR A O 1
ATOM 1620 N N . GLY A 1 222 ? 62.408 59.208 80.679 1.00 19.95 200 GLY A N 1
ATOM 1621 C CA . GLY A 1 222 ? 61.367 60.154 80.258 1.00 21.20 200 GLY A CA 1
ATOM 1622 C C . GLY A 1 222 ? 61.595 60.657 78.834 1.00 23.95 200 GLY A C 1
ATOM 1623 O O . GLY A 1 222 ? 60.646 60.796 78.061 1.00 23.62 200 GLY A O 1
ATOM 1624 N N . GLN A 1 223 ? 62.852 60.940 78.483 1.00 23.61 201 GLN A N 1
ATOM 1625 C CA . GLN A 1 223 ? 63.163 61.386 77.100 1.00 25.28 201 GLN A CA 1
ATOM 1626 C C . GLN A 1 223 ? 62.789 60.296 76.084 1.00 23.53 201 GLN A C 1
ATOM 1627 O O . GLN A 1 223 ? 62.192 60.601 75.049 1.00 22.13 201 GLN A O 1
ATOM 1633 N N . ALA A 1 224 ? 63.114 59.044 76.402 1.00 22.78 202 ALA A N 1
ATOM 1634 C CA . ALA A 1 224 ? 62.832 57.898 75.504 1.00 22.05 202 ALA A CA 1
ATOM 1635 C C . ALA A 1 224 ? 61.329 57.693 75.285 1.00 22.91 202 ALA A C 1
ATOM 1636 O O . ALA A 1 224 ? 60.877 57.484 74.162 1.00 22.97 202 ALA A O 1
ATOM 1638 N N . LEU A 1 225 ? 60.559 57.784 76.360 1.00 22.36 203 LEU A N 1
ATOM 1639 C CA . LEU A 1 225 ? 59.123 57.628 76.280 1.00 21.68 203 LEU A CA 1
ATOM 1640 C C . LEU A 1 225 ? 58.483 58.740 75.467 1.00 23.97 203 LEU A C 1
ATOM 1641 O O . LEU A 1 225 ? 57.557 58.472 74.707 1.00 26.25 203 LEU A O 1
ATOM 1646 N N . LEU A 1 226 ? 58.977 59.969 75.621 1.00 23.89 204 LEU A N 1
ATOM 1647 C CA . LEU A 1 226 ? 58.401 61.096 74.900 1.00 26.02 204 LEU A CA 1
ATOM 1648 C C . LEU A 1 226 ? 58.651 60.913 73.409 1.00 29.28 204 LEU A C 1
ATOM 1649 O O . LEU A 1 226 ? 57.781 61.184 72.591 1.00 29.97 204 LEU A O 1
ATOM 1654 N N . LYS A 1 227 ? 59.832 60.406 73.059 1.00 31.54 205 LYS A N 1
ATOM 1655 C CA . LYS A 1 227 ? 60.145 60.123 71.655 1.00 34.61 205 LYS A CA 1
ATOM 1656 C C . LYS A 1 227 ? 59.203 59.074 71.058 1.00 33.07 205 LYS A C 1
ATOM 1657 O O . LYS A 1 227 ? 58.770 59.207 69.917 1.00 36.54 205 LYS A O 1
ATOM 1663 N N . ALA A 1 228 ? 58.874 58.042 71.837 1.00 30.79 206 ALA A N 1
ATOM 1664 C CA . ALA A 1 228 ? 57.937 57.007 71.416 1.00 32.23 206 ALA A CA 1
ATOM 1665 C C . ALA A 1 228 ? 56.624 57.614 70.952 1.00 35.24 206 ALA A C 1
ATOM 1666 O O . ALA A 1 228 ? 55.875 56.973 70.214 1.00 36.69 206 ALA A O 1
ATOM 1668 N N . GLN A 1 229 ? 56.341 58.839 71.370 1.00 44.41 207 GLN A N 1
ATOM 1669 C CA . GLN A 1 229 ? 55.113 59.513 70.968 1.00 48.81 207 GLN A CA 1
ATOM 1670 C C . GLN A 1 229 ? 55.239 60.101 69.568 1.00 54.67 207 GLN A C 1
ATOM 1671 O O . GLN A 1 229 ? 54.328 59.822 68.731 1.00 57.27 207 GLN A O 1
ATOM 1677 N N . MET B 1 23 ? 89.752 24.598 85.238 1.00 53.54 1 MET B N 1
ATOM 1678 C CA . MET B 1 23 ? 88.660 23.613 85.377 1.00 47.50 1 MET B CA 1
ATOM 1679 C C . MET B 1 23 ? 87.292 24.311 85.362 1.00 37.99 1 MET B C 1
ATOM 1680 O O . MET B 1 23 ? 87.038 25.285 86.093 1.00 34.41 1 MET B O 1
ATOM 1685 N N . ILE B 1 24 ? 86.436 23.803 84.486 1.00 28.57 2 ILE B N 1
ATOM 1686 C CA . ILE B 1 24 ? 85.080 24.255 84.368 1.00 24.60 2 ILE B CA 1
ATOM 1687 C C . ILE B 1 24 ? 84.172 23.139 84.889 1.00 24.20 2 ILE B C 1
ATOM 1688 O O . ILE B 1 24 ? 84.262 22.003 84.437 1.00 25.97 2 ILE B O 1
ATOM 1693 N N . ASP B 1 25 ? 83.298 23.466 85.833 1.00 20.88 3 ASP B N 1
ATOM 1694 C CA . ASP B 1 25 ? 82.221 22.570 86.183 1.00 20.34 3 ASP B CA 1
ATOM 1695 C C . ASP B 1 25 ? 80.998 22.956 85.343 1.00 19.65 3 ASP B C 1
ATOM 1696 O O . ASP B 1 25 ? 80.582 24.126 85.312 1.00 19.45 3 ASP B O 1
ATOM 1701 N N . LEU B 1 26 ? 80.426 21.967 84.656 1.00 18.96 4 LEU B N 1
ATOM 1702 C CA . LEU B 1 26 ? 79.213 22.181 83.860 1.00 17.43 4 LEU B CA 1
ATOM 1703 C C . LEU B 1 26 ? 78.060 21.417 84.475 1.00 17.74 4 LEU B C 1
ATOM 1704 O O . LEU B 1 26 ? 78.080 20.203 84.519 1.00 18.97 4 LEU B O 1
ATOM 1709 N N . TYR B 1 27 ? 77.066 22.176 84.960 1.00 16.62 5 TYR B N 1
ATOM 1710 C CA . TYR B 1 27 ? 75.821 21.625 85.482 1.00 16.23 5 TYR B CA 1
ATOM 1711 C C . TYR B 1 27 ? 74.895 21.401 84.298 1.00 16.10 5 TYR B C 1
ATOM 1712 O O . TYR B 1 27 ? 74.539 22.351 83.610 1.00 16.45 5 TYR B O 1
ATOM 1721 N N . PHE B 1 28 ? 74.453 20.161 84.120 1.00 16.85 6 PHE B N 1
ATOM 1722 C CA . PHE B 1 28 ? 74.041 19.677 82.818 1.00 17.41 6 PHE B CA 1
ATOM 1723 C C . PHE B 1 28 ? 72.860 18.717 82.875 1.00 18.00 6 PHE B C 1
ATOM 1724 O O . PHE B 1 28 ? 72.704 17.938 83.840 1.00 19.52 6 PHE B O 1
ATOM 1732 N N . ALA B 1 29 ? 72.030 18.783 81.828 1.00 18.46 7 ALA B N 1
ATOM 1733 C CA . ALA B 1 29 ? 71.084 17.705 81.521 1.00 18.15 7 ALA B CA 1
ATOM 1734 C C . ALA B 1 29 ? 71.127 17.527 80.008 1.00 18.57 7 ALA B C 1
ATOM 1735 O O . ALA B 1 29 ? 71.457 18.481 79.312 1.00 19.26 7 ALA B O 1
ATOM 1737 N N . PRO B 1 30 ? 70.866 16.312 79.513 1.00 21.32 8 PRO B N 1
ATOM 1738 C CA . PRO B 1 30 ? 70.983 16.040 78.082 1.00 23.96 8 PRO B CA 1
ATOM 1739 C C . PRO B 1 30 ? 69.794 16.661 77.356 1.00 23.64 8 PRO B C 1
ATOM 1740 O O . PRO B 1 30 ? 68.777 16.016 77.119 1.00 26.04 8 PRO B O 1
ATOM 1744 N N . THR B 1 31 ? 69.947 17.920 77.035 1.00 20.73 9 THR B N 1
ATOM 1745 C CA . THR B 1 31 ? 68.906 18.746 76.435 1.00 19.08 9 THR B CA 1
ATOM 1746 C C . THR B 1 31 ? 69.567 19.623 75.390 1.00 18.70 9 THR B C 1
ATOM 1747 O O . THR B 1 31 ? 70.793 19.742 75.374 1.00 18.60 9 THR B O 1
ATOM 1751 N N . PRO B 1 32 ? 68.762 20.293 74.546 1.00 17.13 10 PRO B N 1
ATOM 1752 C CA . PRO B 1 32 ? 69.408 21.186 73.561 1.00 16.01 10 PRO B CA 1
ATOM 1753 C C . PRO B 1 32 ? 70.278 22.273 74.213 1.00 15.42 10 PRO B C 1
ATOM 1754 O O . PRO B 1 32 ? 71.377 22.565 73.718 1.00 15.98 10 PRO B O 1
ATOM 1758 N N . ASN B 1 33 ? 69.827 22.853 75.325 1.00 14.89 11 ASN B N 1
ATOM 1759 C CA . ASN B 1 33 ? 70.630 23.924 75.925 1.00 14.89 11 ASN B CA 1
ATOM 1760 C C . ASN B 1 33 ? 71.877 23.380 76.627 1.00 15.04 11 ASN B C 1
ATOM 1761 O O . ASN B 1 33 ? 72.922 24.033 76.644 1.00 15.51 11 ASN B O 1
ATOM 1766 N N . GLY B 1 34 ? 71.758 22.202 77.187 1.00 15.93 12 GLY B N 1
ATOM 1767 C CA . GLY B 1 34 ? 72.915 21.527 77.799 1.00 17.27 12 GLY B CA 1
ATOM 1768 C C . GLY B 1 34 ? 73.995 21.215 76.765 1.00 18.73 12 GLY B C 1
ATOM 1769 O O . GLY B 1 34 ? 75.195 21.511 76.970 1.00 18.94 12 GLY B O 1
ATOM 1770 N N . HIS B 1 35 ? 73.566 20.641 75.647 1.00 17.61 13 HIS B N 1
ATOM 1771 C CA . HIS B 1 35 ? 74.472 20.308 74.550 1.00 18.30 13 HIS B CA 1
ATOM 1772 C C . HIS B 1 35 ? 75.183 21.511 73.920 1.00 16.87 13 HIS B C 1
ATOM 1773 O O . HIS B 1 35 ? 76.241 21.328 73.336 1.00 17.41 13 HIS B O 1
ATOM 1780 N N . LYS B 1 36 ? 74.610 22.714 74.014 1.00 15.22 14 LYS B N 1
ATOM 1781 C CA . LYS B 1 36 ? 75.317 23.903 73.517 1.00 14.21 14 LYS B CA 1
ATOM 1782 C C . LYS B 1 36 ? 76.686 23.993 74.153 1.00 14.04 14 LYS B C 1
ATOM 1783 O O . LYS B 1 36 ? 77.695 24.319 73.490 1.00 13.94 14 LYS B O 1
ATOM 1789 N N . ILE B 1 37 ? 76.729 23.744 75.458 1.00 14.42 15 ILE B N 1
ATOM 1790 C CA . ILE B 1 37 ? 77.935 24.016 76.192 1.00 14.80 15 ILE B CA 1
ATOM 1791 C C . ILE B 1 37 ? 78.941 22.871 76.055 1.00 15.57 15 ILE B C 1
ATOM 1792 O O . ILE B 1 37 ? 80.138 23.120 75.953 1.00 16.08 15 ILE B O 1
ATOM 1797 N N . THR B 1 38 ? 78.474 21.624 76.042 1.00 16.42 16 THR B N 1
ATOM 1798 C CA . THR B 1 38 ? 79.412 20.519 75.749 1.00 17.95 16 THR B CA 1
ATOM 1799 C C . THR B 1 38 ? 80.020 20.666 74.347 1.00 19.01 16 THR B C 1
ATOM 1800 O O . THR B 1 38 ? 81.203 20.390 74.144 1.00 20.44 16 THR B O 1
ATOM 1804 N N . LEU B 1 39 ? 79.219 21.104 73.387 1.00 19.03 17 LEU B N 1
ATOM 1805 C CA . LEU B 1 39 ? 79.745 21.375 72.060 1.00 19.66 17 LEU B CA 1
ATOM 1806 C C . LEU B 1 39 ? 80.892 22.354 72.118 1.00 19.34 17 LEU B C 1
ATOM 1807 O O . LEU B 1 39 ? 81.973 22.084 71.578 1.00 20.40 17 LEU B O 1
ATOM 1812 N N . PHE B 1 40 ? 80.677 23.485 72.777 1.00 18.23 18 PHE B N 1
ATOM 1813 C CA . PHE B 1 40 ? 81.733 24.484 72.883 1.00 18.41 18 PHE B CA 1
ATOM 1814 C C . PHE B 1 40 ? 82.978 23.922 73.563 1.00 19.29 18 PHE B C 1
ATOM 1815 O O . PHE B 1 40 ? 84.091 24.106 73.087 1.00 20.81 18 PHE B O 1
ATOM 1823 N N . LEU B 1 41 ? 82.788 23.272 74.707 1.00 18.66 19 LEU B N 1
ATOM 1824 C CA . LEU B 1 41 ? 83.933 22.821 75.494 1.00 18.49 19 LEU B CA 1
ATOM 1825 C C . LEU B 1 41 ? 84.753 21.805 74.714 1.00 19.51 19 LEU B C 1
ATOM 1826 O O . LEU B 1 41 ? 85.988 21.816 74.749 1.00 21.16 19 LEU B O 1
ATOM 1831 N N . GLU B 1 42 ? 84.072 20.934 73.985 1.00 19.15 20 GLU B N 1
ATOM 1832 C CA . GLU B 1 42 ? 84.800 19.945 73.138 1.00 20.33 20 GLU B CA 1
ATOM 1833 C C . GLU B 1 42 ? 85.486 20.642 71.959 1.00 20.91 20 GLU B C 1
ATOM 1834 O O . GLU B 1 42 ? 86.602 20.324 71.625 1.00 20.80 20 GLU B O 1
ATOM 1840 N N . GLU B 1 43 ? 84.826 21.624 71.356 1.00 20.60 21 GLU B N 1
ATOM 1841 C CA . GLU B 1 43 ? 85.410 22.337 70.227 1.00 21.12 21 GLU B CA 1
ATOM 1842 C C . GLU B 1 43 ? 86.627 23.122 70.683 1.00 23.17 21 GLU B C 1
ATOM 1843 O O . GLU B 1 43 ? 87.613 23.221 69.960 1.00 24.25 21 GLU B O 1
ATOM 1849 N N . ALA B 1 44 ? 86.554 23.679 71.887 1.00 21.77 22 ALA B N 1
ATOM 1850 C CA . ALA B 1 44 ? 87.638 24.517 72.412 1.00 22.93 22 ALA B CA 1
ATOM 1851 C C . ALA B 1 44 ? 88.737 23.703 73.061 1.00 24.29 22 ALA B C 1
ATOM 1852 O O . ALA B 1 44 ? 89.812 24.224 73.337 1.00 25.73 22 ALA B O 1
ATOM 1854 N N . GLY B 1 45 ? 88.474 22.433 73.317 1.00 25.31 23 GLY B N 1
ATOM 1855 C CA . GLY B 1 45 ? 89.463 21.572 73.971 1.00 27.33 23 GLY B CA 1
ATOM 1856 C C . GLY B 1 45 ? 89.662 21.896 75.441 1.00 29.15 23 GLY B C 1
ATOM 1857 O O . GLY B 1 45 ? 90.732 21.691 75.973 1.00 32.86 23 GLY B O 1
ATOM 1858 N N . LEU B 1 46 ? 88.637 22.424 76.097 1.00 26.95 24 LEU B N 1
ATOM 1859 C CA . LEU B 1 46 ? 88.720 22.765 77.512 1.00 27.69 24 LEU B CA 1
ATOM 1860 C C . LEU B 1 46 ? 88.383 21.562 78.372 1.00 32.36 24 LEU B C 1
ATOM 1861 O O . LEU B 1 46 ? 87.468 20.789 78.055 1.00 34.01 24 LEU B O 1
ATOM 1866 N N . ASP B 1 47 ? 89.124 21.400 79.464 1.00 34.66 25 ASP B N 1
ATOM 1867 C CA . ASP B 1 47 ? 88.809 20.352 80.436 1.00 37.70 25 ASP B CA 1
ATOM 1868 C C . ASP B 1 47 ? 87.597 20.765 81.230 1.00 32.21 25 ASP B C 1
ATOM 1869 O O . ASP B 1 47 ? 87.490 21.907 81.666 1.00 32.46 25 ASP B O 1
ATOM 1874 N N . TYR B 1 48 ? 86.681 19.828 81.420 1.00 29.06 26 TYR B N 1
ATOM 1875 C CA . TYR B 1 48 ? 85.519 20.124 82.229 1.00 26.00 26 TYR B CA 1
ATOM 1876 C C . TYR B 1 48 ? 85.014 18.907 82.939 1.00 26.21 26 TYR B C 1
ATOM 1877 O O . TYR B 1 48 ? 85.310 17.786 82.556 1.00 28.28 26 TYR B O 1
ATOM 1886 N N . ARG B 1 49 ? 84.262 19.148 84.003 1.00 24.51 27 ARG B N 1
ATOM 1887 C CA . ARG B 1 49 ? 83.587 18.080 84.726 1.00 25.90 27 ARG B CA 1
ATOM 1888 C C . ARG B 1 49 ? 82.103 18.213 84.466 1.00 24.65 27 ARG B C 1
ATOM 1889 O O . ARG B 1 49 ? 81.532 19.291 84.648 1.00 23.82 27 ARG B O 1
ATOM 1897 N N . LEU B 1 50 ? 81.472 17.129 84.029 1.00 24.86 28 LEU B N 1
ATOM 1898 C CA . LEU B 1 50 ? 80.024 17.152 83.826 1.00 25.51 28 LEU B CA 1
ATOM 1899 C C . LEU B 1 50 ? 79.336 16.794 85.128 1.00 24.35 28 LEU B C 1
ATOM 1900 O O . LEU B 1 50 ? 79.599 15.745 85.691 1.00 25.96 28 LEU B O 1
ATOM 1905 N N . ILE B 1 51 ? 78.466 17.673 85.609 1.00 22.68 29 ILE B N 1
ATOM 1906 C CA . ILE B 1 51 ? 77.705 17.409 86.824 1.00 22.95 29 ILE B CA 1
ATOM 1907 C C . ILE B 1 51 ? 76.242 17.302 86.428 1.00 22.43 29 ILE B C 1
ATOM 1908 O O . ILE B 1 51 ? 75.617 18.291 86.005 1.00 21.13 29 ILE B O 1
ATOM 1913 N N . LYS B 1 52 ? 75.687 16.100 86.546 1.00 24.87 30 LYS B N 1
ATOM 1914 C CA . LYS B 1 52 ? 74.324 15.862 86.053 1.00 28.85 30 LYS B CA 1
ATOM 1915 C C . LYS B 1 52 ? 73.313 16.462 87.014 1.00 26.87 30 LYS B C 1
ATOM 1916 O O . LYS B 1 52 ? 73.376 16.219 88.206 1.00 27.72 30 LYS B O 1
ATOM 1922 N N . VAL B 1 53 ? 72.391 17.256 86.500 1.00 24.18 31 VAL B N 1
ATOM 1923 C CA . VAL B 1 53 ? 71.292 17.738 87.311 1.00 22.67 31 VAL B CA 1
ATOM 1924 C C . VAL B 1 53 ? 70.036 16.996 86.862 1.00 23.99 31 VAL B C 1
ATOM 1925 O O . VAL B 1 53 ? 69.663 17.052 85.702 1.00 24.97 31 VAL B O 1
ATOM 1929 N N . ASP B 1 54 ? 69.391 16.307 87.789 1.00 24.27 32 ASP B N 1
ATOM 1930 C CA . ASP B 1 54 ? 68.229 15.497 87.450 1.00 26.12 32 ASP B CA 1
ATOM 1931 C C . ASP B 1 54 ? 66.988 16.374 87.397 1.00 26.03 32 ASP B C 1
ATOM 1932 O O . ASP B 1 54 ? 66.392 16.661 88.438 1.00 26.10 32 ASP B O 1
ATOM 1937 N N . LEU B 1 55 ? 66.608 16.808 86.189 1.00 24.36 33 LEU B N 1
ATOM 1938 C CA . LEU B 1 55 ? 65.476 17.726 86.044 1.00 26.11 33 LEU B CA 1
ATOM 1939 C C . LEU B 1 55 ? 64.177 17.022 86.364 1.00 28.43 33 LEU B C 1
ATOM 1940 O O . LEU B 1 55 ? 63.226 17.662 86.772 1.00 29.10 33 LEU B O 1
ATOM 1945 N N . GLY B 1 56 ? 64.148 15.716 86.178 1.00 30.96 34 GLY B N 1
ATOM 1946 C CA . GLY B 1 56 ? 62.936 14.939 86.425 1.00 33.48 34 GLY B CA 1
ATOM 1947 C C . GLY B 1 56 ? 62.613 14.835 87.903 1.00 35.44 34 GLY B C 1
ATOM 1948 O O . GLY B 1 56 ? 61.459 14.663 88.285 1.00 37.90 34 GLY B O 1
ATOM 1949 N N . LYS B 1 57 ? 63.641 14.950 88.734 1.00 34.41 35 LYS B N 1
ATOM 1950 C CA . LYS B 1 57 ? 63.466 14.825 90.182 1.00 36.64 35 LYS B CA 1
ATOM 1951 C C . LYS B 1 57 ? 63.651 16.155 90.919 1.00 34.14 35 LYS B C 1
ATOM 1952 O O . LYS B 1 57 ? 63.762 16.183 92.145 1.00 34.31 35 LYS B O 1
ATOM 1958 N N . GLY B 1 58 ? 63.703 17.254 90.170 1.00 31.35 36 GLY B N 1
ATOM 1959 C CA . GLY B 1 58 ? 63.731 18.574 90.794 1.00 29.25 36 GLY B CA 1
ATOM 1960 C C . GLY B 1 58 ? 65.102 18.982 91.296 1.00 27.00 36 GLY B C 1
ATOM 1961 O O . GLY B 1 58 ? 65.221 19.838 92.193 1.00 25.87 36 GLY B O 1
ATOM 1962 N N . GLY B 1 59 ? 66.142 18.372 90.742 1.00 26.01 37 GLY B N 1
ATOM 1963 C CA . GLY B 1 59 ? 67.512 18.751 91.099 1.00 25.63 37 GLY B CA 1
ATOM 1964 C C . GLY B 1 59 ? 67.801 20.224 90.871 1.00 23.46 37 GLY B C 1
ATOM 1965 O O . GLY B 1 59 ? 68.661 20.816 91.540 1.00 24.20 37 GLY B O 1
ATOM 1966 N N . GLN B 1 60 ? 67.075 20.836 89.933 1.00 21.36 38 GLN B N 1
ATOM 1967 C CA . GLN B 1 60 ? 67.308 22.241 89.615 1.00 20.16 38 GLN B CA 1
ATOM 1968 C C . GLN B 1 60 ? 66.761 23.202 90.674 1.00 20.37 38 GLN B C 1
ATOM 1969 O O . GLN B 1 60 ? 66.951 24.413 90.558 1.00 20.42 38 GLN B O 1
ATOM 1975 N N . PHE B 1 61 ? 66.066 22.669 91.679 1.00 20.66 39 PHE B N 1
ATOM 1976 C CA . PHE B 1 61 ? 65.535 23.484 92.765 1.00 21.52 39 PHE B CA 1
ATOM 1977 C C . PHE B 1 61 ? 66.318 23.302 94.079 1.00 22.56 39 PHE B C 1
ATOM 1978 O O . PHE B 1 61 ? 65.952 23.882 95.102 1.00 23.73 39 PHE B O 1
ATOM 1986 N N . ARG B 1 62 ? 67.387 22.506 94.060 1.00 21.14 40 ARG B N 1
ATOM 1987 C CA . ARG B 1 62 ? 68.153 22.319 95.284 1.00 23.53 40 ARG B CA 1
ATOM 1988 C C . ARG B 1 62 ? 68.797 23.648 95.696 1.00 21.31 40 ARG B C 1
ATOM 1989 O O . ARG B 1 62 ? 69.372 24.334 94.862 1.00 20.91 40 ARG B O 1
ATOM 1997 N N . PRO B 1 63 ? 68.747 23.982 96.987 1.00 22.97 41 PRO B N 1
ATOM 1998 C CA . PRO B 1 63 ? 69.300 25.265 97.450 1.00 22.91 41 PRO B CA 1
ATOM 1999 C C . PRO B 1 63 ? 70.745 25.514 97.026 1.00 21.80 41 PRO B C 1
ATOM 2000 O O . PRO B 1 63 ? 71.074 26.630 96.611 1.00 21.10 41 PRO B O 1
ATOM 2004 N N . GLU B 1 64 ? 71.601 24.500 97.100 1.00 22.11 42 GLU B N 1
ATOM 2005 C CA . GLU B 1 64 ? 72.989 24.715 96.705 1.00 23.44 42 GLU B CA 1
ATOM 2006 C C . GLU B 1 64 ? 73.106 25.014 95.213 1.00 20.91 42 GLU B C 1
ATOM 2007 O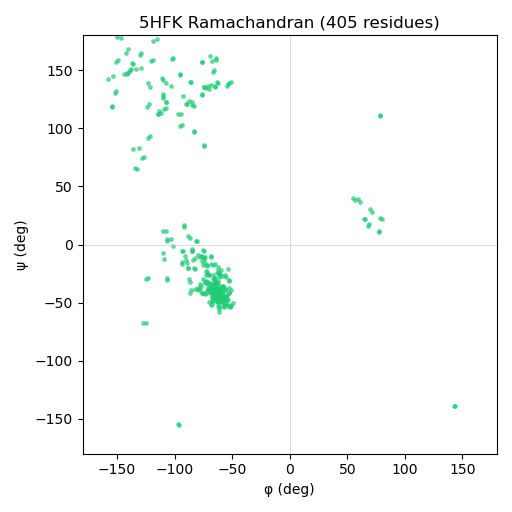 O . GLU B 1 64 ? 74.028 25.717 94.786 1.00 20.49 42 GLU B O 1
ATOM 2013 N N . PHE B 1 65 ? 72.181 24.483 94.412 1.00 18.98 43 PHE B N 1
ATOM 2014 C CA . PHE B 1 65 ? 72.226 24.718 92.980 1.00 18.25 43 PHE B CA 1
ATOM 2015 C C . PHE B 1 65 ? 71.651 26.097 92.623 1.00 18.14 43 PHE B C 1
ATOM 2016 O O . PHE B 1 65 ? 72.161 26.772 91.743 1.00 18.03 43 PHE B O 1
ATOM 2024 N N . LEU B 1 66 ? 70.609 26.508 93.329 1.00 18.52 44 LEU B N 1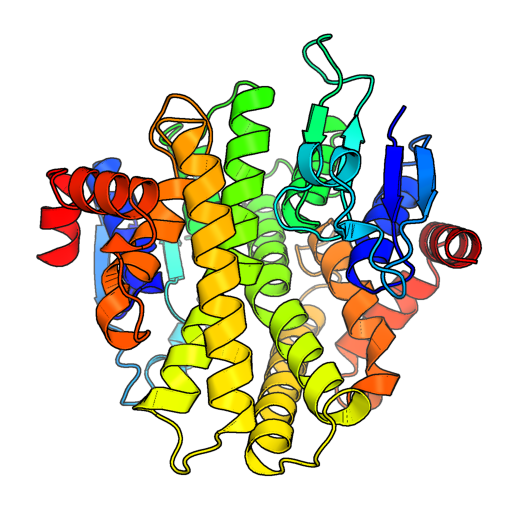
ATOM 2025 C CA . LEU B 1 66 ? 70.005 27.814 93.122 1.00 19.55 44 LEU B CA 1
ATOM 2026 C C . LEU B 1 66 ? 71.000 28.946 93.388 1.00 19.82 44 LEU B C 1
ATOM 2027 O O . LEU B 1 66 ? 70.862 30.020 92.806 1.00 19.48 44 LEU B O 1
ATOM 2032 N N . LEU B 1 67 ? 72.001 28.699 94.228 1.00 19.12 45 LEU B N 1
ATOM 2033 C CA . LEU B 1 67 ? 73.053 29.697 94.406 1.00 19.42 45 LEU B CA 1
ATOM 2034 C C . LEU B 1 67 ? 73.863 29.935 93.141 1.00 19.62 45 LEU B C 1
ATOM 2035 O O . LEU B 1 67 ? 74.374 31.039 92.924 1.00 20.71 45 LEU B O 1
ATOM 2040 N N . ILE B 1 68 ? 74.013 28.891 92.338 1.00 18.33 46 ILE B N 1
ATOM 2041 C CA . ILE B 1 68 ? 74.782 28.923 91.081 1.00 19.07 46 ILE B CA 1
ATOM 2042 C C . ILE B 1 68 ? 73.859 29.388 89.954 1.00 18.69 46 ILE B C 1
ATOM 2043 O O . ILE B 1 68 ? 74.257 30.155 89.078 1.00 18.45 46 ILE B O 1
ATOM 2048 N N . SER B 1 69 ? 72.631 28.886 89.966 1.00 17.65 47 SER B N 1
ATOM 2049 C CA . SER B 1 69 ? 71.666 29.144 88.910 1.00 17.64 47 SER B CA 1
ATOM 2050 C C . SER B 1 69 ? 70.332 29.570 89.525 1.00 17.83 47 SER B C 1
ATOM 2051 O O . SER B 1 69 ? 69.433 28.749 89.716 1.00 17.67 47 SER B O 1
ATOM 2054 N N . PRO B 1 70 ? 70.208 30.852 89.868 1.00 18.23 48 PRO B N 1
ATOM 2055 C CA . PRO B 1 70 ? 68.982 31.280 90.571 1.00 19.56 48 PRO B CA 1
ATOM 2056 C C . PRO B 1 70 ? 67.735 31.233 89.693 1.00 18.71 48 PRO B C 1
ATOM 2057 O O . PRO B 1 70 ? 66.646 31.337 90.221 1.00 19.31 48 PRO B O 1
ATOM 2061 N N . ASN B 1 71 ? 67.892 31.016 88.384 1.00 18.03 49 ASN B N 1
ATOM 2062 C CA . ASN B 1 71 ? 66.737 30.844 87.500 1.00 16.37 49 ASN B CA 1
ATOM 2063 C C . ASN B 1 71 ? 66.262 29.390 87.455 1.00 15.96 49 ASN B C 1
ATOM 2064 O O . ASN B 1 71 ? 65.368 29.034 86.689 1.00 15.52 49 ASN B O 1
ATOM 2069 N N . ASN B 1 72 ? 66.869 28.550 88.289 1.00 17.30 50 ASN B N 1
ATOM 2070 C CA . ASN B 1 72 ? 66.503 27.129 88.421 1.00 16.88 50 ASN B CA 1
ATOM 2071 C C . ASN B 1 72 ? 66.584 26.356 87.102 1.00 17.22 50 ASN B C 1
ATOM 2072 O O . ASN B 1 72 ? 65.794 25.443 86.844 1.00 17.55 50 ASN B O 1
ATOM 2077 N N . LYS B 1 73 ? 67.597 26.680 86.300 1.00 16.52 51 LYS B N 1
ATOM 2078 C CA . LYS B 1 73 ? 67.763 25.986 85.035 1.00 17.18 51 LYS B CA 1
ATOM 2079 C C . LYS B 1 73 ? 69.197 25.589 84.732 1.00 17.39 51 LYS B C 1
ATOM 2080 O O . LYS B 1 73 ? 70.145 26.213 85.225 1.00 17.65 51 LYS B O 1
ATOM 2086 N N . ILE B 1 74 ? 69.345 24.554 83.906 1.00 16.47 52 ILE B N 1
ATOM 2087 C CA . ILE B 1 74 ? 70.634 24.267 83.294 1.00 16.02 52 ILE B CA 1
ATOM 2088 C C . ILE B 1 74 ? 70.613 24.781 81.848 1.00 15.85 52 ILE B C 1
ATOM 2089 O O . ILE B 1 74 ? 69.554 24.995 81.283 1.00 16.65 52 ILE B O 1
ATOM 2094 N N . PRO B 1 75 ? 71.791 24.982 81.250 1.00 15.57 53 PRO B N 1
ATOM 2095 C CA . PRO B 1 75 ? 73.123 24.798 81.822 1.00 15.99 53 PRO B CA 1
ATOM 2096 C C . PRO B 1 75 ? 73.542 25.927 82.780 1.00 14.80 53 PRO B C 1
ATOM 2097 O O . PRO B 1 75 ? 73.037 27.035 82.708 1.00 14.19 53 PRO B O 1
ATOM 2101 N N . ALA B 1 76 ? 74.477 25.601 83.663 1.00 14.68 54 ALA B N 1
ATOM 2102 C CA . ALA B 1 76 ? 75.211 26.601 84.453 1.00 15.20 54 ALA B CA 1
ATOM 2103 C C . ALA B 1 76 ? 76.637 26.137 84.565 1.00 15.23 54 ALA B C 1
ATOM 2104 O O . ALA B 1 76 ? 76.885 24.925 84.594 1.00 16.09 54 ALA B O 1
ATOM 2106 N N . ILE B 1 77 ? 77.590 27.070 84.609 1.00 15.18 55 ILE B N 1
ATOM 2107 C CA . ILE B 1 77 ? 78.953 26.676 84.866 1.00 15.77 55 ILE B CA 1
ATOM 2108 C C . ILE B 1 77 ? 79.494 27.340 86.120 1.00 16.21 55 ILE B C 1
ATOM 2109 O O . ILE B 1 77 ? 78.992 28.359 86.574 1.00 15.31 55 ILE B O 1
ATOM 2114 N N . VAL B 1 78 ? 80.512 26.707 86.675 1.00 16.92 56 VAL B N 1
ATOM 2115 C CA . VAL B 1 78 ? 81.359 27.338 87.656 1.00 18.52 56 VAL B CA 1
ATOM 2116 C C . VAL B 1 78 ? 82.779 27.271 87.100 1.00 19.21 56 VAL B C 1
ATOM 2117 O O . VAL B 1 78 ? 83.284 26.193 86.828 1.00 20.55 56 VAL B O 1
ATOM 2121 N N . ASP B 1 79 ? 83.398 28.438 86.922 1.00 18.94 57 ASP B N 1
ATOM 2122 C CA . ASP B 1 79 ? 84.753 28.555 86.431 1.00 20.25 57 ASP B CA 1
ATOM 2123 C C . ASP B 1 79 ? 85.692 28.710 87.617 1.00 20.20 57 ASP B C 1
ATOM 2124 O O . ASP B 1 79 ? 85.623 29.707 88.324 1.00 20.19 57 ASP B O 1
ATOM 2129 N N . HIS B 1 80 ? 86.530 27.692 87.847 1.00 21.72 58 HIS B N 1
ATOM 2130 C CA . HIS B 1 80 ? 87.438 27.681 88.977 1.00 25.41 58 HIS B CA 1
ATOM 2131 C C . HIS B 1 80 ? 88.760 28.411 88.732 1.00 26.92 58 HIS B C 1
ATOM 2132 O O . HIS B 1 80 ? 89.546 28.554 89.634 1.00 28.12 58 HIS B O 1
ATOM 2139 N N . SER B 1 81 ? 88.991 28.866 87.514 1.00 26.46 59 SER B N 1
ATOM 2140 C CA . SER B 1 81 ? 90.181 29.677 87.251 1.00 29.75 59 SER B CA 1
ATOM 2141 C C . SER B 1 81 ? 89.774 30.893 86.401 1.00 25.96 59 SER B C 1
ATOM 2142 O O . SER B 1 81 ? 90.158 31.029 85.239 1.00 26.61 59 SER B O 1
ATOM 2145 N N . PRO B 1 82 ? 88.970 31.783 86.978 1.00 25.92 60 PRO B N 1
ATOM 2146 C CA . PRO B 1 82 ? 88.542 32.968 86.263 1.00 25.33 60 PRO B CA 1
ATOM 2147 C C . PRO B 1 82 ? 89.751 33.865 85.953 1.00 26.04 60 PRO B C 1
ATOM 2148 O O . PRO B 1 82 ? 90.811 33.696 86.564 1.00 25.95 60 PRO B O 1
ATOM 2152 N N . ALA B 1 83 ? 89.592 34.764 84.982 1.00 26.43 61 ALA B N 1
ATOM 2153 C CA . ALA B 1 83 ? 90.728 35.582 84.501 1.00 28.48 61 ALA B CA 1
ATOM 2154 C C . ALA B 1 83 ? 91.258 36.521 85.568 1.00 29.08 61 ALA B C 1
ATOM 2155 O O . ALA B 1 83 ? 92.411 36.872 85.551 1.00 31.94 61 ALA B O 1
ATOM 2157 N N . ASP B 1 84 ? 90.399 36.952 86.485 1.00 28.99 62 ASP B N 1
ATOM 2158 C CA . ASP B 1 84 ? 90.817 37.880 87.519 1.00 30.40 62 ASP B CA 1
ATOM 2159 C C . ASP B 1 84 ? 91.556 37.195 88.683 1.00 32.29 62 ASP B C 1
ATOM 2160 O O . ASP B 1 84 ? 91.920 37.854 89.635 1.00 35.43 62 ASP B O 1
ATOM 2165 N N . GLY B 1 85 ? 91.780 35.887 88.596 1.00 30.89 63 GLY B N 1
ATOM 2166 C CA . GLY B 1 85 ? 92.463 35.139 89.662 1.00 31.02 63 GLY B CA 1
ATOM 2167 C C . GLY B 1 85 ? 91.676 35.017 90.970 1.00 29.42 63 GLY B C 1
ATOM 2168 O O . GLY B 1 85 ? 92.233 34.666 92.016 1.00 30.50 63 GLY B O 1
ATOM 2169 N N . GLY B 1 86 ? 90.385 35.287 90.921 1.00 28.12 64 GLY B N 1
ATOM 2170 C CA . GLY B 1 86 ? 89.578 35.330 92.131 1.00 28.99 64 GLY B CA 1
ATOM 2171 C C . GLY B 1 86 ? 88.799 34.053 92.448 1.00 27.49 64 GLY B C 1
ATOM 2172 O O . GLY B 1 86 ? 89.179 32.945 92.053 1.00 26.98 64 GLY B O 1
ATOM 2173 N N . GLU B 1 87 ? 87.708 34.229 93.181 1.00 24.34 65 GLU B N 1
ATOM 2174 C CA . GLU B 1 87 ? 86.877 33.108 93.628 1.00 23.33 65 GLU B CA 1
ATOM 2175 C C . GLU B 1 87 ? 86.139 32.463 92.454 1.00 23.13 65 GLU B C 1
ATOM 2176 O O . GLU B 1 87 ? 86.019 33.066 91.394 1.00 22.86 65 GLU B O 1
ATOM 2182 N N . PRO B 1 88 ? 85.642 31.230 92.633 1.00 23.89 66 PRO B N 1
ATOM 2183 C CA . PRO B 1 88 ? 84.941 30.585 91.521 1.00 22.18 66 PRO B CA 1
ATOM 2184 C C . PRO B 1 88 ? 83.838 31.457 90.971 1.00 21.06 66 PRO B C 1
ATOM 2185 O O . PRO B 1 88 ? 83.107 32.098 91.720 1.00 21.35 66 PRO B O 1
ATOM 2189 N N . LEU B 1 89 ? 83.723 31.485 89.657 1.00 18.36 67 LEU B N 1
ATOM 2190 C CA . LEU B 1 89 ? 82.750 32.362 88.991 1.00 18.10 67 LEU B CA 1
ATOM 2191 C C . LEU B 1 89 ? 81.622 31.500 88.454 1.00 17.75 67 LEU B C 1
ATOM 2192 O O . LEU B 1 89 ? 81.842 30.661 87.580 1.00 17.79 67 LEU B O 1
ATOM 2197 N N . SER B 1 90 ? 80.417 31.730 88.970 1.00 18.10 68 SER B N 1
ATOM 2198 C CA . SER B 1 90 ? 79.258 30.990 88.525 1.00 18.28 68 SER B CA 1
ATOM 2199 C C . SER B 1 90 ? 78.514 31.788 87.443 1.00 19.04 68 SER B C 1
ATOM 2200 O O . SER B 1 90 ? 78.442 33.006 87.505 1.00 17.40 68 SER B O 1
ATOM 2203 N N . LEU B 1 91 ? 77.928 31.066 86.490 1.00 19.72 69 LEU B N 1
ATOM 2204 C CA . LEU B 1 91 ? 77.219 31.687 85.395 1.00 18.25 69 LEU B CA 1
ATOM 2205 C C . LEU B 1 91 ? 76.104 30.798 84.866 1.00 16.20 69 LEU B C 1
ATOM 2206 O O . LEU B 1 91 ? 76.344 29.631 84.579 1.00 16.60 69 LEU B O 1
ATOM 2211 N N . PHE B 1 92 ? 74.906 31.366 84.691 1.00 14.45 70 PHE B N 1
ATOM 2212 C CA . PHE B 1 92 ? 73.835 30.645 84.011 1.00 14.77 70 PHE B CA 1
ATOM 2213 C C . PHE B 1 92 ? 73.445 31.434 82.746 1.00 13.90 70 PHE B C 1
ATOM 2214 O O . PHE B 1 92 ? 74.010 32.518 82.477 1.00 13.82 70 PHE B O 1
ATOM 2222 N N . GLU B 1 93 ? 72.534 30.829 81.978 1.00 13.78 71 GLU B N 1
ATOM 2223 C CA . GLU B 1 93 ? 72.156 31.214 80.602 1.00 14.21 71 GLU B CA 1
ATOM 2224 C C . GLU B 1 93 ? 73.190 30.741 79.586 1.00 14.12 71 GLU B C 1
ATOM 2225 O O . GLU B 1 93 ? 74.328 31.236 79.544 1.00 14.49 71 GLU B O 1
ATOM 2231 N N . SER B 1 94 ? 72.781 29.776 78.770 1.00 12.86 72 SER B N 1
ATOM 2232 C CA . SER B 1 94 ? 73.640 29.170 77.766 1.00 12.28 72 SER B CA 1
ATOM 2233 C C . SER B 1 94 ? 74.282 30.229 76.877 1.00 12.29 72 SER B C 1
ATOM 2234 O O . SER B 1 94 ? 75.425 30.097 76.508 1.00 12.24 72 SER B O 1
ATOM 2237 N N . GLY B 1 95 ? 73.546 31.296 76.546 1.00 13.39 73 GLY B N 1
ATOM 2238 C CA . GLY B 1 95 ? 74.130 32.305 75.694 1.00 13.93 73 GLY B CA 1
ATOM 2239 C C . GLY B 1 95 ? 75.217 33.119 76.373 1.00 12.95 73 GLY B C 1
ATOM 2240 O O . GLY B 1 95 ? 76.237 33.430 75.772 1.00 11.90 73 GLY B O 1
ATOM 2241 N N . ALA B 1 96 ? 75.014 33.442 77.653 1.00 13.03 74 ALA B N 1
ATOM 2242 C CA . ALA B 1 96 ? 76.046 34.159 78.411 1.00 12.99 74 ALA B CA 1
ATOM 2243 C C . ALA B 1 96 ? 77.254 33.252 78.628 1.00 12.54 74 ALA B C 1
ATOM 2244 O O . ALA B 1 96 ? 78.378 33.723 78.629 1.00 12.20 74 ALA B O 1
ATOM 2246 N N . ILE B 1 97 ? 77.001 31.969 78.852 1.00 13.12 75 ILE B N 1
ATOM 2247 C CA . ILE B 1 97 ? 78.124 31.012 79.028 1.00 13.42 75 ILE B CA 1
ATOM 2248 C C . ILE B 1 97 ? 78.968 30.916 77.749 1.00 13.92 75 ILE B C 1
ATOM 2249 O O . ILE B 1 97 ? 80.196 30.974 77.795 1.00 14.41 75 ILE B O 1
ATOM 2254 N N . LEU B 1 98 ? 78.304 30.804 76.601 1.00 14.46 76 LEU B N 1
ATOM 2255 C CA . LEU B 1 98 ? 79.021 30.744 75.332 1.00 14.46 76 LEU B CA 1
ATOM 2256 C C . LEU B 1 98 ? 79.873 32.000 75.125 1.00 14.98 76 LEU B C 1
ATOM 2257 O O . LEU B 1 98 ? 81.013 31.941 74.725 1.00 15.19 76 LEU B O 1
ATOM 2262 N N . LEU B 1 99 ? 79.265 33.157 75.403 1.00 14.72 77 LEU B N 1
ATOM 2263 C CA . LEU B 1 99 ? 79.940 34.424 75.181 1.00 15.01 77 LEU B CA 1
ATOM 2264 C C . LEU B 1 99 ? 81.105 34.552 76.130 1.00 16.00 77 LEU B C 1
ATOM 2265 O O . LEU B 1 99 ? 82.210 34.956 75.755 1.00 17.79 77 LEU B O 1
ATOM 2270 N N . TYR B 1 100 ? 80.861 34.224 77.397 1.00 14.36 78 TYR B N 1
ATOM 2271 C CA . TYR B 1 100 ? 81.910 34.250 78.416 1.00 14.49 78 TYR B CA 1
ATOM 2272 C C . TYR B 1 100 ? 83.105 33.362 78.049 1.00 14.81 78 TYR B C 1
ATOM 2273 O O . TYR B 1 100 ? 84.281 33.788 78.117 1.00 16.03 78 TYR B O 1
ATOM 2282 N N . LEU B 1 101 ? 82.820 32.148 77.643 1.00 14.95 79 LEU B N 1
ATOM 2283 C CA . LEU B 1 101 ? 83.911 31.207 77.325 1.00 15.63 79 LEU B CA 1
ATOM 2284 C C . LEU B 1 101 ? 84.608 31.627 76.021 1.00 16.43 79 LEU B C 1
ATOM 2285 O O . LEU B 1 101 ? 85.799 31.447 75.894 1.00 16.68 79 LEU B O 1
ATOM 2290 N N . ALA B 1 102 ? 83.857 32.211 75.087 1.00 16.74 80 ALA B N 1
ATOM 2291 C CA . ALA B 1 102 ? 84.441 32.666 73.826 1.00 17.11 80 ALA B CA 1
ATOM 2292 C C . ALA B 1 102 ? 85.387 33.826 74.103 1.00 18.40 80 ALA B C 1
ATOM 2293 O O . ALA B 1 102 ? 86.469 33.871 73.547 1.00 19.08 80 ALA B O 1
ATOM 2295 N N . GLU B 1 103 ? 84.975 34.747 74.978 1.00 21.34 81 GLU B N 1
ATOM 2296 C CA . GLU B 1 103 ? 85.827 35.892 75.323 1.00 22.70 81 GLU B CA 1
ATOM 2297 C C . GLU B 1 103 ? 87.042 35.418 76.090 1.00 22.49 81 GLU B C 1
ATOM 2298 O O . GLU B 1 103 ? 88.159 35.889 75.865 1.00 23.38 81 GLU B O 1
ATOM 2304 N N . LYS B 1 104 ? 86.838 34.469 76.994 1.00 21.52 82 LYS B N 1
ATOM 2305 C CA . LYS B 1 104 ? 87.948 33.967 77.792 1.00 22.23 82 LYS B CA 1
ATOM 2306 C C . LYS B 1 104 ? 89.006 33.270 76.954 1.00 21.87 82 LYS B C 1
ATOM 2307 O O . LYS B 1 104 ? 90.209 33.512 77.130 1.00 22.79 82 LYS B O 1
ATOM 2313 N N . THR B 1 105 ? 88.564 32.410 76.040 1.00 20.58 83 THR B N 1
ATOM 2314 C CA . THR B 1 105 ? 89.507 31.589 75.248 1.00 21.34 83 THR B CA 1
ATOM 2315 C C . THR B 1 105 ? 89.973 32.269 73.971 1.00 21.29 83 THR B C 1
ATOM 2316 O O . THR B 1 105 ? 90.956 31.874 73.400 1.00 21.13 83 THR B O 1
ATOM 2320 N N . GLY B 1 106 ? 89.217 33.262 73.504 1.00 21.99 84 GLY B N 1
ATOM 2321 C CA . GLY B 1 106 ? 89.476 33.862 72.193 1.00 23.43 84 GLY B CA 1
ATOM 2322 C C . GLY B 1 106 ? 88.976 33.011 71.044 1.00 23.67 84 GLY B C 1
ATOM 2323 O O . GLY B 1 106 ? 89.282 33.307 69.892 1.00 26.15 84 GLY B O 1
ATOM 2324 N N . LEU B 1 107 ? 88.174 31.985 71.340 1.00 21.95 85 LEU B N 1
ATOM 2325 C CA . LEU B 1 107 ? 87.738 31.023 70.324 1.00 22.91 85 LEU B CA 1
ATOM 2326 C C . LEU B 1 107 ? 86.252 31.139 69.992 1.00 22.20 85 LEU B C 1
ATOM 2327 O O . LEU B 1 107 ? 85.433 31.389 70.869 1.00 22.79 85 LEU B O 1
ATOM 2332 N N . PHE B 1 108 ? 85.924 30.970 68.710 1.00 19.32 86 PHE B N 1
ATOM 2333 C CA . PHE B 1 108 ? 84.531 30.886 68.228 1.00 17.64 86 PHE B CA 1
ATOM 2334 C C . PHE B 1 108 ? 83.730 32.173 68.399 1.00 16.79 86 PHE B C 1
ATOM 2335 O O . PHE B 1 108 ? 82.497 32.159 68.388 1.00 17.55 86 PHE B O 1
ATOM 2343 N N . LEU B 1 109 ? 84.447 33.295 68.505 1.00 16.07 87 LEU B N 1
ATOM 2344 C CA . LEU B 1 109 ? 83.829 34.621 68.402 1.00 16.81 87 LEU B CA 1
ATOM 2345 C C . LEU B 1 109 ? 84.899 35.602 67.935 1.00 18.78 87 LEU B C 1
ATOM 2346 O O . LEU B 1 109 ? 85.915 35.799 68.613 1.00 20.20 87 LEU B O 1
ATOM 2351 N N . SER B 1 110 ? 84.666 36.205 66.779 1.00 18.71 88 SER B N 1
ATOM 2352 C CA . SER B 1 110 ? 85.624 37.132 66.215 1.00 19.86 88 SER B CA 1
ATOM 2353 C C . SER B 1 110 ? 85.778 38.389 67.065 1.00 21.93 88 SER B C 1
ATOM 2354 O O . SER B 1 110 ? 84.846 38.825 67.734 1.00 21.96 88 SER B O 1
ATOM 2357 N N . HIS B 1 111 ? 86.981 38.963 67.023 1.00 25.22 89 HIS B N 1
ATOM 2358 C CA . HIS B 1 111 ? 87.212 40.328 67.523 1.00 29.81 89 HIS B CA 1
ATOM 2359 C C . HIS B 1 111 ? 87.000 41.419 66.464 1.00 29.55 89 HIS B C 1
ATOM 2360 O O . HIS B 1 111 ? 86.869 42.598 66.799 1.00 32.03 89 HIS B O 1
ATOM 2367 N N . GLU B 1 112 ? 86.966 41.032 65.192 1.00 26.55 90 GLU B N 1
ATOM 2368 C CA . GLU B 1 112 ? 86.731 41.997 64.120 1.00 25.19 90 GLU B CA 1
ATOM 2369 C C . GLU B 1 112 ? 85.272 42.462 64.187 1.00 26.18 90 GLU B C 1
ATOM 2370 O O . GLU B 1 112 ? 84.336 41.655 64.306 1.00 24.82 90 GLU B O 1
ATOM 2376 N N . THR B 1 113 ? 85.059 43.762 64.087 1.00 27.50 91 THR B N 1
ATOM 2377 C CA . THR B 1 113 ? 83.752 44.310 64.460 1.00 30.79 91 THR B CA 1
ATOM 2378 C C . THR B 1 113 ? 82.582 43.798 63.624 1.00 27.14 91 THR B C 1
ATOM 2379 O O . THR B 1 113 ? 81.523 43.527 64.194 1.00 26.88 91 THR B O 1
ATOM 2383 N N . ARG B 1 114 ? 82.764 43.617 62.320 1.00 25.18 92 ARG B N 1
ATOM 2384 C CA . ARG B 1 114 ? 81.646 43.138 61.483 1.00 26.49 92 ARG B CA 1
ATOM 2385 C C . ARG B 1 114 ? 81.235 41.706 61.804 1.00 23.36 92 ARG B C 1
ATOM 2386 O O . ARG B 1 114 ? 80.063 41.420 61.993 1.00 21.57 92 ARG B O 1
ATOM 2394 N N . GLU B 1 115 ? 82.219 40.804 61.827 1.00 21.80 93 GLU B N 1
ATOM 2395 C CA . GLU B 1 115 ? 81.945 39.407 62.062 1.00 20.37 93 GLU B CA 1
ATOM 2396 C C . GLU B 1 115 ? 81.426 39.201 63.496 1.00 18.46 93 GLU B C 1
ATOM 2397 O O . GLU B 1 115 ? 80.510 38.413 63.751 1.00 18.29 93 GLU B O 1
ATOM 2403 N N . ARG B 1 116 ? 81.996 39.944 64.423 1.00 17.44 94 ARG B N 1
ATOM 2404 C CA . ARG B 1 116 ? 81.549 39.896 65.813 1.00 16.44 94 ARG B CA 1
ATOM 2405 C C . ARG B 1 116 ? 80.097 40.324 65.938 1.00 16.34 94 ARG B C 1
ATOM 2406 O O . ARG B 1 116 ? 79.287 39.632 66.565 1.00 15.98 94 ARG B O 1
ATOM 2414 N N . ALA B 1 117 ? 79.733 41.420 65.279 1.00 16.34 95 ALA B N 1
ATOM 2415 C CA . ALA B 1 117 ? 78.348 41.902 65.339 1.00 17.61 95 ALA B CA 1
ATOM 2416 C C . ALA B 1 117 ? 77.374 40.879 64.735 1.00 16.99 95 ALA B C 1
ATOM 2417 O O . ALA B 1 117 ? 76.323 40.576 65.314 1.00 15.72 95 ALA B O 1
ATOM 2419 N N 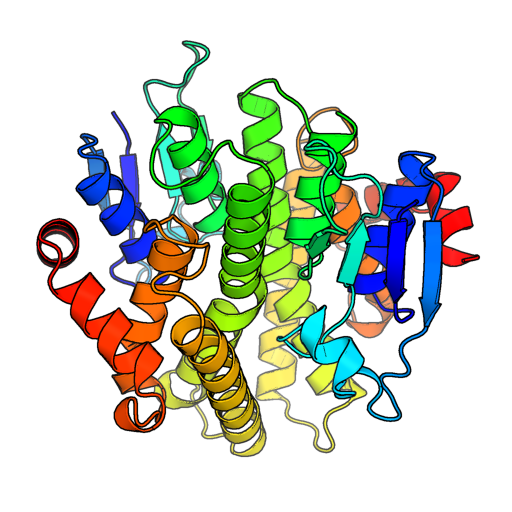. ALA B 1 118 ? 77.744 40.301 63.594 1.00 18.22 96 ALA B N 1
ATOM 2420 C CA . ALA B 1 118 ? 76.857 39.328 62.936 1.00 17.85 96 ALA B CA 1
ATOM 2421 C C . ALA B 1 118 ? 76.705 38.084 63.794 1.00 16.36 96 ALA B C 1
ATOM 2422 O O . ALA B 1 118 ? 75.633 37.504 63.888 1.00 16.32 96 ALA B O 1
ATOM 2424 N N . THR B 1 119 ? 77.799 37.664 64.414 1.00 15.99 97 THR B N 1
ATOM 2425 C CA . THR B 1 119 ? 77.799 36.491 65.263 1.00 15.18 97 THR B CA 1
ATOM 2426 C C . THR B 1 119 ? 76.865 36.706 66.453 1.00 14.18 97 THR B C 1
ATOM 2427 O O . THR B 1 119 ? 76.027 35.842 66.765 1.00 13.51 97 THR B O 1
ATOM 2431 N N . LEU B 1 120 ? 77.020 37.849 67.106 1.00 13.71 98 LEU B N 1
ATOM 2432 C CA . LEU B 1 120 ? 76.187 38.184 68.262 1.00 14.44 98 LEU B CA 1
ATOM 2433 C C . LEU B 1 120 ? 74.708 38.308 67.882 1.00 13.86 98 LEU B C 1
ATOM 2434 O O . LEU B 1 120 ? 73.819 37.855 68.595 1.00 13.73 98 LEU B O 1
ATOM 2439 N N . GLN B 1 121 ? 74.448 38.903 66.728 1.00 13.25 99 GLN B N 1
ATOM 2440 C CA . GLN B 1 121 ? 73.094 39.008 66.221 1.00 13.65 99 GLN B CA 1
ATOM 2441 C C . GLN B 1 121 ? 72.395 37.637 66.194 1.00 12.58 99 GLN B C 1
ATOM 2442 O O . GLN B 1 121 ? 71.307 37.467 66.725 1.00 12.80 99 GLN B O 1
ATOM 2448 N N . TRP B 1 122 ? 73.052 36.650 65.587 1.00 11.90 100 TRP B N 1
ATOM 2449 C CA . TRP B 1 122 ? 72.444 35.328 65.422 1.00 12.04 100 TRP B CA 1
ATOM 2450 C C . TRP B 1 122 ? 72.446 34.543 66.747 1.00 12.43 100 TRP B C 1
ATOM 2451 O O . TRP B 1 122 ? 71.563 33.734 66.972 1.00 12.01 100 TRP B O 1
ATOM 2462 N N . LEU B 1 123 ? 73.426 34.800 67.618 1.00 12.55 101 LEU B N 1
ATOM 2463 C CA . LEU B 1 123 ? 73.407 34.200 68.963 1.00 12.08 101 LEU B CA 1
ATOM 2464 C C . LEU B 1 123 ? 72.179 34.704 69.735 1.00 11.80 101 LEU B C 1
ATOM 2465 O O . LEU B 1 123 ? 71.411 33.884 70.295 1.00 12.25 101 LEU B O 1
ATOM 2470 N N . PHE B 1 124 ? 71.959 36.012 69.758 1.00 11.93 102 PHE B N 1
ATOM 2471 C CA . PHE B 1 124 ? 70.787 36.549 70.463 1.00 12.25 102 PHE B CA 1
ATOM 2472 C C . PHE B 1 124 ? 69.473 36.076 69.794 1.00 12.35 102 PHE B C 1
ATOM 2473 O O . PHE B 1 124 ? 68.479 35.829 70.466 1.00 12.13 102 PHE B O 1
ATOM 2481 N N . TRP B 1 125 ? 69.492 35.941 68.458 1.00 11.53 103 TRP B N 1
ATOM 2482 C CA . TRP B 1 125 ? 68.318 35.473 67.743 1.00 11.82 103 TRP B CA 1
ATOM 2483 C C . TRP B 1 125 ? 67.963 34.066 68.193 1.00 12.23 103 TRP B C 1
ATOM 2484 O O . TRP B 1 125 ? 66.823 33.717 68.398 1.00 12.10 103 TRP B O 1
ATOM 2495 N N . GLN B 1 126 ? 68.992 33.228 68.358 1.00 11.70 104 GLN B N 1
ATOM 2496 C CA . GLN B 1 126 ? 68.755 31.897 68.900 1.00 11.53 104 GLN B CA 1
ATOM 2497 C C . GLN B 1 126 ? 68.140 31.937 70.310 1.00 10.47 104 GLN B C 1
ATOM 2498 O O . GLN B 1 126 ? 67.183 31.232 70.617 1.00 10.79 104 GLN B O 1
ATOM 2504 N N . VAL B 1 127 ? 68.733 32.748 71.172 1.00 10.91 105 VAL B N 1
ATOM 2505 C CA . VAL B 1 127 ? 68.331 32.771 72.575 1.00 11.20 105 VAL B CA 1
ATOM 2506 C C . VAL B 1 127 ? 66.937 33.342 72.748 1.00 11.90 105 VAL B C 1
ATOM 2507 O O . VAL B 1 127 ? 66.156 32.865 73.556 1.00 12.55 105 VAL B O 1
ATOM 2511 N N . GLY B 1 128 ? 66.612 34.317 71.946 1.00 12.11 106 GLY B N 1
ATOM 2512 C CA . GLY B 1 128 ? 65.312 34.970 72.082 1.00 12.66 106 GLY B CA 1
ATOM 2513 C C . GLY B 1 128 ? 64.208 34.410 71.188 1.00 13.88 106 GLY B C 1
ATOM 2514 O O . GLY B 1 128 ? 63.029 34.700 71.415 1.00 13.91 106 GLY B O 1
ATOM 2515 N N . GLY B 1 129 ? 64.573 33.629 70.179 1.00 13.40 107 GLY B N 1
ATOM 2516 C CA . GLY B 1 129 ? 63.612 33.165 69.182 1.00 13.72 107 GLY B CA 1
ATOM 2517 C C . GLY B 1 129 ? 63.605 31.690 68.976 1.00 14.69 107 GLY B C 1
ATOM 2518 O O . GLY B 1 129 ? 62.644 31.012 69.338 1.00 16.31 107 GLY B O 1
ATOM 2519 N N . LEU B 1 130 ? 64.697 31.165 68.428 1.00 13.86 108 LEU B N 1
ATOM 2520 C CA . LEU B 1 130 ? 64.748 29.745 68.091 1.00 14.23 108 LEU B CA 1
ATOM 2521 C C . LEU B 1 130 ? 64.482 28.836 69.313 1.00 14.23 108 LEU B C 1
ATOM 2522 O O . LEU B 1 130 ? 63.649 27.904 69.289 1.00 13.79 108 LEU B O 1
ATOM 2527 N N . GLY B 1 131 ? 65.246 29.058 70.363 1.00 13.87 109 GLY B N 1
ATOM 2528 C CA . GLY B 1 131 ? 65.139 28.226 71.555 1.00 14.36 109 GLY B CA 1
ATOM 2529 C C . GLY B 1 131 ? 63.762 28.297 72.198 1.00 14.70 109 GLY B C 1
ATOM 2530 O O . GLY B 1 131 ? 63.116 27.272 72.394 1.00 14.60 109 GLY B O 1
ATOM 2531 N N . PRO B 1 132 ? 63.314 29.518 72.535 1.00 13.96 110 PRO B N 1
ATOM 2532 C CA . PRO B 1 132 ? 62.026 29.654 73.219 1.00 14.73 110 PRO B CA 1
ATOM 2533 C C . PRO B 1 132 ? 60.868 29.106 72.389 1.00 14.20 110 PRO B C 1
ATOM 2534 O O . PRO B 1 132 ? 60.011 28.447 72.947 1.00 13.76 110 PRO B O 1
ATOM 2538 N N . MET B 1 133 ? 60.844 29.380 71.087 1.00 14.60 111 MET B N 1
ATOM 2539 C CA . MET B 1 133 ? 59.685 28.985 70.282 1.00 16.34 111 MET B CA 1
ATOM 2540 C C . MET B 1 133 ? 59.708 27.490 69.990 1.00 16.33 111 MET B C 1
ATOM 2541 O O . MET B 1 133 ? 58.667 26.816 70.075 1.00 16.86 111 MET B O 1
ATOM 2546 N N . LEU B 1 134 ? 60.874 26.938 69.671 1.00 15.10 112 LEU B N 1
ATOM 2547 C CA . LEU B 1 134 ? 60.936 25.497 69.466 1.00 15.64 112 LEU B CA 1
ATOM 2548 C C . LEU B 1 134 ? 60.607 24.782 70.781 1.00 15.80 112 LEU B C 1
ATOM 2549 O O . LEU B 1 134 ? 60.004 23.706 70.794 1.00 17.10 112 LEU B O 1
ATOM 2554 N N . GLY B 1 135 ? 61.004 25.395 71.894 1.00 15.52 113 GLY B N 1
ATOM 2555 C CA . GLY B 1 135 ? 60.673 24.829 73.205 1.00 16.60 113 GLY B CA 1
ATOM 2556 C C . GLY B 1 135 ? 59.173 24.781 73.460 1.00 16.89 113 GLY B C 1
ATOM 2557 O O . GLY B 1 135 ? 58.682 23.841 74.076 1.00 16.33 113 GLY B O 1
ATOM 2558 N N . GLN B 1 136 ? 58.444 25.793 73.003 1.00 18.35 114 GLN B N 1
ATOM 2559 C CA . GLN B 1 136 ? 56.994 25.803 73.169 1.00 19.27 114 GLN B CA 1
ATOM 2560 C C . GLN B 1 136 ? 56.352 24.765 72.255 1.00 18.84 114 GLN B C 1
ATOM 2561 O O . GLN B 1 136 ? 55.395 24.093 72.631 1.00 19.77 114 GLN B O 1
ATOM 2567 N N . ASN B 1 137 ? 56.896 24.650 71.051 1.00 18.36 115 ASN B N 1
ATOM 2568 C CA . ASN B 1 137 ? 56.535 23.594 70.101 1.00 19.15 115 ASN B CA 1
ATOM 2569 C C . ASN B 1 137 ? 56.641 22.240 70.792 1.00 20.47 115 ASN B C 1
ATOM 2570 O O . ASN B 1 137 ? 55.667 21.478 70.829 1.00 20.33 115 ASN B O 1
ATOM 2575 N N . HIS B 1 138 ? 57.804 21.958 71.380 1.00 22.74 116 HIS B N 1
ATOM 2576 C CA . HIS B 1 138 ? 58.000 20.701 72.113 1.00 23.01 116 HIS B CA 1
ATOM 2577 C C . HIS B 1 138 ? 56.929 20.510 73.201 1.00 22.45 116 HIS B C 1
ATOM 2578 O O . HIS B 1 138 ? 56.330 19.432 73.331 1.00 22.37 116 HIS B O 1
ATOM 2585 N N . HIS B 1 139 ? 56.689 21.563 73.967 1.00 23.23 117 HIS B N 1
ATOM 2586 C CA . HIS B 1 139 ? 55.759 21.456 75.074 1.00 23.81 117 HIS B CA 1
ATOM 2587 C C . HIS B 1 139 ? 54.350 21.092 74.617 1.00 25.43 117 HIS B C 1
ATOM 2588 O O . HIS B 1 139 ? 53.745 20.130 75.121 1.00 25.81 117 HIS B O 1
ATOM 2595 N N . PHE B 1 140 ? 53.805 21.873 73.685 1.00 25.55 118 PHE B N 1
ATOM 2596 C CA . PHE B 1 140 ? 52.415 21.671 73.325 1.00 25.72 118 PHE B CA 1
ATOM 2597 C C . PHE B 1 140 ? 52.198 20.377 72.522 1.00 27.03 118 PHE B C 1
ATOM 2598 O O . PHE B 1 140 ? 51.100 19.811 72.518 1.00 28.08 118 PHE B O 1
ATOM 2606 N N . ASN B 1 141 ? 53.241 19.899 71.860 1.00 27.18 119 ASN B N 1
ATOM 2607 C CA . ASN B 1 141 ? 53.140 18.638 71.137 1.00 28.92 119 ASN B CA 1
ATOM 2608 C C . ASN B 1 141 ? 53.419 17.395 71.967 1.00 29.55 119 ASN B C 1
ATOM 2609 O O . ASN B 1 141 ? 52.846 16.357 71.708 1.00 29.60 119 ASN B O 1
ATOM 2614 N N . HIS B 1 142 ? 54.291 17.482 72.958 1.00 27.48 120 HIS B N 1
ATOM 2615 C CA . HIS B 1 142 ? 54.747 16.259 73.644 1.00 30.78 120 HIS B CA 1
ATOM 2616 C C . HIS B 1 142 ? 54.516 16.230 75.145 1.00 33.20 120 HIS B C 1
ATOM 2617 O O . HIS B 1 142 ? 54.349 15.175 75.703 1.00 36.73 120 HIS B O 1
ATOM 2624 N N . ALA B 1 143 ? 54.507 17.387 75.788 1.00 31.11 121 ALA B N 1
ATOM 2625 C CA . ALA B 1 143 ? 54.456 17.436 77.243 1.00 28.83 121 ALA B CA 1
ATOM 2626 C C . ALA B 1 143 ? 53.110 17.862 77.792 1.00 28.10 121 ALA B C 1
ATOM 2627 O O . ALA B 1 143 ? 52.740 17.443 78.870 1.00 31.23 121 ALA B O 1
ATOM 2629 N N . ALA B 1 144 ? 52.373 18.698 77.076 1.00 25.27 122 ALA B N 1
ATOM 2630 C CA . ALA B 1 144 ? 51.112 19.203 77.606 1.00 25.84 122 ALA B CA 1
ATOM 2631 C C . ALA B 1 144 ? 50.114 18.062 77.841 1.00 28.51 122 ALA B C 1
ATOM 2632 O O . ALA B 1 144 ? 50.001 17.174 77.016 1.00 29.39 122 ALA B O 1
ATOM 2634 N N . PRO B 1 145 ? 49.369 18.102 78.961 1.00 30.12 123 PRO B N 1
ATOM 2635 C CA . PRO B 1 145 ? 48.396 17.063 79.241 1.00 31.38 123 PRO B CA 1
ATOM 2636 C C . PRO B 1 145 ? 47.125 17.212 78.403 1.00 35.49 123 PRO B C 1
ATOM 2637 O O . PRO B 1 145 ? 46.285 16.339 78.418 1.00 37.68 123 PRO B O 1
ATOM 2641 N N . GLN B 1 146 ? 46.975 18.321 77.702 1.00 37.22 124 GLN B N 1
ATOM 2642 C CA . GLN B 1 146 ? 45.873 18.404 76.768 1.00 40.89 124 GLN B CA 1
ATOM 2643 C C . GLN B 1 146 ? 46.370 18.853 75.417 1.00 35.07 124 GLN B C 1
ATOM 2644 O O . GLN B 1 146 ? 47.388 19.541 75.292 1.00 33.33 124 GLN B O 1
ATOM 2650 N N . THR B 1 147 ? 45.645 18.434 74.397 1.00 3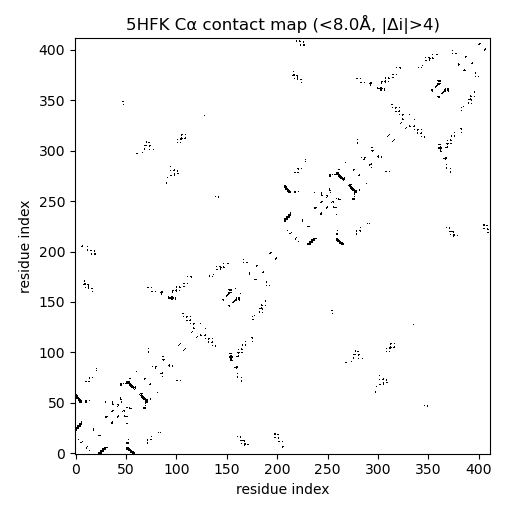3.50 125 THR B N 1
ATOM 2651 C CA . THR B 1 147 ? 45.979 18.829 73.035 1.00 33.96 125 THR B CA 1
ATOM 2652 C C . THR B 1 147 ? 45.271 20.131 72.706 1.00 31.85 125 THR B C 1
ATOM 2653 O O . THR B 1 147 ? 44.050 20.201 72.732 1.00 33.58 125 THR B O 1
ATOM 2657 N N . ILE B 1 148 ? 46.047 21.158 72.369 1.00 29.64 126 ILE B N 1
ATOM 2658 C CA . ILE B 1 148 ? 45.506 22.489 72.149 1.00 29.59 126 ILE B CA 1
ATOM 2659 C C . ILE B 1 148 ? 45.879 22.955 70.726 1.00 28.77 126 ILE B C 1
ATOM 2660 O O . ILE B 1 148 ? 46.934 23.519 70.500 1.00 27.02 126 ILE B O 1
ATOM 2665 N N . PRO B 1 149 ? 45.004 22.686 69.762 1.00 30.06 127 PRO B N 1
ATOM 2666 C CA . PRO B 1 149 ? 45.358 22.925 68.350 1.00 30.25 127 PRO B CA 1
ATOM 2667 C C . PRO B 1 149 ? 45.778 24.360 68.024 1.00 27.71 127 PRO B C 1
ATOM 2668 O O . PRO B 1 149 ? 46.663 24.575 67.190 1.00 26.55 127 PRO B O 1
ATOM 2672 N N . TYR B 1 150 ? 45.145 25.338 68.667 1.00 28.38 128 TYR B N 1
ATOM 2673 C CA . TYR B 1 150 ? 45.527 26.725 68.434 1.00 27.29 128 TYR B CA 1
ATOM 2674 C C . TYR B 1 150 ? 47.007 26.967 68.794 1.00 26.28 128 TYR B C 1
ATOM 2675 O O . TYR B 1 150 ? 47.764 27.604 68.037 1.00 25.76 128 TYR B O 1
ATOM 2684 N N . ALA B 1 151 ? 47.412 26.480 69.961 1.00 24.75 129 ALA B N 1
ATOM 2685 C CA . ALA B 1 151 ? 48.763 26.682 70.465 1.00 23.73 129 ALA B CA 1
ATOM 2686 C C . ALA B 1 151 ? 49.766 25.850 69.667 1.00 21.74 129 ALA B C 1
ATOM 2687 O O . ALA B 1 151 ? 50.840 26.304 69.361 1.00 20.92 129 ALA B O 1
ATOM 2689 N N . ILE B 1 152 ? 49.375 24.642 69.311 1.00 22.22 130 ILE B N 1
ATOM 2690 C CA . ILE B 1 152 ? 50.221 23.778 68.496 1.00 23.26 130 ILE B CA 1
ATOM 2691 C C . ILE B 1 152 ? 50.499 24.473 67.154 1.00 23.79 130 ILE B C 1
ATOM 2692 O O . ILE B 1 152 ? 51.626 24.501 66.692 1.00 22.14 130 ILE B O 1
ATOM 2697 N N . GLU B 1 153 ? 49.447 25.037 66.567 1.00 24.14 131 GLU B N 1
ATOM 2698 C CA . GLU B 1 153 ? 49.545 25.714 65.278 1.00 24.06 131 GLU B CA 1
ATOM 2699 C C . GLU B 1 153 ? 50.400 26.969 65.383 1.00 21.54 131 GLU B C 1
ATOM 2700 O O . GLU B 1 153 ? 51.291 27.189 64.565 1.00 20.71 131 GLU B O 1
ATOM 2706 N N . ARG B 1 154 ? 50.117 27.782 66.390 1.00 22.01 132 ARG B N 1
ATOM 2707 C CA . ARG B 1 154 ? 50.904 28.988 66.626 1.00 20.77 132 ARG B CA 1
ATOM 2708 C C . ARG B 1 154 ? 52.391 28.697 66.630 1.00 19.61 132 ARG B C 1
ATOM 2709 O O . ARG B 1 154 ? 53.162 29.382 65.955 1.00 19.73 132 ARG B O 1
ATOM 2717 N N . TYR B 1 155 ? 52.825 27.699 67.394 1.00 18.32 133 TYR B N 1
ATOM 2718 C CA . TYR B 1 155 ? 54.248 27.472 67.527 1.00 18.33 133 TYR B CA 1
ATOM 2719 C C . TYR B 1 155 ? 54.788 26.651 66.374 1.00 19.79 133 TYR B C 1
ATOM 2720 O O . TYR B 1 155 ? 55.989 26.710 66.113 1.00 18.81 133 TYR B O 1
ATOM 2729 N N . GLN B 1 156 ? 53.912 25.916 65.670 1.00 19.38 134 GLN B N 1
ATOM 2730 C CA . GLN B 1 156 ? 54.359 25.223 64.464 1.00 20.36 134 GLN B CA 1
ATOM 2731 C C . GLN B 1 156 ? 54.721 26.220 63.366 1.00 20.13 134 GLN B C 1
ATOM 2732 O O . GLN B 1 156 ? 55.758 26.125 62.739 1.00 20.13 134 GLN B O 1
ATOM 2738 N N . VAL B 1 157 ? 53.816 27.167 63.142 1.00 19.73 135 VAL B N 1
ATOM 2739 C CA . VAL B 1 157 ? 53.988 28.183 62.140 1.00 20.33 135 VAL B CA 1
ATOM 2740 C C . VAL B 1 157 ? 55.227 29.012 62.481 1.00 18.94 135 VAL B C 1
ATOM 2741 O O . VAL B 1 157 ? 56.032 29.338 61.608 1.00 19.25 135 VAL B O 1
ATOM 2745 N N . GLU B 1 158 ? 55.387 29.329 63.754 1.00 17.72 136 GLU B N 1
ATOM 2746 C CA . GLU B 1 158 ? 56.515 30.147 64.161 1.00 17.42 136 GLU B CA 1
ATOM 2747 C C . GLU B 1 158 ? 57.811 29.338 63.991 1.00 17.95 136 GLU B C 1
ATOM 2748 O O . GLU B 1 158 ? 58.830 29.895 63.603 1.00 18.74 136 GLU B O 1
ATOM 2754 N N . THR B 1 159 ? 57.761 28.044 64.258 1.00 17.95 137 THR B N 1
ATOM 2755 C CA . THR B 1 159 ? 58.937 27.157 64.075 1.00 17.87 137 THR B CA 1
ATOM 2756 C C . THR B 1 159 ? 59.348 27.148 62.583 1.00 18.80 137 THR B C 1
ATOM 2757 O O . THR B 1 159 ? 60.512 27.320 62.248 1.00 19.03 137 THR B O 1
ATOM 2761 N N . GLN B 1 160 ? 58.362 26.998 61.714 1.00 19.51 138 GLN B N 1
ATOM 2762 C CA . GLN B 1 160 ? 58.584 27.096 60.271 1.00 20.54 138 GLN B CA 1
ATOM 2763 C C . GLN B 1 160 ? 59.185 28.435 59.869 1.00 19.46 138 GLN B C 1
ATOM 2764 O O . GLN B 1 160 ? 60.094 28.499 59.043 1.00 19.09 138 GLN B O 1
ATOM 2770 N N . ARG B 1 161 ? 58.677 29.514 60.457 1.00 18.67 139 ARG B N 1
ATOM 2771 C CA . ARG B 1 161 ? 59.201 30.837 60.146 1.00 17.84 139 ARG B CA 1
ATOM 2772 C C . ARG B 1 161 ? 60.668 30.918 60.519 1.00 16.60 139 ARG B C 1
ATOM 2773 O O . ARG B 1 161 ? 61.489 31.472 59.762 1.00 17.49 139 ARG B O 1
ATOM 2781 N N . LEU B 1 162 ? 61.009 30.409 61.697 1.00 15.20 140 LEU B N 1
ATOM 2782 C CA . LEU B 1 162 ? 62.371 30.505 62.199 1.00 14.42 140 LEU B CA 1
ATOM 2783 C C . LEU B 1 162 ? 63.323 29.663 61.332 1.00 14.79 140 LEU B C 1
ATOM 2784 O O . LEU B 1 162 ? 64.435 30.085 61.050 1.00 14.40 140 LEU B O 1
ATOM 2789 N N . TYR B 1 163 ? 62.857 28.511 60.885 1.00 16.17 141 TYR B N 1
ATOM 2790 C CA . TYR B 1 163 ? 63.672 27.682 60.022 1.00 18.64 141 TYR B CA 1
ATOM 2791 C C . TYR B 1 163 ? 63.866 28.383 58.662 1.00 19.08 141 TYR B C 1
ATOM 2792 O O . TYR B 1 163 ? 64.918 28.272 58.053 1.00 18.85 141 TYR B O 1
ATOM 2801 N N . HIS B 1 164 ? 62.850 29.099 58.199 1.00 18.84 142 HIS B N 1
ATOM 2802 C CA . HIS B 1 164 ? 62.945 29.821 56.958 1.00 19.49 142 HIS B CA 1
ATOM 2803 C C . HIS B 1 164 ? 63.985 30.952 57.099 1.00 18.47 142 HIS B C 1
ATOM 2804 O O . HIS B 1 164 ? 64.823 31.134 56.232 1.00 18.35 142 HIS B O 1
ATOM 2811 N N . VAL B 1 165 ? 63.942 31.686 58.208 1.00 16.43 143 VAL B N 1
ATOM 2812 C CA . VAL B 1 165 ? 64.940 32.745 58.445 1.00 15.74 143 VAL B CA 1
ATOM 2813 C C . VAL B 1 165 ? 66.347 32.129 58.499 1.00 16.40 143 VAL B C 1
ATOM 2814 O O . VAL B 1 165 ? 67.296 32.660 57.898 1.00 16.53 143 VAL B O 1
ATOM 2818 N N . LEU B 1 166 ? 66.475 31.036 59.210 1.00 16.04 144 LEU B N 1
ATOM 2819 C CA . LEU B 1 166 ? 67.758 30.358 59.384 1.00 16.19 144 LEU B CA 1
ATOM 2820 C C . LEU B 1 166 ? 68.254 29.871 58.028 1.00 17.40 144 LEU B C 1
ATOM 2821 O O . LEU B 1 166 ? 69.413 30.073 57.668 1.00 17.52 144 LEU B O 1
ATOM 2826 N N . ASN B 1 167 ? 67.362 29.213 57.271 1.00 16.97 145 ASN B N 1
ATOM 2827 C CA . ASN B 1 167 ? 67.714 28.775 55.930 1.00 18.32 145 ASN B CA 1
ATOM 2828 C C . ASN B 1 167 ? 68.215 29.906 55.038 1.00 18.41 145 ASN B C 1
ATOM 2829 O O . ASN B 1 167 ? 69.203 29.751 54.300 1.00 18.52 145 ASN B O 1
ATOM 2834 N N . LYS B 1 168 ? 67.530 31.051 55.071 1.00 17.28 146 LYS B N 1
ATOM 2835 C CA . LYS B 1 168 ? 67.907 32.147 54.175 1.00 18.68 146 LYS B CA 1
ATOM 2836 C C . LYS B 1 168 ? 69.311 32.653 54.525 1.00 17.00 146 LYS B C 1
ATOM 2837 O O . LYS B 1 168 ? 70.093 32.999 53.636 1.00 17.68 146 LYS B O 1
ATOM 2843 N N . ARG B 1 169 ? 69.629 32.698 55.809 1.00 16.73 147 ARG B N 1
ATOM 2844 C CA . ARG B 1 169 ? 70.932 33.192 56.208 1.00 17.19 147 ARG B CA 1
ATOM 2845 C C . ARG B 1 169 ? 71.991 32.196 55.726 1.00 16.81 147 ARG B C 1
ATOM 2846 O O . ARG B 1 169 ? 73.020 32.597 55.213 1.00 17.12 147 ARG B O 1
ATOM 2854 N N . LEU B 1 170 ? 71.711 30.911 55.864 1.00 15.54 148 LEU B N 1
ATOM 2855 C CA . LEU B 1 170 ? 72.678 29.876 55.500 1.00 16.02 148 LEU B CA 1
ATOM 2856 C C . LEU B 1 170 ? 72.837 29.695 53.993 1.00 18.77 148 LEU B C 1
ATOM 2857 O O . LEU B 1 170 ? 73.811 29.082 53.531 1.00 19.52 148 LEU B O 1
ATOM 2862 N N . GLU B 1 171 ? 71.891 30.219 53.229 1.00 21.30 149 GLU B N 1
ATOM 2863 C CA . GLU B 1 171 ? 72.019 30.279 51.778 1.00 23.44 149 GLU B CA 1
ATOM 2864 C C . GLU B 1 171 ? 72.989 31.390 51.373 1.00 23.12 149 GLU B C 1
ATOM 2865 O O . GLU B 1 171 ? 73.463 31.430 50.250 1.00 25.63 149 GLU B O 1
ATOM 2871 N N . ASN B 1 172 ? 73.245 32.305 52.289 1.00 22.10 150 ASN B N 1
ATOM 2872 C CA . ASN B 1 172 ? 74.023 33.520 52.003 1.00 22.33 150 ASN B CA 1
ATOM 2873 C C . ASN B 1 172 ? 75.395 33.544 52.666 1.00 22.92 150 ASN B C 1
ATOM 2874 O O . ASN B 1 172 ? 76.190 34.451 52.418 1.00 23.68 150 ASN B O 1
ATOM 2879 N N . SER B 1 173 ? 75.651 32.554 53.518 1.00 21.66 151 SER B N 1
ATOM 2880 C CA . SER B 1 173 ? 76.876 32.473 54.295 1.00 20.37 151 SER B CA 1
ATOM 2881 C C . SER B 1 173 ? 77.111 31.031 54.728 1.00 21.25 151 SER B C 1
ATOM 2882 O O . SER B 1 173 ? 76.155 30.319 55.073 1.00 20.76 151 SER B O 1
ATOM 2885 N N . PRO B 1 174 ? 78.373 30.580 54.741 1.00 24.11 152 PRO B N 1
ATOM 2886 C CA . PRO B 1 174 ? 78.664 29.214 55.188 1.00 24.37 152 PRO B CA 1
ATOM 2887 C C . PRO B 1 174 ? 78.256 28.973 56.630 1.00 22.45 152 PRO B C 1
ATOM 2888 O O . PRO B 1 174 ? 77.766 27.890 56.966 1.00 23.82 152 PRO B O 1
ATOM 2892 N N . TRP B 1 175 ? 78.479 29.974 57.470 1.00 19.95 153 TRP B N 1
ATOM 2893 C CA . TRP B 1 175 ? 78.142 29.880 58.897 1.00 17.81 153 TRP B CA 1
ATOM 2894 C C . TRP B 1 175 ? 77.326 31.115 59.261 1.00 16.77 153 TRP B C 1
ATOM 2895 O O . TRP B 1 175 ? 77.289 32.092 58.516 1.00 17.02 153 TRP B O 1
ATOM 2906 N N . LEU B 1 176 ? 76.667 31.086 60.416 1.00 16.54 154 LEU B N 1
ATOM 2907 C CA . LEU B 1 176 ? 75.744 32.182 60.751 1.00 15.55 154 LEU B CA 1
ATOM 2908 C C . LEU B 1 176 ? 76.440 33.553 60.868 1.00 15.56 154 LEU B C 1
ATOM 2909 O O . LEU B 1 176 ? 75.896 34.566 60.444 1.00 16.07 154 LEU B O 1
ATOM 2914 N N . GLY B 1 177 ? 77.636 33.578 61.418 1.00 15.98 155 GLY B N 1
ATOM 2915 C CA . GLY B 1 177 ? 78.319 34.850 61.698 1.00 17.36 155 GLY B CA 1
ATOM 2916 C C . GLY B 1 177 ? 79.234 35.335 60.602 1.00 18.23 155 GLY B C 1
ATOM 2917 O O . GLY B 1 177 ? 79.788 36.449 60.692 1.00 18.42 155 GLY B O 1
ATOM 2918 N N . GLY B 1 178 ? 79.406 34.503 59.571 1.00 18.82 156 GLY B N 1
ATOM 2919 C CA . GLY B 1 178 ? 80.327 34.793 58.480 1.00 19.74 156 GLY B CA 1
ATOM 2920 C C . GLY B 1 178 ? 81.020 33.534 57.996 1.00 20.00 156 GLY B C 1
ATOM 2921 O O . GLY B 1 178 ? 80.391 32.464 57.902 1.00 20.67 156 GLY B O 1
ATOM 2922 N N . GLU B 1 179 ? 82.310 33.658 57.711 1.00 20.46 157 GLU B N 1
ATOM 2923 C CA . GLU B 1 179 ? 83.088 32.572 57.110 1.00 23.04 157 GLU B CA 1
ATOM 2924 C C . GLU B 1 179 ? 83.534 31.518 58.088 1.00 21.73 157 GLU B C 1
ATOM 2925 O O . GLU B 1 179 ? 84.050 30.478 57.677 1.00 23.27 157 GLU B O 1
ATOM 2931 N N . ASN B 1 180 ? 83.351 31.766 59.379 1.00 21.14 158 ASN B N 1
ATOM 2932 C CA . ASN B 1 180 ? 83.903 30.872 60.431 1.00 20.42 158 ASN B CA 1
ATOM 2933 C C . ASN B 1 180 ? 82.831 30.334 61.364 1.00 19.99 158 ASN B C 1
ATOM 2934 O O . ASN B 1 180 ? 81.893 31.055 61.771 1.00 19.53 158 ASN B O 1
ATOM 2939 N N . TYR B 1 181 ? 82.962 29.067 61.696 1.00 19.86 159 TYR B N 1
ATOM 2940 C CA . TYR B 1 181 ? 82.138 28.438 62.739 1.00 19.34 159 TYR B CA 1
ATOM 2941 C C . TYR B 1 181 ? 82.251 29.244 64.031 1.00 19.43 159 TYR B C 1
ATOM 2942 O O . TYR B 1 181 ? 83.348 29.658 64.412 1.00 21.23 159 TYR B O 1
ATOM 2951 N N . SER B 1 182 ? 81.125 29.477 64.703 1.00 19.14 160 SER B N 1
ATOM 2952 C CA . SER B 1 182 ? 81.111 30.324 65.905 1.00 17.83 160 SER B CA 1
ATOM 2953 C C . SER B 1 182 ? 80.089 29.884 66.936 1.00 16.17 160 SER B C 1
ATOM 2954 O O . SER B 1 182 ? 79.304 28.964 66.723 1.00 15.11 160 SER B O 1
ATOM 2957 N N . ILE B 1 183 ? 80.075 30.602 68.053 1.00 16.27 161 ILE B N 1
ATOM 2958 C CA . ILE B 1 183 ? 79.097 30.357 69.082 1.00 15.98 161 ILE B CA 1
ATOM 2959 C C . ILE B 1 183 ? 77.664 30.527 68.629 1.00 14.67 161 ILE B C 1
ATOM 2960 O O . ILE B 1 183 ? 76.770 29.940 69.230 1.00 14.44 161 ILE B O 1
ATOM 2965 N N . ALA B 1 184 ? 77.431 31.278 67.543 1.00 14.21 162 ALA B N 1
ATOM 2966 C CA . ALA B 1 184 ? 76.083 31.346 66.987 1.00 14.44 162 ALA B CA 1
ATOM 2967 C C . ALA B 1 184 ? 75.619 30.002 66.431 1.00 14.70 162 ALA B C 1
ATOM 2968 O O . ALA B 1 184 ? 74.470 29.588 66.643 1.00 14.19 162 ALA B O 1
ATOM 2970 N N . ASP B 1 185 ? 76.502 29.323 65.701 1.00 14.74 163 ASP B N 1
ATOM 2971 C CA . ASP B 1 185 ? 76.163 28.018 65.140 1.00 15.51 163 ASP B CA 1
ATOM 2972 C C . ASP B 1 185 ? 75.989 26.993 66.261 1.00 15.28 163 ASP B C 1
ATOM 2973 O O . ASP B 1 185 ? 75.075 26.159 66.240 1.00 14.60 163 ASP B O 1
ATOM 2978 N N . ILE B 1 186 ? 76.897 27.072 67.229 1.00 15.06 164 ILE B N 1
ATOM 2979 C CA . ILE B 1 186 ? 76.894 26.142 68.368 1.00 16.06 164 ILE B CA 1
ATOM 2980 C C . ILE B 1 186 ? 75.589 26.273 69.151 1.00 15.59 164 ILE B C 1
ATOM 2981 O O . ILE B 1 186 ? 75.019 25.272 69.563 1.00 16.41 164 ILE B O 1
ATOM 2986 N N . ALA B 1 187 ? 75.102 27.506 69.324 1.00 14.39 165 ALA B N 1
ATOM 2987 C CA . ALA B 1 187 ? 73.852 27.731 70.036 1.00 14.71 165 ALA B CA 1
ATOM 2988 C C . ALA B 1 187 ? 72.657 27.139 69.284 1.00 15.33 165 ALA B C 1
ATOM 2989 O O . ALA B 1 187 ? 71.747 26.599 69.898 1.00 14.95 165 ALA B O 1
ATOM 2991 N N . CYS B 1 188 ? 72.654 27.283 67.961 1.00 15.01 166 CYS B N 1
ATOM 2992 C CA . CYS B 1 188 ? 71.516 26.825 67.170 1.00 15.78 166 CYS B CA 1
ATOM 2993 C C . CYS B 1 188 ? 71.455 25.321 66.950 1.00 16.26 166 CYS B C 1
ATOM 2994 O O . CYS B 1 188 ? 70.374 24.749 66.878 1.00 16.47 166 CYS B O 1
ATOM 2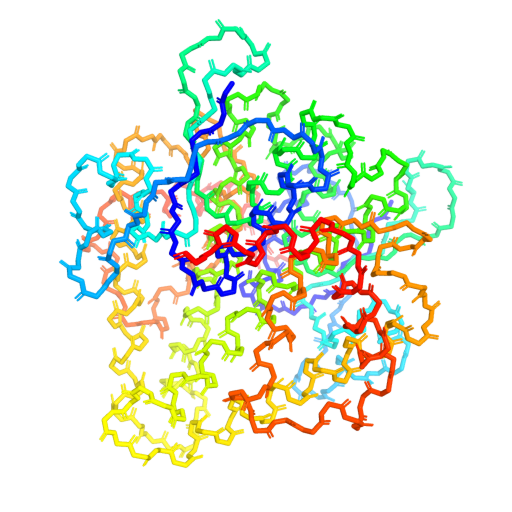997 N N . TRP B 1 189 ? 72.610 24.674 66.800 1.00 16.52 167 TRP B N 1
ATOM 2998 C CA . TRP B 1 189 ? 72.624 23.303 66.307 1.00 17.19 167 TRP B CA 1
ATOM 2999 C C . TRP B 1 189 ? 71.837 22.298 67.176 1.00 17.50 167 TRP B C 1
ATOM 3000 O O . TRP B 1 189 ? 71.092 21.479 66.646 1.00 18.27 167 TRP B O 1
ATOM 3011 N N . PRO B 1 190 ? 72.019 22.331 68.506 1.00 16.37 168 PRO B N 1
ATOM 3012 C CA . PRO B 1 190 ? 71.282 21.309 69.264 1.00 17.49 168 PRO B CA 1
ATOM 3013 C C . PRO B 1 190 ? 69.789 21.425 69.126 1.00 17.52 168 PRO B C 1
ATOM 3014 O O . PRO B 1 190 ? 69.073 20.423 69.274 1.00 17.96 168 PRO B O 1
ATOM 3018 N N . TRP B 1 191 ? 69.302 22.637 68.875 1.00 16.24 169 TRP B N 1
ATOM 3019 C CA . TRP B 1 191 ? 67.875 22.836 68.678 1.00 16.00 169 TRP B CA 1
ATOM 3020 C C . TRP B 1 191 ? 67.444 22.299 67.314 1.00 17.50 169 TRP B C 1
ATOM 3021 O O . TRP B 1 191 ? 66.420 21.635 67.189 1.00 17.87 169 TRP B O 1
ATOM 3032 N N . VAL B 1 192 ? 68.235 22.569 66.291 1.00 17.23 170 VAL B N 1
ATOM 3033 C CA . VAL B 1 192 ? 67.939 22.000 64.979 1.00 18.26 170 VAL B CA 1
ATOM 3034 C C . VAL B 1 192 ? 68.059 20.497 65.005 1.00 19.51 170 VAL B C 1
ATOM 3035 O O . VAL B 1 192 ? 67.330 19.788 64.305 1.00 20.26 170 VAL B O 1
ATOM 3039 N N . ASN B 1 193 ? 68.980 19.990 65.812 1.00 20.43 171 ASN B N 1
ATOM 3040 C CA . ASN B 1 193 ? 69.156 18.542 65.922 1.00 22.61 171 ASN B CA 1
ATOM 3041 C C . ASN B 1 193 ? 67.929 17.842 66.522 1.00 24.26 171 ASN B C 1
ATOM 3042 O O . ASN B 1 193 ? 67.778 16.620 66.411 1.00 23.40 171 ASN B O 1
ATOM 3047 N N . ALA B 1 194 ? 67.059 18.628 67.156 1.00 25.82 172 ALA B N 1
ATOM 3048 C CA . ALA B 1 194 ? 65.790 18.109 67.678 1.00 27.01 172 ALA B CA 1
ATOM 3049 C C . ALA B 1 194 ? 64.649 18.250 66.667 1.00 28.18 172 ALA B C 1
ATOM 3050 O O . ALA B 1 194 ? 63.489 18.139 67.035 1.00 30.58 172 ALA B O 1
ATOM 3052 N N . TRP B 1 195 ? 64.976 18.476 65.399 1.00 27.33 173 TRP B N 1
ATOM 3053 C CA . TRP B 1 195 ? 63.962 18.709 64.368 1.00 27.67 173 TRP B CA 1
ATOM 3054 C C . TRP B 1 195 ? 62.876 17.637 64.297 1.00 29.08 173 TRP B C 1
ATOM 3055 O O . TRP B 1 195 ? 61.734 17.945 63.960 1.00 28.44 173 TRP B O 1
ATOM 3066 N N . THR B 1 196 ? 63.215 16.388 64.618 1.00 30.47 174 THR B N 1
ATOM 3067 C CA . THR B 1 196 ? 62.219 15.310 64.611 1.00 34.09 174 THR B CA 1
ATOM 3068 C C . THR B 1 196 ? 61.108 15.561 65.631 1.00 34.09 174 THR B C 1
ATOM 3069 O O . THR B 1 196 ? 59.939 15.264 65.376 1.00 37.38 174 THR B O 1
ATOM 3073 N N . ARG B 1 197 ? 61.445 16.171 66.754 1.00 32.26 175 ARG B N 1
ATOM 3074 C CA . ARG B 1 197 ? 60.450 16.402 67.798 1.00 33.46 175 ARG B CA 1
ATOM 3075 C C . ARG B 1 197 ? 59.532 17.564 67.420 1.00 31.56 175 ARG B C 1
ATOM 3076 O O . ARG B 1 197 ? 58.496 17.763 68.029 1.00 34.14 175 ARG B O 1
ATOM 3084 N N . GLN B 1 198 ? 59.938 18.330 66.416 1.00 29.35 176 GLN B N 1
ATOM 3085 C CA . GLN B 1 198 ? 59.294 19.603 66.064 1.00 26.46 176 GLN B CA 1
ATOM 3086 C C . GLN B 1 198 ? 58.371 19.480 64.867 1.00 28.59 176 GLN B C 1
ATOM 3087 O O . GLN B 1 198 ? 57.766 20.479 64.438 1.00 27.06 176 GLN B O 1
ATOM 3093 N N . ARG B 1 199 ? 58.307 18.265 64.309 1.00 32.09 177 ARG B N 1
ATOM 3094 C CA . ARG B 1 199 ? 57.493 17.956 63.132 1.00 36.81 177 ARG B CA 1
ATOM 3095 C C . ARG B 1 199 ? 57.912 18.824 61.940 1.00 36.10 177 ARG B C 1
ATOM 3096 O O . ARG B 1 199 ? 57.083 19.322 61.180 1.00 36.14 177 ARG B O 1
ATOM 3104 N N . ILE B 1 200 ? 59.216 19.018 61.815 1.00 33.14 178 ILE B N 1
ATOM 3105 C CA . ILE B 1 200 ? 59.804 19.805 60.745 1.00 33.95 178 ILE B CA 1
ATOM 3106 C C . ILE B 1 200 ? 60.373 18.837 59.731 1.00 35.33 178 ILE B C 1
ATOM 3107 O O . ILE B 1 200 ? 60.998 17.857 60.095 1.00 36.05 178 ILE B O 1
ATOM 3112 N N . ASP B 1 201 ? 60.147 19.111 58.457 1.00 36.12 179 ASP B N 1
ATOM 3113 C CA . ASP B 1 201 ? 60.817 18.365 57.410 1.00 37.46 179 ASP B CA 1
ATOM 3114 C C . ASP B 1 201 ? 62.077 19.146 57.041 1.00 33.25 179 ASP B C 1
ATOM 3115 O O . ASP B 1 201 ? 62.015 20.143 56.321 1.00 31.33 179 ASP B O 1
ATOM 3120 N N . LEU B 1 202 ? 63.215 18.665 57.520 1.00 32.10 180 LEU B N 1
ATOM 3121 C CA . LEU B 1 202 ? 64.463 19.374 57.337 1.00 33.42 180 LEU B CA 1
ATOM 3122 C C . LEU B 1 202 ? 64.827 19.536 55.855 1.00 33.15 180 LEU B C 1
ATOM 3123 O O . LEU B 1 202 ? 65.526 20.470 55.495 1.00 33.49 180 LEU B O 1
ATOM 3128 N N . ALA B 1 203 ? 64.309 18.654 54.997 1.00 33.51 181 ALA B N 1
ATOM 3129 C CA . ALA B 1 203 ? 64.572 18.731 53.566 1.00 33.54 181 ALA B CA 1
ATOM 3130 C C . ALA B 1 203 ? 63.916 19.942 52.935 1.00 32.76 181 ALA B C 1
ATOM 3131 O O . ALA B 1 203 ? 64.285 20.342 51.838 1.00 35.01 181 ALA B O 1
ATOM 3133 N N . MET B 1 204 ? 62.951 20.535 53.630 1.00 32.82 182 MET B N 1
ATOM 3134 C CA . MET B 1 204 ? 62.306 21.755 53.151 1.00 32.83 182 MET B CA 1
ATOM 3135 C C . MET B 1 204 ? 63.217 22.968 53.321 1.00 29.81 182 MET B C 1
ATOM 3136 O O . MET B 1 204 ? 62.924 24.037 52.800 1.00 31.06 182 MET B O 1
ATOM 3141 N N . TYR B 1 205 ? 64.301 22.788 54.065 1.00 25.39 183 TYR B N 1
ATOM 3142 C CA . TYR B 1 205 ? 65.257 23.854 54.385 1.00 23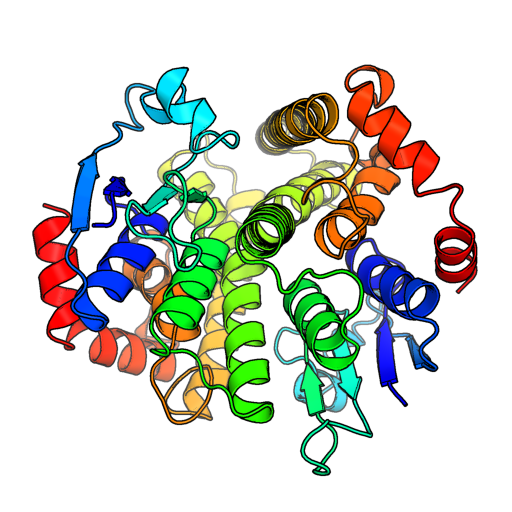.85 183 TYR B CA 1
ATOM 3143 C C . TYR B 1 205 ? 66.677 23.350 54.031 1.00 25.51 183 TYR B C 1
ATOM 3144 O O . TYR B 1 205 ? 67.478 23.019 54.917 1.00 24.18 183 TYR B O 1
ATOM 3153 N N . PRO B 1 206 ? 66.993 23.305 52.735 1.00 26.84 184 PRO B N 1
ATOM 3154 C CA . PRO B 1 206 ? 68.203 22.595 52.291 1.00 28.67 184 PRO B CA 1
ATOM 3155 C C . PRO B 1 206 ? 69.493 23.153 52.874 1.00 26.36 184 PRO B C 1
ATOM 3156 O O . PRO B 1 206 ? 70.395 22.377 53.184 1.00 26.75 184 PRO B O 1
ATOM 3160 N N . ALA B 1 207 ? 69.584 24.469 53.029 1.00 23.63 185 ALA B N 1
ATOM 3161 C CA . ALA B 1 207 ? 70.789 25.047 53.619 1.00 22.23 185 ALA B CA 1
ATOM 3162 C C . ALA B 1 207 ? 70.905 24.661 55.096 1.00 22.19 185 ALA B C 1
ATOM 3163 O O . ALA B 1 207 ? 72.013 24.391 55.595 1.00 21.33 185 ALA B O 1
ATOM 3165 N N . VAL B 1 208 ? 69.772 24.613 55.791 1.00 21.49 186 VAL B N 1
ATOM 3166 C CA . VAL B 1 208 ? 69.810 24.189 57.207 1.00 20.57 186 VAL B CA 1
ATOM 3167 C C . VAL B 1 208 ? 70.233 22.740 57.264 1.00 20.71 186 VAL B C 1
ATOM 3168 O O . VAL B 1 208 ? 71.081 22.367 58.087 1.00 20.33 186 VAL B O 1
ATOM 3172 N N . LYS B 1 209 ? 69.653 21.926 56.382 1.00 21.41 187 LYS B N 1
ATOM 3173 C CA . LYS B 1 209 ? 69.968 20.503 56.335 1.00 24.55 187 LYS B CA 1
ATOM 3174 C C . LYS B 1 209 ? 71.446 20.243 56.122 1.00 24.96 187 LYS B C 1
ATOM 3175 O O . LYS B 1 209 ? 72.042 19.434 56.824 1.00 25.47 187 LYS B O 1
ATOM 3181 N N . ASN B 1 210 ? 72.042 20.929 55.157 1.00 26.83 188 ASN B N 1
ATOM 3182 C CA . ASN B 1 210 ? 73.479 20.769 54.898 1.00 27.65 188 ASN B CA 1
ATOM 3183 C C . ASN B 1 210 ? 74.352 21.236 56.081 1.00 24.66 188 ASN B C 1
ATOM 3184 O O . ASN B 1 210 ? 75.328 20.571 56.446 1.00 24.89 188 ASN B O 1
ATOM 3189 N N . TRP B 1 211 ? 73.978 22.352 56.685 1.00 22.17 189 TRP B N 1
ATOM 3190 C CA . TRP B 1 211 ? 74.671 22.900 57.858 1.00 21.29 189 TRP B CA 1
ATOM 3191 C C . TRP B 1 211 ? 74.553 21.937 59.062 1.00 22.53 189 TRP B C 1
ATOM 3192 O O . TRP B 1 211 ? 75.529 21.687 59.794 1.00 22.71 189 TRP B O 1
ATOM 3203 N N . HIS B 1 212 ? 73.375 21.358 59.222 1.00 20.89 190 HIS B N 1
ATOM 3204 C CA . HIS B 1 212 ? 73.135 20.433 60.316 1.00 22.03 190 HIS B CA 1
ATOM 3205 C C . HIS B 1 212 ? 74.010 19.197 60.151 1.00 24.62 190 HIS B C 1
ATOM 3206 O O . HIS B 1 212 ? 74.626 18.735 61.121 1.00 24.79 190 HIS B O 1
ATOM 3213 N N . GLU B 1 213 ? 74.041 18.660 58.933 1.00 27.23 191 GLU B N 1
ATOM 3214 C CA . GLU B 1 213 ? 74.868 17.505 58.621 1.00 29.86 191 GLU B CA 1
ATOM 3215 C C . GLU B 1 213 ? 76.355 17.828 58.792 1.00 26.54 191 GLU B C 1
ATOM 3216 O O . GLU B 1 213 ? 77.101 17.018 59.342 1.00 26.58 191 GLU B O 1
ATOM 3222 N N . ARG B 1 214 ? 76.775 19.005 58.332 1.00 25.76 192 ARG B N 1
ATOM 3223 C CA . ARG B 1 214 ? 78.157 19.448 58.493 1.00 27.80 192 ARG B CA 1
ATOM 3224 C C . ARG B 1 214 ? 78.576 19.466 59.964 1.00 26.97 192 ARG B C 1
ATOM 3225 O O . ARG B 1 214 ? 79.633 18.960 60.325 1.00 28.15 192 ARG B O 1
ATOM 3233 N N . ILE B 1 215 ? 77.768 20.092 60.807 1.00 24.23 193 ILE B N 1
ATOM 3234 C CA . ILE B 1 215 ? 78.119 20.179 62.244 1.00 23.00 193 ILE B CA 1
ATOM 3235 C C . ILE B 1 215 ? 78.100 18.804 62.907 1.00 25.73 193 ILE B C 1
ATOM 3236 O O . ILE B 1 215 ? 78.971 18.486 63.728 1.00 25.28 193 ILE B O 1
ATOM 3241 N N . ARG B 1 216 ? 77.133 17.967 62.544 1.00 29.45 194 ARG B N 1
ATOM 3242 C CA A ARG B 1 216 ? 77.048 16.627 63.111 0.48 32.17 194 ARG B CA 1
ATOM 3243 C CA B ARG B 1 216 ? 77.045 16.623 63.105 0.52 32.21 194 ARG B CA 1
ATOM 3244 C C . ARG B 1 216 ? 78.329 15.841 62.812 1.00 32.67 194 ARG B C 1
ATOM 3245 O O . ARG B 1 216 ? 78.802 15.054 63.644 1.00 33.86 194 ARG B O 1
ATOM 3260 N N . SER B 1 217 ? 78.899 16.084 61.639 1.00 32.49 195 SER B N 1
ATOM 3261 C CA . SER B 1 217 ? 80.111 15.388 61.215 1.00 31.87 195 SER B CA 1
ATOM 3262 C C . SER B 1 217 ? 81.399 15.889 61.869 1.00 29.33 195 SER B C 1
ATOM 3263 O O . SER B 1 217 ? 82.456 15.268 61.725 1.00 29.70 195 SER B O 1
ATOM 3266 N N . ARG B 1 218 ? 81.333 17.005 62.576 1.00 27.46 196 ARG B N 1
ATOM 3267 C CA . ARG B 1 218 ? 82.523 17.519 63.250 1.00 26.34 196 ARG B CA 1
ATOM 3268 C C . ARG B 1 218 ? 82.837 16.606 64.414 1.00 26.82 196 ARG B C 1
ATOM 3269 O O . ARG B 1 218 ? 81.940 16.184 65.129 1.00 25.90 196 ARG B O 1
ATOM 3277 N N . PRO B 1 219 ? 84.120 16.277 64.596 1.00 27.16 197 PRO B N 1
ATOM 3278 C CA . PRO B 1 219 ? 84.492 15.370 65.677 1.00 28.29 197 PRO B CA 1
ATOM 3279 C C . PRO B 1 219 ? 84.045 15.815 67.078 1.00 26.96 197 PRO B C 1
ATOM 3280 O O . PRO B 1 219 ? 83.636 14.979 67.887 1.00 26.84 197 PRO B O 1
ATOM 3284 N N . ALA B 1 220 ? 84.102 17.111 67.362 1.00 26.21 198 ALA B N 1
ATOM 3285 C CA . ALA B 1 220 ? 83.720 17.605 68.681 1.00 25.37 198 ALA B CA 1
ATOM 3286 C C . ALA B 1 220 ? 82.245 17.331 68.977 1.00 23.62 198 ALA B C 1
ATOM 3287 O O . ALA B 1 220 ? 81.865 17.117 70.124 1.00 22.98 198 ALA B O 1
ATOM 3289 N N . THR B 1 221 ? 81.425 17.361 67.936 1.00 23.92 199 THR B N 1
ATOM 3290 C CA . THR B 1 221 ? 79.989 17.173 68.098 1.00 23.42 199 THR B CA 1
ATOM 3291 C C . THR B 1 221 ? 79.739 15.766 68.595 1.00 25.08 199 THR B C 1
ATOM 3292 O O . THR B 1 221 ? 78.984 15.544 69.547 1.00 25.73 199 THR B O 1
ATOM 3296 N N . GLY B 1 222 ? 80.395 14.810 67.957 1.00 26.19 200 GLY B N 1
ATOM 3297 C CA . GLY B 1 222 ? 80.297 13.425 68.373 1.00 29.11 200 GLY B CA 1
ATOM 3298 C C . GLY B 1 222 ? 80.803 13.203 69.796 1.00 30.78 200 GLY B C 1
ATOM 3299 O O . GLY B 1 222 ? 80.203 12.449 70.551 1.00 31.86 200 GLY B O 1
ATOM 3300 N N . GLN B 1 223 ? 81.888 13.876 70.160 1.00 30.45 201 GLN B N 1
ATOM 3301 C CA . GLN B 1 223 ? 82.418 13.782 71.513 1.00 31.37 201 GLN B CA 1
ATOM 3302 C C . GLN B 1 223 ? 81.449 14.349 72.546 1.00 29.04 201 GLN B C 1
ATOM 3303 O O . GLN B 1 223 ? 81.291 13.795 73.629 1.00 28.96 201 GLN B O 1
ATOM 3309 N N . ALA B 1 224 ? 80.804 15.459 72.204 1.00 27.88 202 ALA B N 1
ATOM 3310 C CA . ALA B 1 224 ? 79.838 16.089 73.101 1.00 28.00 202 ALA B CA 1
ATOM 3311 C C . ALA B 1 224 ? 78.609 15.203 73.334 1.00 30.84 202 ALA B C 1
ATOM 3312 O O . ALA B 1 224 ? 78.158 15.012 74.462 1.00 32.95 202 ALA B O 1
ATOM 3314 N N . LEU B 1 225 ? 78.080 14.637 72.267 1.00 28.96 203 LEU B N 1
ATOM 3315 C CA . LEU B 1 225 ? 76.908 13.774 72.372 1.00 31.80 203 LEU B CA 1
ATOM 3316 C C . LEU B 1 225 ? 77.235 12.491 73.116 1.00 38.23 203 LEU B C 1
ATOM 3317 O O . LEU B 1 225 ? 76.402 11.966 73.847 1.00 40.13 203 LEU B O 1
ATOM 3322 N N . LEU B 1 226 ? 78.458 12.001 72.930 1.00 43.12 204 LEU B N 1
ATOM 3323 C CA . LEU B 1 226 ? 78.935 10.782 73.598 1.00 49.88 204 LEU B CA 1
ATOM 3324 C C . LEU B 1 226 ? 79.090 11.084 75.078 1.00 50.92 204 LEU B C 1
ATOM 3325 O O . LEU B 1 226 ? 78.785 10.243 75.903 1.00 50.07 204 LEU B O 1
ATOM 3330 N N . LYS B 1 227 ? 79.455 12.324 75.399 1.00 55.35 205 LYS B N 1
ATOM 3331 C CA . LYS B 1 227 ? 79.317 12.956 76.739 1.00 59.37 205 LYS B CA 1
ATOM 3332 C C . LYS B 1 227 ? 80.634 13.090 77.476 1.00 63.94 205 LYS B C 1
ATOM 3333 O O . LYS B 1 227 ? 81.459 12.190 77.492 1.00 65.80 205 LYS B O 1
#

InterPro domains:
  IPR004045 Glutathione S-transferase, N-terminal [PF02798] (4-81)
  IPR004045 Glutathione S-transferase, N-terminal [PS50404] (1-87)
  IPR004046 Glutathione S-transferase, C-terminal [PF00043] (135-197)
  IPR010987 Glutathione S-transferase, C-terminal-like [PS50405] (90-215)
  IPR036249 Thioredoxin-like superfamily [SSF52833] (1-84)
  IPR036282 Glutathione S-transferase, C-terminal domain superfamily [SSF47616] (78-201)
  IPR040079 Glutathione transferase family [SFLDS00019] (1-204)

Secondary structure (DSSP, 8-state):
-EEEEE-SSHHHHHHHHHHHHHT--EEEEE--GGGTGGG-HHHHTT-TTS-S-EEEESS-TTS-S-EEEESHHHHHHHHHHHH--SS-SSHHHHHHHHHHHHHIIIIIHHHHHHHHIIIII-SS--HHHHHHHHHHHHHHHHHHHHHHTT-SBTTBSS--HHHHHHHHHHTTGGGTT--GGGSHHHHHHHHHHHTSHHHHHHHHHT-/-EEEEE-SSHHHHHHHHHHHHHT--EEEEE--GGGTGGG-HHHHTT-TTS-S-EEEESS-TTS-S-EEEE-HHHHHHHHHHHH--SS-SSHHHHHHHHHHHHHIIIIIHHHHHHHHIIIII-SS--HHHHHHHHHHHHHHHHHHHHHHTT-SBTTBSS--HHHHHHHHHHTTGGGGT--GGGSHHHHHHHHHHHTSHHHHHHHH-

Radius of gyration: 20.16 Å; Cα contacts (8 Å, |Δi|>4): 684; chains: 2; bounding box: 52×51×46 Å

Organism: Escherichia coli (strain K12) (NCBI:txid83333)

CATH classification: 3.40.30.10 (+1 more: 1.20.1050.10)

Foldseek 3Di:
DKEWEAAPALLRLLVLLVCLVLVHDYHYDYQDVVVQSLVPPVNCVQVVVSDDTKMWACCDPVRDHTDIGHDSLVVQVRVCVVRVPQADPDVQLNVQLVVLSVCLRVALVVLLVQLLCQQPPDPDNDVVSNVVSLVSNVVVLVVVLVCLVVAVERSHPDHHSSLSSNQSSVVCVVSRPDDCVVRVSSVVSNVVSCPDVSSVVSVVVSD/DKEWEADPALLRLLVLLVCLVLVHDYDYDYQDVVVQSLVDPVNCVQVVVSDDTKMWACCDPVRDHIDIGHDSLVSQVRVCVVSVPQADPPVQLNVQLVVLSVCLRVALVVLLVQLLCQQPPDPDHDVVSNVVSLVSNVVVLVVVLVCLVVAVERSHPDGHSSLSSNQSSVVCVVSNVDDCVVRVSVVVSNVVSCPDPSSVVSSVD

Sequence (412 aa):
MIIDLYFAPTPNGHKITLFLEEAGLDYRLIKVDLGKGGQFRPEFLLISPNNKIPAIVDHSPADGGEPLSLFESGAILLYLAEKTGLFLSHETRERAATLQWLFWQVGGLGPMLGQNHHFNHAAPQTIPYAIERYQVETQRLYHVLNKRLENSPWLGGENYSIADIACWPWVNAWTRQRIDLAMYPAVKNWHERIRSRPATGQALLKAQMIDLYFAPTPNGHKITLFLEEAGLDYRLIKVDLGKGGQFRPEFLLISPNNKIPAIVDHSPADGGEPLSLFESGAILLYLAEKTGLFLSHETRERAATLQWLFWQVGGLGPMLGQNHHFNHAAPQTIPYAIERYQVETQRLYHVLNKRLENSPWLGGENYSIADIACWPWVNAWTRQRIDLAMYPAVKNWHERIRRSRPATGQALLK

GO terms:
  GO:0042803 protein homodimerization activity (F, IDA)
  GO:0015036 disulfide oxidoreductase activity (F, IDA)
  GO:0006979 response to oxidative stress (P, IMP)

Nearest PDB structures (foldseek):
  5hfk-assembly1_B  TM=1.005E+00  e=1.062E-35  Escherichia coli K-12
  3gx0-assembly1_A-2  TM=1.002E+00  e=1.312E-33  Escherichia coli K-12
  4l8e-assembly1_A-2  TM=9.845E-01  e=2.624E-25  Xenorhabdus nematophila ATCC 19061
  4zb8-assembly1_A  TM=9.288E-01  e=1.466E-15  Phanerodontia chrysosporium
  4zb6-assembly2_C  TM=9.194E-01  e=1.135E-15  Phanerodontia chrysosporium

Solvent-accessible surface area: 16703 Å² total; per-residue (Å²): 98,7,6,0,34,0,4,83,39,25,48,0,23,4,0,0,0,0,0,27,34,18,63,50,113,28,127,40,46,110,6,74,66,78,179,25,9,24,111,94,100,102,2,58,149,30,0,51,6,19,102,17,4,0,0,13,0,80,62,10,80,73,71,40,142,78,8,48,1,3,31,10,1,1,0,0,0,18,0,1,58,76,42,39,75,42,9,26,137,87,45,70,36,30,6,24,0,4,18,4,0,0,0,1,11,21,12,0,7,16,17,0,18,14,0,15,29,6,39,102,69,19,108,97,108,14,96,46,0,26,102,69,0,8,80,34,0,78,50,0,0,96,8,0,13,105,60,16,103,121,12,58,11,0,3,16,132,80,16,3,0,0,0,0,0,0,0,4,17,0,51,13,72,100,107,0,132,12,78,5,51,128,29,76,17,0,86,98,9,25,104,130,0,106,87,67,106,9,0,27,83,0,39,121,100,16,167,114,7,6,0,34,1,5,93,37,25,47,0,31,5,0,0,0,0,0,54,35,17,64,55,108,45,132,43,46,131,5,76,66,78,179,24,9,24,111,98,100,106,2,60,149,29,0,53,5,17,98,17,5,0,0,12,0,81,64,8,79,69,71,40,139,77,9,48,1,3,30,9,0,0,0,0,0,17,0,1,57,78,42,38,74,44,9,26,137,86,48,72,37,30,6,23,0,4,18,3,0,0,0,1,9,22,12,0,7,17,17,0,19,14,0,14,29,5,40,99,68,20,113,98,109,14,97,50,0,28,102,69,1,16,77,34,0,78,51,0,0,100,7,0,11,98,56,14,101,118,12,56,28,0,3,16,131,78,17,4,0,0,0,0,0,0,1,6,17,0,55,15,77,92,109,0,132,8,83,8,60,132,26,84,17,0,93,79,0,25,103,84,0,101,87,65,115,14,0,22,95,0,48,134,134

B-factor: mean 24.48, std 10.42, range [10.47, 81.32]